Protein AF-A0AAV2Z917-F1 (afdb_monomer_lite)

Radius of gyration: 40.32 Å; chains: 1; bounding box: 93×76×135 Å

Sequence (615 aa):
MSGHVAPTRGSGDGDRPPSTSSDPNEEQGKETTDVPISKGIPGPTVEDTKRRQTQATLGSKTTEAGSAVVIDHTSTYVEIPKNSKFSTDIGFWQSWSGSISSAIFVALATCLAVSTYSLDKLANKSVNLGTIETAFDHDVWDVPVMTWLNHTTSVAAGANQTITSASYGSQSLGDLQYDLCGRRDWDCAEKVRPNTEYVYSLVASTFPTIANFELPELVDAIGRLQMQYVSQLAGFNFPVVQYFVPGMDWAVVCTVRRGTYRLGTVAVSDIDSVAMCVKRQYDPAWGCENDSDMDATVYVIKVLNGRATYLGQTKRHEVYYNPGNLAPLTGSVHGTGLLGTVASNDEYQGAVLVSNAPWDIYGTYLCKGTFSSETYLGMHWKGLGKAVILWKSSALMLTNAAVLWVMTAYFAATQLIYLPRSCVCAVPVWGSKTLAGLVVLVLACIGNYNVQVLTTFLSNNSVTAFDAGPYRLAGPLTMACIVGIMTSTVIQIYFNPHLATPSSIVTVAGIISFVLGFVLEAFVIVAQCVAIVAIVVLEVIRRRDKSNVPATNSVLRLFGTKSFLTLSSSTRGGIVKTLSNGDVVVDGGVLLSKNFVRVCDNYAVRSCNVKYAII

Secondary structure (DSSP, 8-state):
------------------------------------------------------------------------SS---EEPPTT---SS-S-HHHHTHHHHHHHHHHHHHHHHHHHHHHHHTTTTSEEEEEEEEE-SSSS-EEPP-SS-EEEEEEHHHHHT----TTTS--SSHHHHHH-B--TT-HHHHHHHHHHHHHHHHHHHTTGGGSTT-S-HHHHHTGGG-EEEEEE--BSS---EEEEE-TT-SEEEEEEEE--EEEETTSPPB----EEEEEEEE--TT-SS-----TTSEEEEEEEETTEEEEEEEEEHHHHBS-TT-EEEEBS-TT--EEEEPPPEEEEETTTTEEEESSS-B--EEE-TTT-BTTTTB--EEEEEEEEEEEE---THHHHHHHHHHHHHHHHHHHHHHH-TT-SS-HHHHHHTT-HHHHHHHHHHHHHHHHHHHHHHHHHHS--TTTT-HHHHHHHHHHHHHHHHHHHHHHHHHHTTTTBPPPHHHHHHHHHHHHHHHHHHHHH----SSHHHHHHHHHHHHHHT------TT-HHHHHHT-S-GGGT-S-SSSSSEEE-TTS-EEE-TEEEETTEEEEEETTEEEEEEPP-----

Foldseek 3Di:
DDDDDDDDDDDDDDDDDDDDDDDDDDDDDDDDDDDDDDDDDDDDDDDDDDDDDDDDDDDDDDDDDDDDDDDDDPFDWDFDDQPDPFPDPPPPCLQQLQLVLLVVLLVLLVLLLVLLVVVVVQAQDWAWLDKDWDDLVPVWDKDFFQAKQKDKDALVVLQPQPPPVPQDDLLWLLSLQFAADGRHRVVSSVSSVSSVSNSVSQVLVCQCVFPPRVCVVCVVCSRQKMKIWIWRRHRGIFIKIWIDHPPDQKIKIKTKDQKWKDQPPDDTDHTGMKIWIWMDGDDPLDDHFDDDDQQTKIWIWTTGNSHIATPAIFGNVQFAAEFPRFTWGARGPSGIMTIHFDWPQPDDDRNQKIKGDPGTGDKGWDCRVQADPVVRTRGTITGIYIIIIHRHADPVSSVLSVVLSVLSVVQSVCCVPPPSRDQFHRQLLVCLVDCSLVVSVVVCVVRLVSLLRVLVVLVVDNRDSDPCPSSNQSSLSSQLSSQLSNLLNVVQNVFDDKFGERSVLSNVLSVVSSVVSSCCSNPNDDDDCSSVVSVVVLVVVLVPADDDQDQPQPVCVVVVHSDCVNHYSHCPHQQWDQDPVRDIDGDQFTDISQFTFRDDSTITGTHGDPPPPPD

Organism: NCBI:txid4803

Structure (mmCIF, N/CA/C/O backbone):
data_AF-A0AAV2Z917-F1
#
_entry.id   AF-A0AAV2Z917-F1
#
loop_
_atom_site.group_PDB
_atom_site.id
_atom_site.type_symbol
_atom_site.label_atom_id
_atom_site.label_alt_id
_atom_site.label_comp_id
_atom_site.label_asym_id
_atom_site.label_entity_id
_atom_site.label_seq_id
_atom_site.pdbx_PDB_ins_code
_atom_site.Cartn_x
_atom_site.Cartn_y
_atom_site.Cartn_z
_atom_site.occupancy
_atom_site.B_iso_or_equiv
_atom_site.auth_seq_id
_atom_site.auth_comp_id
_atom_site.auth_asym_id
_atom_site.auth_atom_id
_atom_site.pdbx_PDB_model_num
ATOM 1 N N . MET A 1 1 ? -48.572 33.932 -2.055 1.00 33.94 1 MET A N 1
ATOM 2 C CA . MET A 1 1 ? -48.194 34.393 -3.407 1.00 33.94 1 MET A CA 1
ATOM 3 C C . MET A 1 1 ? -47.948 33.168 -4.261 1.00 33.94 1 MET A C 1
ATOM 5 O O . MET A 1 1 ? -47.330 32.226 -3.792 1.00 33.94 1 MET A O 1
ATOM 9 N N . SER A 1 2 ? -48.601 33.164 -5.417 1.00 26.47 2 SER A N 1
ATOM 10 C CA . SER A 1 2 ? -48.897 32.023 -6.284 1.00 26.47 2 SER A CA 1
ATOM 11 C C . SER A 1 2 ? -47.686 31.534 -7.087 1.00 26.47 2 SER A C 1
ATOM 13 O O . SER A 1 2 ? -46.812 32.338 -7.403 1.00 26.47 2 SER A O 1
ATOM 15 N N . GLY A 1 3 ? -47.683 30.252 -7.467 1.00 26.91 3 GLY A N 1
ATOM 16 C CA . GLY A 1 3 ? -46.716 29.691 -8.416 1.00 26.91 3 GLY A CA 1
ATOM 17 C C . GLY A 1 3 ? -46.772 28.168 -8.568 1.00 26.91 3 GLY A C 1
ATOM 18 O O . GLY A 1 3 ? -45.848 27.478 -8.160 1.00 26.91 3 GLY A O 1
ATOM 19 N N . HIS A 1 4 ? -47.866 27.656 -9.141 1.00 27.47 4 HIS A N 1
ATOM 20 C CA . HIS A 1 4 ? -48.004 26.301 -9.699 1.00 27.47 4 HIS A CA 1
ATOM 21 C C . HIS A 1 4 ? -46.909 25.951 -10.720 1.00 27.47 4 HIS A C 1
ATOM 23 O O . HIS A 1 4 ? -46.622 26.810 -11.541 1.00 27.47 4 HIS A O 1
ATOM 29 N N . VAL A 1 5 ? -46.458 24.683 -10.767 1.00 27.78 5 VAL A N 1
ATOM 30 C CA . VAL A 1 5 ? -46.487 23.788 -11.957 1.00 27.78 5 VAL A CA 1
ATOM 31 C C . VAL A 1 5 ? -46.318 22.320 -11.507 1.00 27.78 5 VAL A C 1
ATOM 33 O O . VAL A 1 5 ? -45.377 21.979 -10.800 1.00 27.78 5 VAL A O 1
ATOM 36 N N . ALA A 1 6 ? -47.216 21.454 -11.975 1.00 26.70 6 ALA A N 1
ATOM 37 C CA . ALA A 1 6 ? -47.090 19.998 -12.145 1.00 26.70 6 ALA A CA 1
ATOM 38 C C . ALA A 1 6 ? -48.082 19.599 -13.270 1.00 26.70 6 ALA A C 1
ATOM 40 O O . ALA A 1 6 ? -48.961 20.412 -13.572 1.00 26.70 6 ALA A O 1
ATOM 41 N N . PRO A 1 7 ? -48.130 18.357 -13.793 1.00 49.00 7 PRO A N 1
ATOM 42 C CA . PRO A 1 7 ? -47.086 17.367 -14.105 1.00 49.00 7 PRO A CA 1
ATOM 43 C C . PRO A 1 7 ? -47.262 16.781 -15.538 1.00 49.00 7 PRO A C 1
ATOM 45 O O . PRO A 1 7 ? -48.241 17.072 -16.220 1.00 49.00 7 PRO A O 1
ATOM 48 N N . THR A 1 8 ? -46.393 15.861 -15.977 1.00 28.97 8 THR A N 1
ATOM 49 C CA . THR A 1 8 ? -46.785 14.841 -16.977 1.00 28.97 8 THR A CA 1
ATOM 50 C C . THR A 1 8 ? -46.292 13.440 -16.613 1.00 28.97 8 THR A C 1
ATOM 52 O O . THR A 1 8 ? -45.209 13.240 -16.074 1.00 28.97 8 THR A O 1
ATOM 55 N N . ARG A 1 9 ? -47.199 12.498 -16.879 1.00 29.12 9 ARG A N 1
ATOM 56 C CA . ARG A 1 9 ? -47.207 11.049 -16.654 1.00 29.12 9 ARG A CA 1
ATOM 57 C C . ARG A 1 9 ? -46.460 10.316 -17.772 1.00 29.12 9 ARG A C 1
ATOM 59 O O . ARG A 1 9 ? -46.568 10.715 -18.926 1.00 29.12 9 ARG A O 1
ATOM 66 N N . GLY A 1 10 ? -45.887 9.160 -17.449 1.00 27.89 10 GLY A N 1
ATOM 67 C CA . GLY A 1 10 ? -45.538 8.116 -18.413 1.00 27.89 10 GLY A CA 1
ATOM 68 C C . GLY A 1 10 ? -45.385 6.772 -17.707 1.00 27.89 10 GLY A C 1
ATOM 69 O O . GLY A 1 10 ? -44.356 6.514 -17.098 1.00 27.89 10 GLY A O 1
ATOM 70 N N . SER A 1 11 ? -46.449 5.969 -17.735 1.00 28.98 11 SER A N 1
ATOM 71 C CA . SER A 1 11 ? -46.528 4.592 -17.240 1.00 28.98 11 SER A CA 1
ATOM 72 C C . SER A 1 11 ? -45.813 3.609 -18.168 1.00 28.98 11 SER A C 1
ATOM 74 O O . SER A 1 11 ? -45.872 3.772 -19.386 1.00 28.98 11 SER A O 1
ATOM 76 N N . GLY A 1 12 ? -45.274 2.530 -17.605 1.00 29.00 12 GLY A N 1
ATOM 77 C CA . GLY A 1 12 ? -44.845 1.349 -18.349 1.00 29.00 12 GLY A CA 1
ATOM 78 C C . GLY A 1 12 ? -44.586 0.183 -17.404 1.00 29.00 12 GLY A C 1
ATOM 79 O O . GLY A 1 12 ? -43.461 0.010 -16.950 1.00 29.00 12 GLY A O 1
ATOM 80 N N . ASP A 1 13 ? -45.651 -0.559 -17.096 1.00 31.55 13 ASP A N 1
ATOM 81 C CA . ASP A 1 13 ? -45.628 -1.869 -16.439 1.00 31.55 13 ASP A CA 1
ATOM 82 C C . ASP A 1 13 ? -44.859 -2.904 -17.272 1.00 31.55 13 ASP A C 1
ATOM 84 O O . ASP A 1 13 ? -44.884 -2.878 -18.505 1.00 31.55 13 ASP A O 1
ATOM 88 N N . GLY A 1 14 ? -44.237 -3.862 -16.587 1.00 31.89 14 GLY A N 1
ATOM 89 C CA . GLY A 1 14 ? -43.553 -4.994 -17.203 1.00 31.89 14 GLY A CA 1
ATOM 90 C C . GLY A 1 14 ? -43.147 -6.053 -16.183 1.00 31.89 14 GLY A C 1
ATOM 91 O O . GLY A 1 14 ? -41.966 -6.228 -15.904 1.00 31.89 14 GLY A O 1
ATOM 92 N N . ASP A 1 15 ? -44.142 -6.748 -15.633 1.00 31.81 15 ASP A N 1
ATOM 93 C CA . ASP A 1 15 ? -44.006 -7.992 -14.872 1.00 31.81 15 ASP A CA 1
ATOM 94 C C . ASP A 1 15 ? -43.267 -9.093 -15.662 1.00 31.81 15 ASP A C 1
ATOM 96 O O . ASP A 1 15 ? -43.717 -9.480 -16.743 1.00 31.81 15 ASP A O 1
ATOM 100 N N . ARG A 1 16 ? -42.217 -9.699 -15.083 1.00 30.06 16 ARG A N 1
ATOM 101 C CA . ARG A 1 16 ? -42.174 -11.144 -14.737 1.00 30.06 16 ARG A CA 1
ATOM 102 C C . ARG A 1 16 ? -40.824 -11.596 -14.138 1.00 30.06 16 ARG A C 1
ATOM 104 O O . ARG A 1 16 ? -39.786 -11.087 -14.551 1.00 30.06 16 ARG A O 1
ATOM 111 N N . PRO A 1 17 ? -40.827 -12.586 -13.216 1.00 39.00 17 PRO A N 1
ATOM 112 C CA . PRO A 1 17 ? -39.642 -13.088 -12.510 1.00 39.00 17 PRO A CA 1
ATOM 113 C C . PRO A 1 17 ? -39.259 -14.529 -12.991 1.00 39.00 17 PRO A C 1
ATOM 115 O O . PRO A 1 17 ? -39.556 -14.850 -14.141 1.00 39.00 17 PRO A O 1
ATOM 118 N N . PRO A 1 18 ? -38.563 -15.397 -12.215 1.00 58.59 18 PRO A N 1
ATOM 119 C CA . PRO A 1 18 ? -37.207 -15.878 -12.517 1.00 58.59 18 PRO A CA 1
ATOM 120 C C . PRO A 1 18 ? -37.116 -17.405 -12.773 1.00 58.59 18 PRO A C 1
ATOM 122 O O . PRO A 1 18 ? -38.024 -18.158 -12.435 1.00 58.59 18 PRO A O 1
ATOM 125 N N . SER A 1 19 ? -35.988 -17.896 -13.297 1.00 30.83 19 SER A N 1
ATOM 126 C CA . SER A 1 19 ? -35.648 -19.338 -13.314 1.00 30.83 19 SER A CA 1
ATOM 127 C C . SER A 1 19 ? -34.154 -19.513 -13.636 1.00 30.83 19 SER A C 1
ATOM 129 O O . SER A 1 19 ? -33.709 -19.064 -14.687 1.00 30.83 19 SER A O 1
ATOM 131 N N . THR A 1 20 ? -33.297 -19.857 -12.669 1.00 29.66 20 THR A N 1
ATOM 132 C CA . THR A 1 20 ? -32.878 -21.217 -12.244 1.00 29.66 20 THR A CA 1
ATOM 133 C C . THR A 1 20 ? -32.013 -21.991 -13.246 1.00 29.66 20 THR A C 1
ATOM 135 O O . THR A 1 20 ? -32.482 -22.370 -14.310 1.00 29.66 20 THR A O 1
ATOM 138 N N . SER A 1 21 ? -30.788 -22.288 -12.785 1.00 30.05 21 SER A N 1
ATOM 139 C CA . SER A 1 21 ? -30.061 -23.571 -12.854 1.00 30.05 21 SER A CA 1
ATOM 140 C C . SER A 1 21 ? -29.947 -24.314 -14.189 1.00 30.05 21 SER A C 1
ATOM 142 O O . SER A 1 21 ? -30.947 -24.807 -14.702 1.00 30.05 21 SER A O 1
ATOM 144 N N . SER A 1 22 ? -28.715 -24.588 -14.629 1.00 31.19 22 SER A N 1
ATOM 145 C CA . SER A 1 22 ? -28.109 -25.942 -14.641 1.00 31.19 22 SER A CA 1
ATOM 146 C C . SER A 1 22 ? -26.857 -25.993 -15.538 1.00 31.19 22 SER A C 1
ATOM 148 O O . SER A 1 22 ? -26.935 -25.810 -16.745 1.00 31.19 22 SER A O 1
ATOM 150 N N . ASP A 1 23 ? -25.705 -26.250 -14.917 1.00 31.78 23 ASP A N 1
ATOM 151 C CA . ASP A 1 23 ? -24.630 -27.107 -15.458 1.00 31.78 23 ASP A CA 1
ATOM 152 C C . ASP A 1 23 ? -25.079 -28.593 -15.356 1.00 31.78 23 ASP A C 1
ATOM 154 O O . ASP A 1 23 ? -26.075 -28.834 -14.656 1.00 31.78 23 ASP A O 1
ATOM 158 N N . PRO A 1 24 ? -24.347 -29.628 -15.846 1.00 53.44 24 PRO A N 1
ATOM 159 C CA . PRO A 1 24 ? -23.193 -29.708 -16.770 1.00 53.44 24 PRO A CA 1
ATOM 160 C C . PRO A 1 24 ? -23.335 -30.863 -17.820 1.00 53.44 24 PRO A C 1
ATOM 162 O O . PRO A 1 24 ? -24.394 -31.477 -17.923 1.00 53.44 24 PRO A O 1
ATOM 165 N N . ASN A 1 25 ? -22.229 -31.179 -18.525 1.00 29.88 25 ASN A N 1
ATOM 166 C CA . ASN A 1 25 ? -21.819 -32.438 -19.215 1.00 29.88 25 ASN A CA 1
ATOM 167 C C . ASN A 1 25 ? -21.569 -32.262 -20.729 1.00 29.88 25 ASN A C 1
ATOM 169 O O . ASN A 1 25 ? -22.417 -31.740 -21.441 1.00 29.88 25 ASN A O 1
ATOM 173 N N . GLU A 1 26 ? -20.351 -32.458 -21.256 1.00 30.42 26 GLU A N 1
ATOM 174 C CA . GLU A 1 26 ? -19.511 -33.679 -21.367 1.00 30.42 26 GLU A CA 1
ATOM 175 C C . GLU A 1 26 ? -19.863 -34.517 -22.617 1.00 30.42 26 GLU A C 1
ATOM 177 O O . GLU A 1 26 ? -20.982 -34.996 -22.717 1.00 30.42 26 GLU A O 1
ATOM 182 N N . GLU A 1 27 ? -18.896 -34.633 -23.550 1.00 31.45 27 GLU A N 1
ATOM 183 C CA . GLU A 1 27 ? -18.602 -35.706 -24.550 1.00 31.45 27 GLU A CA 1
ATOM 184 C C . GLU A 1 27 ? -17.888 -35.079 -25.776 1.00 31.45 27 GLU A C 1
ATOM 186 O O . GLU A 1 27 ? -18.355 -34.095 -26.339 1.00 31.45 27 GLU A O 1
ATOM 191 N N . GLN A 1 28 ? -16.615 -35.373 -26.087 1.00 29.31 28 GLN A N 1
ATOM 192 C CA . GLN A 1 28 ? -15.993 -36.575 -26.692 1.00 29.31 28 GLN A CA 1
ATOM 193 C C . GLN A 1 28 ? -16.295 -36.849 -28.188 1.00 29.31 28 GLN A C 1
ATOM 195 O O . GLN A 1 28 ? -17.437 -36.842 -28.621 1.00 29.31 28 GLN A O 1
ATOM 200 N N . GLY A 1 29 ? -15.221 -37.184 -28.934 1.00 31.06 29 GLY A N 1
ATOM 201 C CA . GLY A 1 29 ? -15.182 -37.756 -30.305 1.00 31.06 29 GLY A CA 1
ATOM 202 C C . GLY A 1 29 ? -14.661 -36.762 -31.361 1.00 31.06 29 GLY A C 1
ATOM 203 O O . GLY A 1 29 ? -15.262 -35.716 -31.543 1.00 31.06 29 GLY A O 1
ATOM 204 N N . LYS A 1 30 ? -13.523 -36.873 -32.068 1.00 31.98 30 LYS A N 1
ATOM 205 C CA . LYS A 1 30 ? -12.612 -37.942 -32.546 1.00 31.98 30 LYS A CA 1
ATOM 206 C C . LYS A 1 30 ? -13.175 -38.856 -33.652 1.00 31.98 30 LYS A C 1
ATOM 208 O O . LYS A 1 30 ? -13.740 -39.880 -33.319 1.00 31.98 30 LYS A O 1
ATOM 213 N N . GLU A 1 31 ? -12.912 -38.516 -34.925 1.00 29.69 31 GLU A N 1
ATOM 214 C CA . GLU A 1 31 ? -12.564 -39.411 -36.069 1.00 29.69 31 GLU A CA 1
ATOM 215 C C . GLU A 1 31 ? -12.395 -38.551 -37.350 1.00 29.69 31 GLU A C 1
ATOM 217 O O . GLU A 1 31 ? -13.258 -37.738 -37.652 1.00 29.69 31 GLU A O 1
ATOM 222 N N . THR A 1 32 ? -11.221 -38.426 -37.989 1.00 33.84 32 THR A N 1
ATOM 223 C CA . THR A 1 32 ? -10.630 -39.266 -39.065 1.00 33.84 32 THR A CA 1
ATOM 224 C C . THR A 1 32 ? -11.602 -39.871 -40.078 1.00 33.84 32 THR A C 1
ATOM 226 O O . THR A 1 32 ? -12.301 -40.817 -39.742 1.00 33.84 32 THR A O 1
ATOM 229 N N . THR A 1 33 ? -11.504 -39.471 -41.356 1.00 30.47 33 THR A N 1
ATOM 230 C CA . THR A 1 33 ? -11.332 -40.428 -42.472 1.00 30.47 33 THR A CA 1
ATOM 231 C C . THR A 1 33 ? -10.870 -39.778 -43.780 1.00 30.47 33 THR A C 1
ATOM 233 O O . THR A 1 33 ? -11.171 -38.630 -44.092 1.00 30.47 33 THR A O 1
ATOM 236 N N . ASP A 1 34 ? -10.101 -40.589 -44.495 1.00 32.34 34 ASP A N 1
ATOM 237 C CA . ASP A 1 34 ? -9.318 -40.403 -45.710 1.00 32.34 34 ASP A CA 1
ATOM 238 C C . ASP A 1 34 ? -10.072 -40.843 -46.997 1.00 32.34 34 ASP A C 1
ATOM 240 O O . ASP A 1 34 ? -10.977 -41.673 -46.914 1.00 32.34 34 ASP A O 1
ATOM 244 N N . VAL A 1 35 ? -9.536 -40.422 -48.169 1.00 35.03 35 VAL A N 1
ATOM 245 C CA . VAL A 1 35 ? -9.492 -41.146 -49.488 1.00 35.03 35 VAL A CA 1
ATOM 246 C C . VAL A 1 35 ? -10.791 -41.149 -50.361 1.00 35.03 35 VAL A C 1
ATOM 248 O O . VAL A 1 35 ? -11.865 -41.000 -49.788 1.00 35.03 35 VAL A O 1
ATOM 251 N N . PRO A 1 36 ? -10.792 -41.327 -51.727 1.00 48.41 36 PRO A N 1
ATOM 252 C CA . PRO A 1 36 ? -9.722 -41.639 -52.709 1.00 48.41 36 PRO A CA 1
ATOM 253 C C . PRO A 1 36 ? -9.625 -40.820 -54.035 1.00 48.41 36 PRO A C 1
ATOM 255 O O . PRO A 1 36 ? -10.508 -40.095 -54.481 1.00 48.41 36 PRO A O 1
ATOM 258 N N . ILE A 1 37 ? -8.507 -41.139 -54.700 1.00 37.00 37 ILE A N 1
ATOM 259 C CA . ILE A 1 37 ? -8.017 -41.049 -56.095 1.00 37.00 37 ILE A CA 1
ATOM 260 C C . ILE A 1 37 ? -8.944 -41.652 -57.188 1.00 37.00 37 ILE A C 1
ATOM 262 O O . ILE A 1 37 ? -9.515 -42.712 -56.952 1.00 37.00 37 ILE A O 1
ATOM 266 N N . SER A 1 38 ? -8.936 -41.109 -58.433 1.00 31.83 38 SER A N 1
ATOM 267 C CA . SER A 1 38 ? -8.612 -41.857 -59.692 1.00 31.83 38 SER A CA 1
ATOM 268 C C . SER A 1 38 ? -8.909 -41.143 -61.041 1.00 31.83 38 SER A C 1
ATOM 270 O O . SER A 1 38 ? -10.061 -40.975 -61.417 1.00 31.83 38 SER A O 1
ATOM 272 N N . LYS A 1 39 ? -7.817 -40.903 -61.798 1.00 34.78 39 LYS A N 1
ATOM 273 C CA . LYS A 1 39 ? -7.515 -41.123 -63.248 1.00 34.78 39 LYS A CA 1
ATOM 274 C C . LYS A 1 39 ? -8.431 -40.636 -64.396 1.00 34.78 39 LYS A C 1
ATOM 276 O O . LYS A 1 39 ? -9.596 -40.994 -64.482 1.00 34.78 39 LYS A O 1
ATOM 281 N N . GLY A 1 40 ? -7.769 -40.086 -65.430 1.00 26.91 40 GLY A N 1
ATOM 282 C CA . GLY A 1 40 ? -8.190 -40.168 -66.842 1.00 26.91 40 GLY A CA 1
ATOM 283 C C . GLY A 1 40 ? -7.354 -39.311 -67.817 1.00 26.91 40 GLY A C 1
ATOM 284 O O . GLY A 1 40 ? -7.454 -38.095 -67.792 1.00 26.91 40 GLY A O 1
ATOM 285 N N . ILE A 1 41 ? -6.547 -39.958 -68.668 1.00 36.78 41 ILE A N 1
ATOM 286 C CA . ILE A 1 41 ? -5.735 -39.448 -69.810 1.00 36.78 41 ILE A CA 1
ATOM 287 C C . ILE A 1 41 ? -6.545 -39.700 -71.112 1.00 36.78 41 ILE A C 1
ATOM 289 O O . ILE A 1 41 ? -7.257 -40.709 -71.120 1.00 36.78 41 ILE A O 1
ATOM 293 N N . PRO A 1 42 ? -6.513 -38.857 -72.181 1.00 42.94 42 PRO A N 1
ATOM 294 C CA . PRO A 1 42 ? -5.538 -38.984 -73.294 1.00 42.94 42 PRO A CA 1
ATOM 295 C C . PRO A 1 42 ? -5.064 -37.679 -73.975 1.00 42.94 42 PRO A C 1
ATOM 297 O O . PRO A 1 42 ? -5.764 -36.673 -73.999 1.00 42.94 42 PRO A O 1
ATOM 300 N N . GLY A 1 43 ? -3.850 -37.730 -74.555 1.00 27.97 43 GLY A N 1
ATOM 301 C CA . GLY A 1 43 ? -3.328 -36.752 -75.535 1.00 27.97 43 GLY A CA 1
ATOM 302 C C . GLY A 1 43 ? -4.043 -36.842 -76.900 1.00 27.97 43 GLY A C 1
ATOM 303 O O . GLY A 1 43 ? -5.007 -37.605 -76.993 1.00 27.97 43 GLY A O 1
ATOM 304 N N . PRO A 1 44 ? -3.587 -36.154 -77.979 1.00 41.88 44 PRO A N 1
ATOM 305 C CA . PRO A 1 44 ? -2.223 -36.351 -78.497 1.00 41.88 44 PRO A CA 1
ATOM 306 C C . PRO A 1 44 ? -1.565 -35.168 -79.278 1.00 41.88 44 PRO A C 1
ATOM 308 O O . PRO A 1 44 ? -2.143 -34.104 -79.480 1.00 41.88 44 PRO A O 1
ATOM 311 N N . THR A 1 45 ? -0.366 -35.475 -79.804 1.00 28.92 45 THR A N 1
ATOM 312 C CA . THR A 1 45 ? 0.281 -35.050 -81.076 1.00 28.92 45 THR A CA 1
ATOM 313 C C . THR A 1 45 ? 1.183 -33.808 -81.199 1.00 28.92 45 THR A C 1
ATOM 315 O O . THR A 1 45 ? 0.893 -32.709 -80.743 1.00 28.92 45 THR A O 1
ATOM 318 N N . VAL A 1 46 ? 2.295 -34.084 -81.895 1.00 36.47 46 VAL A N 1
ATOM 319 C CA . VAL A 1 46 ? 3.469 -33.304 -82.317 1.00 36.47 46 VAL A CA 1
ATOM 320 C C . VAL A 1 46 ? 3.425 -33.178 -83.846 1.00 36.47 46 VAL A C 1
ATOM 322 O O . VAL A 1 46 ? 3.031 -34.157 -84.469 1.00 36.47 46 VAL A O 1
ATOM 325 N N . GLU A 1 47 ? 3.863 -32.034 -84.394 1.00 32.34 47 GLU A N 1
ATOM 326 C CA . GLU A 1 47 ? 4.403 -31.738 -85.757 1.00 32.34 47 GLU A CA 1
ATOM 327 C C . GLU A 1 47 ? 4.026 -30.281 -86.131 1.00 32.34 47 GLU A C 1
ATOM 329 O O . GLU A 1 47 ? 2.943 -29.829 -85.786 1.00 32.34 47 GLU A O 1
ATOM 334 N N . ASP A 1 48 ? 4.778 -29.437 -86.844 1.00 31.73 48 ASP A N 1
ATOM 335 C CA . ASP A 1 48 ? 6.163 -29.380 -87.325 1.00 31.73 48 ASP A CA 1
ATOM 336 C C . ASP A 1 48 ? 6.354 -27.977 -87.986 1.00 31.73 48 ASP A C 1
ATOM 338 O O . ASP A 1 48 ? 5.375 -27.290 -88.279 1.00 31.73 48 ASP A O 1
ATOM 342 N N . THR A 1 49 ? 7.590 -27.618 -88.368 1.00 27.97 49 THR A N 1
ATOM 343 C CA . THR A 1 49 ? 7.942 -26.693 -89.493 1.00 27.97 49 THR A CA 1
ATOM 344 C C . THR A 1 49 ? 8.338 -25.207 -89.239 1.00 27.97 49 THR A C 1
ATOM 346 O O . THR A 1 49 ? 7.556 -24.278 -89.394 1.00 27.97 49 THR A O 1
ATOM 349 N N . LYS A 1 50 ? 9.657 -25.011 -89.035 1.00 30.69 50 LYS A N 1
ATOM 350 C CA . LYS A 1 50 ? 10.670 -24.289 -89.877 1.00 30.69 50 LYS A CA 1
ATOM 351 C C . LYS A 1 50 ? 10.585 -22.790 -90.297 1.00 30.69 50 LYS A C 1
ATOM 353 O O . LYS A 1 50 ? 9.620 -22.333 -90.891 1.00 30.69 50 LYS A O 1
ATOM 358 N N . ARG A 1 51 ? 11.823 -22.226 -90.329 1.00 29.23 51 ARG A N 1
ATOM 359 C CA . ARG A 1 51 ? 12.448 -21.166 -91.191 1.00 29.23 51 ARG A CA 1
ATOM 360 C C . ARG A 1 51 ? 12.281 -19.703 -90.720 1.00 29.23 51 ARG A C 1
ATOM 362 O O . ARG A 1 51 ? 11.177 -19.275 -90.457 1.00 29.23 51 ARG A O 1
ATOM 369 N N . ARG A 1 52 ? 13.324 -18.855 -90.628 1.00 28.94 52 ARG A N 1
ATOM 370 C CA . ARG A 1 52 ? 14.483 -18.620 -91.526 1.00 28.94 52 ARG A CA 1
ATOM 371 C C . ARG A 1 52 ? 15.653 -17.927 -90.785 1.00 28.94 52 ARG A C 1
ATOM 373 O O . ARG A 1 52 ? 15.440 -16.930 -90.107 1.00 28.94 52 ARG A O 1
ATOM 380 N N . GLN A 1 53 ? 16.882 -18.390 -91.023 1.00 28.59 53 GLN A N 1
ATOM 381 C CA . GLN A 1 53 ? 18.109 -17.577 -90.981 1.00 28.59 53 GLN A CA 1
ATOM 382 C C . GLN A 1 53 ? 18.198 -16.744 -92.271 1.00 28.59 53 GLN A C 1
ATOM 384 O O . GLN A 1 53 ? 17.829 -17.249 -93.331 1.00 28.59 53 GLN A O 1
ATOM 389 N N . THR A 1 54 ? 18.728 -15.516 -92.216 1.00 29.97 54 THR A N 1
ATOM 390 C CA . THR A 1 54 ? 19.384 -14.867 -93.370 1.00 29.97 54 THR A CA 1
ATOM 391 C C . THR A 1 54 ? 20.613 -14.087 -92.898 1.00 29.97 54 THR A C 1
ATOM 393 O O . THR A 1 54 ? 20.612 -13.491 -91.825 1.00 29.97 54 THR A O 1
ATOM 396 N N . GLN A 1 55 ? 21.664 -14.199 -93.707 1.00 29.17 55 GLN A N 1
ATOM 397 C CA . GLN A 1 55 ? 23.049 -13.783 -93.524 1.00 29.17 55 GLN A CA 1
ATOM 398 C C . GLN A 1 55 ? 23.302 -12.269 -93.571 1.00 29.17 55 GLN A C 1
ATOM 400 O O . GLN A 1 55 ? 22.500 -11.478 -94.058 1.00 29.17 55 GLN A O 1
ATOM 405 N N . ALA A 1 56 ? 24.512 -11.949 -93.111 1.00 30.69 56 ALA A N 1
ATOM 406 C CA . ALA A 1 56 ? 25.247 -10.696 -93.175 1.00 30.69 56 ALA A CA 1
ATOM 407 C C . ALA A 1 56 ? 25.395 -10.074 -94.575 1.00 30.69 56 ALA A C 1
ATOM 409 O O . ALA A 1 56 ? 25.507 -10.776 -95.580 1.00 30.69 56 ALA A O 1
ATOM 410 N N . THR A 1 57 ? 25.586 -8.750 -94.617 1.00 28.72 57 THR A N 1
ATOM 411 C CA . THR A 1 57 ? 26.444 -8.103 -95.623 1.00 28.72 57 THR A CA 1
ATOM 412 C C . THR A 1 57 ? 27.145 -6.872 -95.038 1.00 28.72 57 THR A C 1
ATOM 414 O O . THR A 1 57 ? 26.558 -6.080 -94.306 1.00 28.72 57 THR A O 1
ATOM 417 N N . LEU A 1 58 ? 28.433 -6.789 -95.369 1.00 28.66 58 LEU A N 1
ATOM 418 C CA . LEU A 1 58 ? 29.436 -5.763 -95.098 1.00 28.66 58 LEU A CA 1
ATOM 419 C C . LEU A 1 58 ? 28.980 -4.320 -95.385 1.00 28.66 58 LEU A C 1
ATOM 421 O O . LEU A 1 58 ? 28.399 -4.044 -96.430 1.00 28.66 58 LEU A O 1
ATOM 425 N N . GLY A 1 59 ? 29.415 -3.390 -94.531 1.00 26.98 59 GLY A N 1
ATOM 426 C CA . GLY A 1 59 ? 29.414 -1.951 -94.789 1.00 26.98 59 GLY A CA 1
ATOM 427 C C . GLY A 1 59 ? 30.564 -1.275 -94.046 1.00 26.98 59 GLY A C 1
ATOM 428 O O . GLY A 1 59 ? 30.426 -0.890 -92.892 1.00 26.98 59 GLY A O 1
ATOM 429 N N . SER A 1 60 ? 31.714 -1.174 -94.710 1.00 27.20 60 SER A N 1
ATOM 430 C CA . SER A 1 60 ? 32.869 -0.372 -94.295 1.00 27.20 60 SER A CA 1
ATOM 431 C C . SER A 1 60 ? 32.522 1.120 -94.322 1.00 27.20 60 SER A C 1
ATOM 433 O O . SER A 1 60 ? 32.049 1.608 -95.349 1.00 27.20 60 SER A O 1
ATOM 435 N N . LYS A 1 61 ? 32.802 1.842 -93.228 1.00 27.62 61 LYS A N 1
ATOM 436 C CA . LYS A 1 61 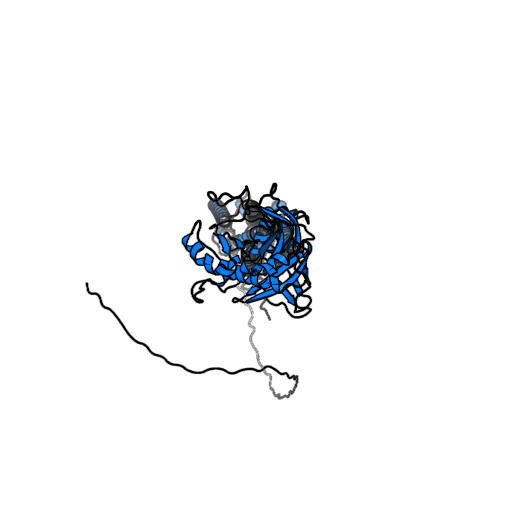? 33.208 3.257 -93.255 1.00 27.62 61 LYS A CA 1
ATOM 437 C C . LYS A 1 61 ? 33.874 3.656 -91.935 1.00 27.62 61 LYS A C 1
ATOM 439 O O . LYS A 1 61 ? 33.253 3.686 -90.880 1.00 27.62 61 LYS A O 1
ATOM 444 N N . THR A 1 62 ? 35.160 3.961 -92.028 1.00 31.61 62 THR A N 1
ATOM 445 C CA . THR A 1 62 ? 35.967 4.704 -91.061 1.00 31.61 62 THR A CA 1
ATOM 446 C C . THR A 1 62 ? 35.489 6.153 -90.982 1.00 31.61 62 THR A C 1
ATOM 448 O O . THR A 1 62 ? 35.445 6.815 -92.016 1.00 31.61 62 THR A O 1
ATOM 451 N N . THR A 1 63 ? 35.184 6.663 -89.782 1.00 30.20 63 THR A N 1
ATOM 452 C CA . THR A 1 63 ? 35.606 7.998 -89.295 1.00 30.20 63 THR A CA 1
ATOM 453 C C . THR A 1 63 ? 35.183 8.248 -87.838 1.00 30.20 63 THR A C 1
ATOM 455 O O . THR A 1 63 ? 34.023 8.096 -87.480 1.00 30.20 63 THR A O 1
ATOM 458 N N . GLU A 1 64 ? 36.181 8.669 -87.058 1.00 30.11 64 GLU A N 1
ATOM 459 C CA . GLU A 1 64 ? 36.150 9.621 -85.935 1.00 30.11 64 GLU A CA 1
ATOM 460 C C . GLU A 1 64 ? 35.509 9.282 -84.576 1.00 30.11 64 GLU A C 1
ATOM 462 O O . GLU A 1 64 ? 34.505 8.598 -84.420 1.00 30.11 64 GLU A O 1
ATOM 467 N N . ALA A 1 65 ? 36.209 9.776 -83.552 1.00 40.97 65 ALA A N 1
ATOM 468 C CA . ALA A 1 65 ? 36.059 9.485 -82.142 1.00 40.97 65 ALA A CA 1
ATOM 469 C C . ALA A 1 65 ? 34.743 10.009 -81.550 1.00 40.97 65 ALA A C 1
ATOM 471 O O . ALA A 1 65 ? 34.430 11.195 -81.622 1.00 40.97 65 ALA A O 1
ATOM 472 N N . GLY A 1 66 ? 34.036 9.124 -80.853 1.00 28.48 66 GLY A N 1
ATOM 473 C CA . GLY A 1 66 ? 32.916 9.462 -79.986 1.00 28.48 66 GLY A CA 1
ATOM 474 C C . GLY A 1 66 ? 32.483 8.223 -79.216 1.00 28.48 66 GLY A C 1
ATOM 475 O O . GLY A 1 66 ? 31.819 7.352 -79.770 1.00 28.48 66 GLY A O 1
ATOM 476 N N . SER A 1 67 ? 32.885 8.114 -77.949 1.00 29.69 67 SER A N 1
ATOM 477 C CA . SER A 1 67 ? 32.447 7.035 -77.058 1.00 29.69 67 SER A CA 1
ATOM 478 C C . SER A 1 67 ? 30.936 7.131 -76.826 1.00 29.69 67 SER A C 1
ATOM 480 O O . SER A 1 67 ? 30.477 7.870 -75.956 1.00 29.69 67 SER A O 1
ATOM 482 N N . ALA A 1 68 ? 30.157 6.394 -77.616 1.00 26.59 68 ALA A N 1
ATOM 483 C CA . ALA A 1 68 ? 28.740 6.167 -77.381 1.00 26.59 68 ALA A CA 1
ATOM 484 C C . ALA A 1 68 ? 28.572 4.977 -76.425 1.00 26.59 68 ALA A C 1
ATOM 486 O O . ALA A 1 68 ? 29.001 3.861 -76.715 1.00 26.59 68 ALA A O 1
ATOM 487 N N . VAL A 1 69 ? 27.954 5.227 -75.271 1.00 32.75 69 VAL A N 1
ATOM 488 C CA . VAL A 1 69 ? 27.555 4.191 -74.312 1.00 32.75 69 VAL A CA 1
ATOM 489 C C . VAL A 1 69 ? 26.299 3.506 -74.848 1.00 32.75 69 VAL A C 1
ATOM 491 O O . VAL A 1 69 ? 25.241 4.128 -74.930 1.00 32.75 69 VAL A O 1
ATOM 494 N N . VAL A 1 70 ? 26.417 2.230 -75.211 1.00 25.89 70 VAL A N 1
ATOM 495 C CA . VAL A 1 70 ? 25.277 1.353 -75.503 1.00 25.89 70 VAL A CA 1
ATOM 496 C C . VAL A 1 70 ? 24.732 0.845 -74.167 1.00 25.89 70 VAL A C 1
ATOM 498 O O . VAL A 1 70 ? 25.455 0.202 -73.409 1.00 25.89 70 VAL A O 1
ATOM 501 N N . ILE A 1 71 ? 23.478 1.172 -73.850 1.00 29.88 71 ILE A N 1
ATOM 502 C CA . ILE A 1 71 ? 22.777 0.670 -72.660 1.00 29.88 71 ILE A CA 1
ATOM 503 C C . ILE A 1 71 ? 22.024 -0.596 -73.072 1.00 29.88 71 ILE A C 1
ATOM 505 O O . ILE A 1 71 ? 21.041 -0.509 -73.806 1.00 29.88 71 ILE A O 1
ATOM 509 N N . ASP A 1 72 ? 22.485 -1.754 -72.602 1.00 26.36 72 ASP A N 1
ATOM 510 C CA . ASP A 1 72 ? 21.748 -3.016 -72.693 1.00 26.36 72 ASP A CA 1
ATOM 511 C C . ASP A 1 72 ? 20.868 -3.194 -71.440 1.00 26.36 72 ASP A C 1
ATOM 513 O O . ASP A 1 72 ? 21.276 -2.887 -70.316 1.00 26.36 72 ASP A O 1
ATOM 517 N N . HIS A 1 73 ? 19.619 -3.625 -71.623 1.00 32.09 73 HIS A N 1
ATOM 518 C CA . HIS A 1 73 ? 18.543 -3.491 -70.629 1.00 32.09 73 HIS A CA 1
ATOM 519 C C . HIS A 1 73 ? 18.470 -4.617 -69.584 1.00 32.09 73 HIS A C 1
ATOM 521 O O . HIS A 1 73 ? 17.505 -4.705 -68.822 1.00 32.09 73 HIS A O 1
ATOM 527 N N . THR A 1 74 ? 19.508 -5.436 -69.460 1.00 36.97 74 THR A N 1
ATOM 528 C CA . THR A 1 74 ? 19.596 -6.477 -68.432 1.00 36.97 74 THR A CA 1
ATOM 529 C C . THR A 1 74 ? 20.928 -6.363 -67.702 1.00 36.97 74 THR A C 1
ATOM 531 O O . THR A 1 74 ? 21.964 -6.729 -68.239 1.00 36.97 74 THR A O 1
ATOM 534 N N . SER A 1 75 ? 20.874 -5.859 -66.461 1.00 38.16 75 SER A N 1
ATOM 535 C CA . SER A 1 75 ? 21.980 -5.514 -65.543 1.00 38.16 75 SER A CA 1
ATOM 536 C C . SER A 1 75 ? 22.815 -4.274 -65.918 1.00 38.16 75 SER A C 1
ATOM 538 O O . SER A 1 75 ? 23.686 -4.293 -66.776 1.00 38.16 75 SER A O 1
ATOM 540 N N . THR A 1 76 ? 22.566 -3.165 -65.211 1.00 39.72 76 THR A N 1
ATOM 541 C CA . THR A 1 76 ? 23.376 -1.939 -65.291 1.00 39.72 76 THR A CA 1
ATOM 542 C C . THR A 1 76 ? 24.717 -2.148 -64.592 1.00 39.72 76 THR A C 1
ATOM 544 O O . THR A 1 76 ? 24.798 -2.030 -63.367 1.00 39.72 76 THR A O 1
ATOM 547 N N . TYR A 1 77 ? 25.759 -2.434 -65.367 1.00 40.00 77 TYR A N 1
ATOM 548 C CA . TYR A 1 77 ? 27.149 -2.279 -64.947 1.00 40.00 77 TYR A CA 1
ATOM 549 C C . TYR A 1 77 ? 27.642 -0.897 -65.382 1.00 40.00 77 TYR A C 1
ATOM 551 O O . TYR A 1 77 ? 27.452 -0.499 -66.528 1.00 40.00 77 TYR A O 1
ATOM 559 N N . VAL A 1 78 ? 28.265 -0.156 -64.467 1.00 43.56 78 VAL A N 1
ATOM 560 C CA . VAL A 1 78 ? 28.992 1.076 -64.797 1.00 43.56 78 VAL A CA 1
ATOM 561 C C . VAL A 1 78 ? 30.466 0.813 -64.525 1.00 43.56 78 VAL A C 1
ATOM 563 O O . VAL A 1 78 ? 30.844 0.612 -63.370 1.00 43.56 78 VAL A O 1
ATOM 566 N N . GLU A 1 79 ? 31.277 0.777 -65.584 1.00 37.53 79 GLU A N 1
ATOM 567 C CA . GLU A 1 79 ? 32.736 0.729 -65.464 1.00 37.53 79 GLU A CA 1
ATOM 568 C C . GLU A 1 79 ? 33.254 2.061 -64.914 1.00 37.53 79 GLU A C 1
ATOM 570 O O . GLU A 1 79 ? 32.923 3.139 -65.415 1.00 37.53 79 GLU A O 1
ATOM 575 N N . ILE A 1 80 ? 34.074 1.979 -63.868 1.00 42.69 80 ILE A N 1
ATOM 576 C CA . ILE A 1 80 ? 34.759 3.130 -63.276 1.00 42.69 80 ILE A CA 1
ATOM 577 C C . ILE A 1 80 ? 36.182 3.177 -63.865 1.00 42.69 80 ILE A C 1
ATOM 579 O O . ILE A 1 80 ? 36.859 2.147 -63.893 1.00 42.69 80 ILE A O 1
ATOM 583 N N . PRO A 1 81 ? 36.661 4.331 -64.373 1.00 39.66 81 PRO A N 1
ATOM 584 C CA . PRO A 1 81 ? 37.979 4.427 -64.996 1.00 39.66 81 PRO A CA 1
ATOM 585 C C . PRO A 1 81 ? 39.114 4.068 -64.018 1.00 39.66 81 PRO A C 1
ATOM 587 O O . PRO A 1 81 ? 39.208 4.613 -62.921 1.00 39.66 81 PRO A O 1
ATOM 590 N N . LYS A 1 82 ? 40.013 3.182 -64.469 1.00 37.31 82 LYS A N 1
ATOM 591 C CA . LYS A 1 82 ? 41.058 2.453 -63.712 1.00 37.31 82 LYS A CA 1
ATOM 592 C C . LYS A 1 82 ? 42.148 3.270 -62.982 1.00 37.31 82 LYS A C 1
ATOM 594 O O . LYS A 1 82 ? 43.101 2.672 -62.493 1.00 37.31 82 LYS A O 1
ATOM 599 N N . ASN A 1 83 ? 42.051 4.597 -62.876 1.00 35.94 83 ASN A N 1
ATOM 600 C CA . ASN A 1 83 ? 43.177 5.441 -62.433 1.00 35.94 83 ASN A CA 1
ATOM 601 C C . ASN A 1 83 ? 43.052 6.107 -61.052 1.00 35.94 83 ASN A C 1
ATOM 603 O O . ASN A 1 83 ? 43.905 6.923 -60.706 1.00 35.94 83 ASN A O 1
ATOM 607 N N . SER A 1 84 ? 42.081 5.752 -60.211 1.00 38.12 84 SER A N 1
ATOM 608 C CA . SER A 1 84 ? 42.059 6.245 -58.826 1.00 38.12 84 SER A CA 1
ATOM 609 C C . SER A 1 84 ? 42.636 5.210 -57.859 1.00 38.12 84 SER A C 1
ATOM 611 O O . SER A 1 84 ? 42.063 4.136 -57.690 1.00 38.12 84 SER A O 1
ATOM 613 N N . LYS A 1 85 ? 43.737 5.547 -57.170 1.00 41.12 85 LYS A N 1
ATOM 614 C CA . LYS A 1 85 ? 44.141 4.903 -55.904 1.00 41.12 85 LYS A CA 1
ATOM 615 C C . LYS A 1 85 ? 43.009 5.110 -54.886 1.00 41.12 85 LYS A C 1
ATOM 617 O O . LYS A 1 85 ? 42.994 6.095 -54.158 1.00 41.12 85 LYS A O 1
ATOM 622 N N . PHE A 1 86 ? 42.027 4.216 -54.898 1.00 42.22 86 PHE A N 1
ATOM 623 C CA . PHE A 1 86 ? 40.729 4.397 -54.244 1.00 42.22 86 PHE A CA 1
ATOM 624 C C . PHE A 1 86 ? 40.701 3.893 -52.785 1.00 42.22 86 PHE A C 1
ATOM 626 O O . PHE A 1 86 ? 39.769 4.190 -52.048 1.00 42.22 86 PHE A O 1
ATOM 633 N N . SER A 1 87 ? 41.732 3.173 -52.318 1.00 40.56 87 SER A N 1
ATOM 634 C CA . SER A 1 87 ? 41.588 2.297 -51.139 1.00 40.56 87 SER A CA 1
ATOM 635 C C . SER A 1 87 ? 42.301 2.710 -49.832 1.00 40.56 87 SER A C 1
ATOM 637 O O . SER A 1 87 ? 42.122 1.999 -48.844 1.00 40.56 87 SER A O 1
ATOM 639 N N . THR A 1 88 ? 43.092 3.790 -49.743 1.00 42.84 88 THR A N 1
ATOM 640 C CA . THR A 1 88 ? 43.969 3.996 -48.552 1.00 42.84 88 THR A CA 1
ATOM 641 C C . THR A 1 88 ? 43.718 5.221 -47.662 1.00 42.84 88 THR A C 1
ATOM 643 O O . THR A 1 88 ? 44.238 5.228 -46.554 1.00 42.84 88 THR A O 1
ATOM 646 N N . ASP A 1 89 ? 42.882 6.195 -48.048 1.00 44.06 89 ASP A N 1
ATOM 647 C CA . ASP A 1 89 ? 42.722 7.461 -47.284 1.00 44.06 89 ASP A CA 1
ATOM 648 C C . ASP A 1 89 ? 41.340 7.669 -46.630 1.00 44.06 89 ASP A C 1
ATOM 650 O O . ASP A 1 89 ? 40.975 8.779 -46.211 1.00 44.06 89 ASP A O 1
ATOM 654 N N . ILE A 1 90 ? 40.542 6.606 -46.518 1.00 48.94 90 ILE A N 1
ATOM 655 C CA . ILE A 1 90 ? 39.419 6.588 -45.576 1.00 48.94 90 ILE A CA 1
ATOM 656 C C . ILE A 1 90 ? 40.029 6.208 -44.230 1.00 48.94 90 ILE A C 1
ATOM 658 O O . ILE A 1 90 ? 40.458 5.072 -44.039 1.00 48.94 90 ILE A O 1
ATOM 662 N N . GLY A 1 91 ? 40.141 7.181 -43.321 1.00 55.06 91 GLY A N 1
ATOM 663 C CA . GLY A 1 91 ? 40.765 6.970 -42.017 1.00 55.06 91 GLY A CA 1
ATOM 664 C C . GLY A 1 91 ? 40.181 5.735 -41.332 1.00 55.06 91 GLY A C 1
ATOM 665 O O . GLY A 1 91 ? 38.970 5.525 -41.373 1.00 55.06 91 GLY A O 1
ATOM 666 N N . PHE A 1 92 ? 41.040 4.924 -40.711 1.00 54.19 92 PHE A N 1
ATOM 667 C CA . PHE A 1 92 ? 40.693 3.665 -40.036 1.00 54.19 92 PHE A CA 1
ATOM 668 C C . PHE A 1 92 ? 39.396 3.756 -39.206 1.00 54.19 92 PHE A C 1
ATOM 670 O O . PHE A 1 92 ? 38.534 2.888 -39.287 1.00 54.19 92 PHE A O 1
ATOM 677 N N . TRP A 1 93 ? 39.193 4.869 -38.499 1.00 52.53 93 TRP A N 1
ATOM 678 C CA . TRP A 1 93 ? 37.996 5.147 -37.697 1.00 52.53 93 TRP A CA 1
ATOM 679 C C . TRP A 1 93 ? 36.678 5.227 -38.479 1.00 52.53 93 TRP A C 1
ATOM 681 O O . TRP A 1 93 ? 35.618 4.924 -37.938 1.00 52.53 93 TRP A O 1
ATOM 691 N N . GLN A 1 94 ? 36.721 5.631 -39.744 1.00 59.91 94 GLN A N 1
ATOM 692 C CA . GLN A 1 94 ? 35.532 5.808 -40.571 1.00 59.91 94 GLN A CA 1
ATOM 693 C C . GLN A 1 94 ? 35.025 4.452 -41.082 1.00 59.91 94 GLN A C 1
ATOM 695 O O . GLN A 1 94 ? 33.842 4.157 -40.921 1.00 59.91 94 GLN A O 1
ATOM 700 N N . SER A 1 95 ? 35.929 3.583 -41.552 1.00 62.09 95 SER A N 1
ATOM 701 C CA . SER A 1 95 ? 35.591 2.252 -42.088 1.00 62.09 95 SER A CA 1
ATOM 702 C C . SER A 1 95 ? 34.993 1.294 -41.045 1.00 62.09 95 SER A C 1
ATOM 704 O O . SER A 1 95 ? 34.210 0.420 -41.401 1.00 62.09 95 SER A O 1
ATOM 706 N N . TRP A 1 96 ? 35.299 1.467 -39.756 1.00 74.62 96 TRP A N 1
ATOM 707 C CA . TRP A 1 96 ? 34.778 0.607 -38.681 1.00 74.62 96 TRP A CA 1
ATOM 708 C C . TRP A 1 96 ? 33.552 1.180 -37.964 1.00 74.62 96 TRP A C 1
ATOM 710 O O . TRP A 1 96 ? 33.023 0.555 -37.044 1.00 74.62 96 TRP A O 1
ATOM 720 N N . SER A 1 97 ? 33.076 2.358 -38.378 1.00 80.62 97 SER A N 1
ATOM 721 C CA . SER A 1 97 ? 32.007 3.064 -37.670 1.00 80.62 97 SER A CA 1
ATOM 722 C C . SER A 1 97 ? 30.709 2.253 -37.582 1.00 80.62 97 SER A C 1
ATOM 724 O O . SER A 1 97 ? 30.125 2.198 -36.507 1.00 80.62 97 SER A O 1
ATOM 726 N N . GLY A 1 98 ? 30.293 1.540 -38.637 1.00 80.81 98 GLY A N 1
ATOM 727 C CA . GLY A 1 98 ? 29.089 0.695 -38.601 1.00 80.81 98 GLY A CA 1
ATOM 728 C C . GLY A 1 98 ? 29.196 -0.492 -37.634 1.00 80.81 98 GLY A C 1
ATOM 729 O O . GLY A 1 98 ? 28.234 -0.815 -36.931 1.00 80.81 98 GLY A O 1
ATOM 730 N N . SER A 1 99 ? 30.378 -1.105 -37.545 1.00 85.62 99 SER A N 1
ATOM 731 C CA . SER A 1 99 ? 30.666 -2.219 -36.630 1.00 85.62 99 SER A CA 1
ATOM 732 C C . SER A 1 99 ? 30.699 -1.759 -35.170 1.00 85.62 99 SER A C 1
ATOM 734 O O . SER A 1 99 ? 30.079 -2.388 -34.314 1.00 85.62 99 SER A O 1
ATOM 736 N N . ILE A 1 100 ? 31.343 -0.619 -34.890 1.00 87.25 100 ILE A N 1
ATOM 737 C CA . ILE A 1 100 ? 31.374 -0.004 -33.552 1.00 87.25 100 ILE A CA 1
ATOM 738 C C . ILE A 1 100 ? 29.955 0.364 -33.104 1.00 87.25 100 ILE A C 1
ATOM 740 O O . ILE A 1 100 ? 29.540 0.020 -31.999 1.00 87.25 100 ILE A O 1
ATOM 744 N N . SER A 1 101 ? 29.177 1.001 -33.980 1.00 88.25 101 SER A N 1
ATOM 745 C CA . SER A 1 101 ? 27.774 1.323 -33.720 1.00 88.25 101 SER A CA 1
ATOM 746 C C . SER A 1 101 ? 26.938 0.082 -33.420 1.00 88.25 101 SER A C 1
ATOM 748 O O . SER A 1 101 ? 26.144 0.089 -32.483 1.00 88.25 101 SER A O 1
ATOM 750 N N . SER A 1 102 ? 27.131 -0.999 -34.180 1.00 89.31 102 SER A N 1
ATOM 751 C CA . SER A 1 102 ? 26.417 -2.262 -33.955 1.00 89.31 102 SER A CA 1
ATOM 752 C C . SER A 1 102 ? 26.750 -2.859 -32.588 1.00 89.31 102 SER A C 1
ATOM 754 O O . SER A 1 102 ? 25.843 -3.282 -31.875 1.00 89.31 102 SER A O 1
ATOM 756 N N . ALA A 1 103 ? 28.023 -2.829 -32.181 1.00 91.38 103 ALA A N 1
ATOM 757 C CA . ALA A 1 103 ? 28.441 -3.270 -30.853 1.00 91.38 103 ALA A CA 1
ATOM 758 C C . ALA A 1 103 ? 27.795 -2.434 -29.732 1.00 91.38 103 ALA A C 1
ATOM 760 O O . ALA A 1 103 ? 27.330 -2.997 -28.744 1.00 91.38 103 ALA A O 1
ATOM 761 N N . ILE A 1 104 ? 27.691 -1.111 -29.906 1.00 92.25 104 ILE A N 1
ATOM 762 C CA . ILE A 1 104 ? 27.017 -0.222 -28.945 1.00 92.25 104 ILE A CA 1
ATOM 763 C C . ILE A 1 104 ? 25.526 -0.564 -28.833 1.00 92.25 104 ILE A C 1
ATOM 765 O O . ILE A 1 104 ? 25.010 -0.674 -27.723 1.00 92.25 104 ILE A O 1
ATOM 769 N N . PHE A 1 105 ? 24.826 -0.790 -29.949 1.00 91.00 105 PHE A N 1
ATOM 770 C CA . PHE A 1 105 ? 23.411 -1.180 -29.900 1.00 91.00 105 PHE A CA 1
ATOM 771 C C . PHE A 1 105 ? 23.198 -2.545 -29.244 1.00 91.00 105 PHE A C 1
ATOM 773 O O . PHE A 1 105 ? 22.252 -2.699 -28.474 1.00 91.00 105 PHE A O 1
ATOM 780 N N . VAL A 1 106 ? 24.087 -3.513 -29.486 1.00 93.69 106 VAL A N 1
ATOM 781 C CA . VAL A 1 106 ? 24.057 -4.803 -28.778 1.00 93.69 106 VAL A CA 1
ATOM 782 C C . VAL A 1 106 ? 24.293 -4.608 -27.285 1.00 93.69 106 VAL A C 1
ATOM 784 O O . VAL A 1 106 ? 23.582 -5.215 -26.488 1.00 93.69 106 VAL A O 1
ATOM 787 N N . ALA A 1 107 ? 25.229 -3.743 -26.885 1.00 93.81 107 ALA A N 1
ATOM 788 C CA . ALA A 1 107 ? 25.460 -3.432 -25.477 1.00 93.81 107 ALA A CA 1
ATOM 789 C C . ALA A 1 107 ? 24.204 -2.831 -24.824 1.00 93.81 107 ALA A C 1
ATOM 791 O O . ALA A 1 107 ? 23.762 -3.333 -23.795 1.00 93.81 107 ALA A O 1
ATOM 792 N N . LEU A 1 108 ? 23.562 -1.843 -25.461 1.00 92.19 108 LEU A N 1
ATOM 793 C CA . LEU A 1 108 ? 22.309 -1.253 -24.973 1.00 92.19 108 LEU A CA 1
ATOM 794 C C . LEU A 1 108 ? 21.176 -2.283 -24.880 1.00 92.19 108 LEU A C 1
ATOM 796 O O . LEU A 1 108 ? 20.475 -2.336 -23.872 1.00 92.19 108 LEU A O 1
ATOM 800 N N . ALA A 1 109 ? 21.009 -3.129 -25.900 1.00 91.00 109 ALA A N 1
ATOM 801 C CA . ALA A 1 109 ? 19.996 -4.181 -25.886 1.00 91.00 109 ALA A CA 1
ATOM 802 C C . ALA A 1 109 ? 20.285 -5.236 -24.805 1.00 91.00 109 ALA A C 1
ATOM 804 O O . ALA A 1 109 ? 19.362 -5.769 -24.196 1.00 91.00 109 ALA A O 1
ATOM 805 N N . THR A 1 110 ? 21.562 -5.531 -24.544 1.00 93.56 110 THR A N 1
ATOM 806 C CA . THR A 1 110 ? 21.979 -6.468 -23.491 1.00 93.56 110 THR A CA 1
ATOM 807 C C . THR A 1 110 ? 21.702 -5.882 -22.114 1.00 93.56 110 THR A C 1
ATOM 809 O O . THR A 1 110 ? 21.127 -6.570 -21.279 1.00 93.56 110 THR A O 1
ATOM 812 N N . CYS A 1 111 ? 22.030 -4.606 -21.887 1.00 92.50 111 CYS A N 1
ATOM 813 C CA . CYS A 1 111 ? 21.669 -3.898 -20.660 1.00 92.50 111 CYS A CA 1
ATOM 814 C C . CYS A 1 111 ? 20.156 -3.945 -20.422 1.00 92.50 111 CYS A C 1
ATOM 816 O O . CYS A 1 111 ? 19.728 -4.354 -19.348 1.00 92.50 111 CYS A O 1
ATOM 818 N N . LEU A 1 112 ? 19.346 -3.639 -21.441 1.00 90.19 112 LEU A N 1
ATOM 819 C CA . LEU A 1 112 ? 17.888 -3.743 -21.367 1.00 90.19 112 LEU A CA 1
ATOM 820 C C . LEU A 1 112 ? 17.418 -5.157 -20.980 1.00 90.19 112 LEU A C 1
ATOM 822 O O . LEU A 1 112 ? 16.613 -5.307 -20.060 1.00 90.19 112 LEU A O 1
ATOM 826 N N . ALA A 1 113 ? 17.919 -6.198 -21.651 1.00 90.50 113 ALA A N 1
ATOM 827 C CA . ALA A 1 113 ? 17.543 -7.586 -21.376 1.00 90.50 113 ALA A CA 1
ATOM 828 C C . ALA A 1 113 ? 17.950 -8.031 -19.960 1.00 90.50 113 ALA A C 1
ATOM 830 O O . ALA A 1 113 ? 17.158 -8.641 -19.246 1.00 90.50 113 ALA A O 1
ATOM 831 N N . VAL A 1 114 ? 19.157 -7.680 -19.511 1.00 91.12 114 VAL A N 1
ATOM 832 C CA . VAL A 1 114 ? 19.647 -8.019 -18.167 1.00 91.12 114 VAL A CA 1
ATOM 833 C C . VAL A 1 114 ? 18.876 -7.265 -17.082 1.00 91.12 114 VAL A C 1
ATOM 835 O O . VAL A 1 114 ? 18.520 -7.864 -16.066 1.00 91.12 114 VAL A O 1
ATOM 838 N N . SER A 1 115 ? 18.582 -5.977 -17.280 1.00 89.12 115 SER A N 1
ATOM 839 C CA . SER A 1 115 ? 17.795 -5.185 -16.330 1.00 89.12 115 SER A CA 1
ATOM 840 C C . SER A 1 115 ? 16.363 -5.699 -16.219 1.00 89.12 115 SER A C 1
ATOM 842 O O . SER A 1 115 ? 15.878 -5.900 -15.109 1.00 89.12 115 SER A O 1
ATOM 844 N N . THR A 1 116 ? 15.706 -5.987 -17.347 1.00 87.25 116 THR A N 1
ATOM 845 C CA . THR A 1 116 ? 14.344 -6.551 -17.351 1.00 87.25 116 THR A CA 1
ATOM 846 C C . THR A 1 116 ? 14.298 -7.951 -16.744 1.00 87.25 116 THR A C 1
ATOM 848 O O . THR A 1 116 ? 13.409 -8.221 -15.945 1.00 87.25 116 THR A O 1
ATOM 851 N N . TYR A 1 117 ? 15.285 -8.808 -17.021 1.00 88.94 117 TYR A N 1
ATOM 852 C CA . TYR A 1 117 ? 15.423 -10.117 -16.373 1.00 88.94 117 TYR A CA 1
ATOM 853 C C . TYR A 1 117 ? 15.662 -10.009 -14.864 1.00 88.94 117 TYR A C 1
ATOM 855 O O . TYR A 1 117 ? 15.110 -10.781 -14.083 1.00 88.94 117 TYR A O 1
ATOM 863 N N . SER A 1 118 ? 16.476 -9.045 -14.432 1.00 87.50 118 SER A N 1
ATOM 864 C CA . SER A 1 118 ? 16.719 -8.823 -13.004 1.00 87.50 118 SER A CA 1
ATOM 865 C C . SER A 1 118 ? 15.443 -8.363 -12.304 1.00 87.50 118 SER A C 1
ATOM 867 O O . SER A 1 118 ? 15.103 -8.904 -11.257 1.00 87.50 118 SER A O 1
ATOM 869 N N . LEU A 1 119 ? 14.699 -7.432 -12.908 1.00 85.00 119 LEU A N 1
ATOM 870 C CA . LEU A 1 119 ? 13.395 -7.000 -12.404 1.00 85.00 119 LEU A CA 1
ATOM 871 C C . LEU A 1 119 ? 12.398 -8.168 -12.351 1.00 85.00 119 LEU A C 1
ATOM 873 O O . LEU A 1 119 ? 11.737 -8.349 -11.334 1.00 85.00 119 LEU A O 1
ATOM 877 N N . ASP A 1 120 ? 12.342 -9.017 -13.379 1.00 85.88 120 ASP A N 1
ATOM 878 C CA . ASP A 1 120 ? 11.454 -10.189 -13.421 1.00 85.88 120 ASP A CA 1
ATOM 879 C C . ASP A 1 120 ? 11.694 -11.173 -12.259 1.00 85.88 120 ASP A C 1
ATOM 881 O O . ASP A 1 120 ? 10.766 -11.808 -11.764 1.00 85.88 120 ASP A O 1
ATOM 885 N N . LYS A 1 121 ? 12.913 -11.232 -11.702 1.00 83.44 121 LYS A N 1
ATOM 886 C CA . LYS A 1 121 ? 13.165 -12.031 -10.491 1.00 83.44 121 LYS A CA 1
ATOM 887 C C . LYS A 1 121 ? 12.391 -11.545 -9.264 1.00 83.44 121 LYS A C 1
ATOM 889 O O . LYS A 1 121 ? 12.111 -12.389 -8.406 1.00 83.44 121 LYS A O 1
ATOM 894 N N . LEU A 1 122 ? 12.072 -10.249 -9.188 1.00 78.12 122 LEU A N 1
ATOM 895 C CA . LEU A 1 122 ? 11.251 -9.623 -8.142 1.00 78.12 122 LEU A CA 1
ATOM 896 C C . LEU A 1 122 ? 9.756 -9.618 -8.492 1.00 78.12 122 LEU A C 1
ATOM 898 O O . LEU A 1 122 ? 8.918 -9.498 -7.601 1.00 78.12 122 LEU A O 1
ATOM 902 N N . ALA A 1 123 ? 9.416 -9.733 -9.776 1.00 80.62 123 ALA A N 1
ATOM 903 C CA . ALA A 1 123 ? 8.042 -9.701 -10.248 1.00 80.62 123 ALA A CA 1
ATOM 904 C C . ALA A 1 123 ? 7.194 -10.814 -9.630 1.00 80.62 123 ALA A C 1
ATOM 906 O O . ALA A 1 123 ? 7.606 -11.974 -9.567 1.00 80.62 123 ALA A O 1
ATOM 907 N N . ASN A 1 124 ? 5.973 -10.458 -9.225 1.00 76.31 124 ASN A N 1
ATOM 908 C CA . ASN A 1 124 ? 4.950 -11.383 -8.732 1.00 76.31 124 ASN A CA 1
ATOM 909 C C . ASN A 1 124 ? 5.405 -12.242 -7.538 1.00 76.31 124 ASN A C 1
ATOM 911 O O . ASN A 1 124 ? 4.807 -13.278 -7.249 1.00 76.31 124 ASN A O 1
ATOM 915 N N . LYS A 1 125 ? 6.448 -11.802 -6.826 1.00 77.62 125 LYS A N 1
ATOM 916 C CA . LYS A 1 125 ? 6.914 -12.394 -5.575 1.00 77.62 125 LYS A CA 1
ATOM 917 C C . LYS A 1 125 ? 6.804 -11.367 -4.466 1.00 77.62 125 LYS A C 1
ATOM 919 O O . LYS A 1 125 ? 7.073 -10.186 -4.660 1.00 77.62 125 LYS A O 1
ATOM 924 N N . SER A 1 126 ? 6.420 -11.843 -3.293 1.00 71.19 126 SER A N 1
ATOM 925 C CA . SER A 1 126 ? 6.478 -11.064 -2.067 1.00 71.19 126 SER A CA 1
ATOM 926 C C . SER A 1 126 ? 7.939 -10.848 -1.679 1.00 71.19 126 SER A C 1
ATOM 928 O O . SER A 1 126 ? 8.640 -11.794 -1.322 1.00 71.19 126 SER A O 1
ATOM 930 N N . VAL A 1 127 ? 8.399 -9.605 -1.779 1.00 70.31 127 VAL A N 1
ATOM 931 C CA . VAL A 1 127 ? 9.750 -9.188 -1.417 1.00 70.31 127 VAL A CA 1
ATOM 932 C C . VAL A 1 127 ? 9.672 -8.460 -0.087 1.00 70.31 127 VAL A C 1
ATOM 934 O O . VAL A 1 127 ? 9.028 -7.420 0.035 1.00 70.31 127 VAL A O 1
ATOM 937 N N . ASN A 1 128 ? 10.323 -9.020 0.926 1.00 69.19 128 ASN A N 1
ATOM 938 C CA . ASN A 1 128 ? 10.477 -8.344 2.205 1.00 69.19 128 ASN A CA 1
ATOM 939 C C . ASN A 1 128 ? 11.395 -7.131 2.008 1.00 69.19 128 ASN A C 1
ATOM 941 O O . ASN A 1 128 ? 12.478 -7.276 1.443 1.00 69.19 128 ASN A O 1
ATOM 945 N N . LEU A 1 129 ? 10.953 -5.950 2.434 1.00 62.38 129 LEU A N 1
ATOM 946 C CA . LEU A 1 129 ? 11.725 -4.712 2.331 1.00 62.38 129 LEU A CA 1
ATOM 947 C C . LEU A 1 129 ? 12.600 -4.440 3.552 1.00 62.38 129 LEU A C 1
ATOM 949 O O . LEU A 1 129 ? 13.497 -3.598 3.504 1.00 62.38 129 LEU A O 1
ATOM 953 N N . GLY A 1 130 ? 12.364 -5.186 4.623 1.00 60.78 130 GLY A N 1
ATOM 954 C CA . GLY A 1 130 ? 12.970 -4.982 5.921 1.00 60.78 130 GLY A CA 1
ATOM 955 C C . GLY A 1 130 ? 11.902 -4.756 6.979 1.00 60.78 130 GLY A C 1
ATOM 956 O O . GLY A 1 130 ? 10.696 -4.853 6.732 1.00 60.78 130 GLY A O 1
ATOM 957 N N . THR A 1 131 ? 12.376 -4.481 8.184 1.00 64.62 131 THR A N 1
ATOM 958 C CA . THR A 1 131 ? 11.524 -4.066 9.292 1.00 64.62 131 THR A CA 1
ATOM 959 C C . THR A 1 131 ? 11.320 -2.559 9.192 1.00 64.62 131 THR A C 1
ATOM 961 O O . THR A 1 131 ? 12.303 -1.823 9.141 1.00 64.62 131 THR A O 1
ATOM 964 N N . ILE A 1 132 ? 10.066 -2.115 9.141 1.00 65.31 132 ILE A N 1
ATOM 965 C CA . ILE A 1 132 ? 9.711 -0.716 9.367 1.00 65.31 132 ILE A CA 1
ATOM 966 C C . ILE A 1 132 ? 9.450 -0.572 10.862 1.00 65.31 132 ILE A C 1
ATOM 968 O O . ILE A 1 132 ? 8.660 -1.324 11.441 1.00 65.31 132 ILE A O 1
ATOM 972 N N . GLU A 1 133 ? 10.147 0.378 11.473 1.00 69.81 133 GLU A N 1
ATOM 973 C CA . GLU A 1 133 ? 9.897 0.826 12.832 1.00 69.81 133 GLU A CA 1
ATOM 974 C C . GLU A 1 133 ? 9.415 2.272 12.763 1.00 69.81 133 GLU A C 1
ATOM 976 O O . GLU A 1 133 ? 10.055 3.132 12.169 1.00 69.81 133 GLU A O 1
ATOM 981 N N . THR A 1 134 ? 8.239 2.503 13.325 1.00 72.12 134 THR A N 1
ATOM 982 C CA . THR A 1 134 ? 7.700 3.823 13.632 1.00 72.12 134 THR A CA 1
ATOM 983 C C . THR A 1 134 ? 7.397 3.806 15.115 1.00 72.12 134 THR A C 1
ATOM 985 O O . THR A 1 134 ? 6.720 2.901 15.618 1.00 72.12 134 THR A O 1
ATOM 988 N N . ALA A 1 135 ? 7.938 4.769 15.840 1.00 78.75 135 ALA A N 1
ATOM 989 C CA . ALA A 1 135 ? 7.728 4.891 17.266 1.00 78.75 135 ALA A CA 1
ATOM 990 C C . ALA A 1 135 ? 7.060 6.225 17.586 1.00 78.75 135 ALA A C 1
ATOM 992 O O . ALA A 1 135 ? 6.826 7.073 16.728 1.00 78.75 135 ALA A O 1
ATOM 993 N N . PHE A 1 136 ? 6.725 6.411 18.859 1.00 83.69 136 PHE A N 1
ATOM 994 C CA . PHE A 1 136 ? 6.127 7.664 19.311 1.00 83.69 136 PHE A CA 1
ATOM 995 C C . PHE A 1 136 ? 7.149 8.800 19.444 1.00 83.69 136 PHE A C 1
ATOM 997 O O . PHE A 1 136 ? 6.748 9.960 19.502 1.00 83.69 136 PHE A O 1
ATOM 1004 N N . ASP A 1 137 ? 8.441 8.473 19.514 1.00 81.81 137 ASP A N 1
ATOM 1005 C CA . ASP A 1 137 ? 9.549 9.392 19.794 1.00 81.81 137 ASP A CA 1
ATOM 1006 C C . ASP A 1 137 ? 10.593 9.488 18.666 1.00 81.81 137 ASP A C 1
ATOM 1008 O O . ASP A 1 137 ? 11.386 10.429 18.651 1.00 81.81 137 ASP A O 1
ATOM 1012 N N . HIS A 1 138 ? 10.581 8.565 17.704 1.00 77.56 138 HIS A N 1
ATOM 1013 C CA . HIS A 1 138 ? 11.415 8.588 16.503 1.00 77.56 138 HIS A CA 1
ATOM 1014 C C . HIS A 1 138 ? 10.650 8.002 15.312 1.00 77.56 138 HIS A C 1
ATOM 1016 O O . HIS A 1 138 ? 9.751 7.183 15.495 1.00 77.56 138 HIS A O 1
ATOM 1022 N N . ASP A 1 139 ? 10.984 8.462 14.102 1.00 72.38 139 ASP A N 1
ATOM 1023 C CA . ASP A 1 139 ? 10.289 8.087 12.861 1.00 72.38 139 ASP A CA 1
ATOM 1024 C C . ASP A 1 139 ? 8.758 8.210 12.986 1.00 72.38 139 ASP A C 1
ATOM 1026 O O . ASP A 1 139 ? 7.986 7.334 12.594 1.00 72.38 139 ASP A O 1
ATOM 1030 N N . VAL A 1 140 ? 8.332 9.324 13.598 1.00 80.12 140 VAL A N 1
ATOM 1031 C CA . VAL A 1 140 ? 6.938 9.593 13.960 1.00 80.12 140 VAL A CA 1
ATOM 1032 C C . VAL A 1 140 ? 6.085 9.714 12.703 1.00 80.12 140 VAL A C 1
ATOM 1034 O O . VAL A 1 140 ? 6.366 10.525 11.818 1.00 80.12 140 VAL A O 1
ATOM 1037 N N . TRP A 1 141 ? 5.008 8.931 12.657 1.00 81.81 141 TRP A N 1
ATOM 1038 C CA . TRP A 1 141 ? 3.997 9.018 11.613 1.00 81.81 141 TRP A CA 1
ATOM 1039 C C . TRP A 1 141 ? 2.698 9.606 12.173 1.00 81.81 141 TRP A C 1
ATOM 1041 O O . TRP A 1 141 ? 2.061 9.021 13.055 1.00 81.81 141 TRP A O 1
ATOM 1051 N N . ASP A 1 142 ? 2.317 10.772 11.650 1.00 84.06 142 ASP A N 1
ATOM 1052 C CA . ASP A 1 142 ? 1.042 11.423 11.938 1.00 84.06 142 ASP A CA 1
ATOM 1053 C C . ASP A 1 142 ? -0.080 10.789 11.113 1.00 84.06 142 ASP A C 1
ATOM 1055 O O . ASP A 1 142 ? -0.082 10.848 9.879 1.00 84.06 142 ASP A O 1
ATOM 1059 N N . VAL A 1 143 ? -1.076 10.232 11.802 1.00 87.25 143 VAL A N 1
ATOM 1060 C CA . VAL A 1 143 ? -2.305 9.763 11.161 1.00 87.25 143 VAL A CA 1
ATOM 1061 C C . VAL A 1 143 ? -3.055 10.980 10.604 1.00 87.25 143 VAL A C 1
ATOM 1063 O O . VAL A 1 143 ? -3.370 11.896 11.368 1.00 87.25 143 VAL A O 1
ATOM 1066 N N . PRO A 1 144 ? -3.392 11.014 9.300 1.00 86.12 144 PRO A N 1
ATOM 1067 C CA . PRO A 1 144 ? -4.141 12.126 8.728 1.00 86.12 144 PRO A CA 1
ATOM 1068 C C . PRO A 1 144 ? -5.519 12.263 9.379 1.00 86.12 144 PRO A C 1
ATOM 1070 O O . PRO A 1 144 ? -6.302 11.311 9.382 1.00 86.12 144 PRO A O 1
ATOM 1073 N N . VAL A 1 145 ? -5.840 13.458 9.881 1.00 92.19 145 VAL A N 1
ATOM 1074 C CA . VAL A 1 145 ? -7.159 13.768 10.446 1.00 92.19 145 VAL A CA 1
ATOM 1075 C C . VAL A 1 145 ? -7.860 14.831 9.610 1.00 92.19 145 VAL A C 1
ATOM 1077 O O . VAL A 1 145 ? -7.411 15.973 9.525 1.00 92.19 145 VAL A O 1
ATOM 1080 N N . MET A 1 146 ? -8.989 14.459 9.001 1.00 93.25 146 MET A N 1
ATOM 1081 C CA . MET A 1 146 ? -9.816 15.384 8.219 1.00 93.25 146 MET A CA 1
ATOM 1082 C C . MET A 1 146 ? -10.825 16.096 9.114 1.00 93.25 146 MET A C 1
ATOM 1084 O O . MET A 1 146 ? -10.868 17.328 9.132 1.00 93.25 146 MET A O 1
ATOM 1088 N N . THR A 1 147 ? -11.592 15.328 9.890 1.00 95.12 147 THR A N 1
ATOM 1089 C CA . THR A 1 147 ? -12.515 15.841 10.907 1.00 95.12 147 THR A CA 1
ATOM 1090 C C . THR A 1 147 ? -12.479 14.938 12.132 1.00 95.12 147 THR A C 1
ATOM 1092 O O . THR A 1 147 ? -12.583 13.723 12.019 1.00 95.12 147 THR A O 1
ATOM 1095 N N . TRP A 1 148 ? -12.324 15.533 13.313 1.00 95.06 148 TRP A N 1
ATOM 1096 C CA . TRP A 1 148 ? -12.160 14.799 14.562 1.00 95.06 148 TRP A CA 1
ATOM 1097 C C . TRP A 1 148 ? -13.518 14.525 15.203 1.00 95.06 148 TRP A C 1
ATOM 1099 O O . TRP A 1 148 ? -14.076 15.391 15.869 1.00 95.06 148 TRP A O 1
ATOM 1109 N N . LEU A 1 149 ? -14.055 13.326 15.005 1.00 95.38 149 LEU A N 1
ATOM 1110 C CA . LEU A 1 149 ? -15.271 12.882 15.673 1.00 95.38 149 LEU A CA 1
ATOM 1111 C C . LEU A 1 149 ? -14.899 12.227 17.002 1.00 95.38 149 LEU A C 1
ATOM 1113 O O . LEU A 1 149 ? -14.428 11.092 17.011 1.00 95.38 149 LEU A O 1
ATOM 1117 N N . ASN A 1 150 ? -15.141 12.919 18.114 1.00 94.81 150 ASN A N 1
ATOM 1118 C CA . ASN A 1 150 ? -15.025 12.360 19.456 1.00 94.81 150 ASN A CA 1
ATOM 1119 C C . ASN A 1 150 ? -16.316 12.550 20.254 1.00 94.81 150 ASN A C 1
ATOM 1121 O O . ASN A 1 150 ? -16.959 13.595 20.193 1.00 94.81 150 ASN A O 1
ATOM 1125 N N . HIS A 1 151 ? -16.708 11.532 21.013 1.00 95.88 151 HIS A N 1
ATOM 1126 C CA . HIS A 1 151 ? -17.892 11.616 21.861 1.00 95.88 151 HIS A CA 1
ATOM 1127 C C . HIS A 1 151 ? -17.846 10.561 22.971 1.00 95.88 151 HIS A C 1
ATOM 1129 O O . HIS A 1 151 ? -17.185 9.527 22.833 1.00 95.88 151 HIS A O 1
ATOM 1135 N N . THR A 1 152 ? -18.583 10.818 24.053 1.00 96.69 152 THR A N 1
ATOM 1136 C CA . THR A 1 152 ? -18.790 9.873 25.155 1.00 96.69 152 THR A CA 1
ATOM 1137 C C . THR A 1 152 ? -20.283 9.681 25.361 1.00 96.69 152 THR A C 1
ATOM 1139 O O . THR A 1 152 ? -21.024 10.646 25.530 1.00 96.69 152 THR A O 1
ATOM 1142 N N . THR A 1 153 ? -20.739 8.433 25.364 1.00 96.44 153 THR A N 1
ATOM 1143 C CA . THR A 1 153 ? -22.155 8.095 25.547 1.00 96.44 153 THR A CA 1
ATOM 1144 C C . THR A 1 153 ? -22.306 6.745 26.249 1.00 96.44 153 THR A C 1
ATOM 1146 O O . THR A 1 153 ? -21.330 6.020 26.443 1.00 96.44 153 THR A O 1
ATOM 1149 N N . SER A 1 154 ? -23.520 6.385 26.666 1.00 96.50 154 SER A N 1
ATOM 1150 C CA . SER A 1 154 ? -23.786 5.035 27.168 1.00 96.50 154 SER A CA 1
ATOM 1151 C C . SER A 1 154 ? -24.021 4.066 26.011 1.00 96.50 154 SER A C 1
ATOM 1153 O O . SER A 1 154 ? -24.590 4.427 24.980 1.00 96.50 154 SER A O 1
ATOM 1155 N N . VAL A 1 155 ? -23.635 2.804 26.193 1.00 94.31 155 VAL A N 1
ATOM 1156 C CA . VAL A 1 155 ? -23.899 1.744 25.206 1.00 94.31 155 VAL A CA 1
ATOM 1157 C C . VAL A 1 155 ? -25.404 1.588 24.963 1.00 94.31 155 VAL A C 1
ATOM 1159 O O . VAL A 1 155 ? -25.828 1.417 23.823 1.00 94.31 155 VAL A O 1
ATOM 1162 N N . ALA A 1 156 ? -26.222 1.741 26.009 1.00 93.75 156 ALA A N 1
ATOM 1163 C CA . ALA A 1 156 ? -27.680 1.722 25.899 1.00 93.75 156 ALA A CA 1
ATOM 1164 C C . ALA A 1 156 ? -28.238 2.885 25.056 1.00 93.75 156 ALA A C 1
ATOM 1166 O O . ALA A 1 156 ? -29.175 2.685 24.287 1.00 93.75 156 ALA A O 1
ATOM 1167 N N . ALA A 1 157 ? -27.669 4.091 25.167 1.00 91.00 157 ALA A N 1
ATOM 1168 C CA . ALA A 1 157 ? -28.065 5.221 24.328 1.00 91.00 157 ALA A CA 1
ATOM 1169 C C . ALA A 1 157 ? -27.674 4.992 22.860 1.00 91.00 157 ALA A C 1
ATOM 1171 O O . ALA A 1 157 ? -28.500 5.215 21.979 1.00 91.00 157 ALA A O 1
ATOM 1172 N N . GLY A 1 158 ? -26.467 4.469 22.608 1.00 86.62 158 GLY A N 1
ATOM 1173 C CA . GLY A 1 158 ? -26.018 4.095 21.262 1.00 86.62 158 GLY A CA 1
ATOM 1174 C C . GLY A 1 158 ? -26.904 3.031 20.604 1.00 86.62 158 GLY A C 1
ATOM 1175 O O . GLY A 1 158 ? -27.253 3.153 19.434 1.00 86.62 158 GLY A O 1
ATOM 1176 N N . ALA A 1 159 ? -27.346 2.030 21.371 1.00 88.50 159 ALA A N 1
ATOM 1177 C CA . ALA A 1 159 ? -28.244 0.980 20.883 1.00 88.50 159 ALA A CA 1
ATOM 1178 C C . ALA A 1 159 ? -29.648 1.498 20.518 1.00 88.50 159 ALA A C 1
ATOM 1180 O O . ALA A 1 159 ? -30.312 0.928 19.655 1.00 88.50 159 ALA A O 1
ATOM 1181 N N . ASN A 1 160 ? -30.090 2.587 21.155 1.00 86.69 160 ASN A N 1
ATOM 1182 C CA . ASN A 1 160 ? -31.393 3.215 20.922 1.00 86.69 160 ASN A CA 1
ATOM 1183 C C . ASN A 1 160 ? -31.369 4.280 19.814 1.00 86.69 160 ASN A C 1
ATOM 1185 O O . ASN A 1 160 ? -32.377 4.960 19.597 1.00 86.69 160 ASN A O 1
ATOM 1189 N N . GLN A 1 161 ? -30.243 4.451 19.116 1.00 81.38 161 GLN A N 1
ATOM 1190 C CA . GLN A 1 161 ? -30.157 5.392 18.006 1.00 81.38 161 GLN A CA 1
ATOM 1191 C C . GLN A 1 161 ? -31.154 5.010 16.909 1.00 81.38 161 GLN A C 1
ATOM 1193 O O . GLN A 1 161 ? -31.178 3.885 16.408 1.00 81.38 161 GLN A O 1
ATOM 1198 N N . THR A 1 162 ? -32.010 5.961 16.528 1.00 65.94 162 THR A N 1
ATOM 1199 C CA . THR A 1 162 ? -33.012 5.748 15.480 1.00 65.94 162 THR A CA 1
ATOM 1200 C C . THR A 1 162 ? -32.333 5.840 14.120 1.00 65.94 162 THR A C 1
ATOM 1202 O O . THR A 1 162 ? -32.322 6.890 13.478 1.00 65.94 162 THR A O 1
ATOM 1205 N N . ILE A 1 163 ? -31.735 4.739 13.671 1.00 65.31 163 ILE A N 1
ATOM 1206 C CA . ILE A 1 163 ? -31.162 4.682 12.330 1.00 65.31 163 ILE A CA 1
ATOM 1207 C C . ILE A 1 163 ? -32.315 4.544 11.349 1.00 65.31 163 ILE A C 1
ATOM 1209 O O . ILE A 1 163 ? -32.838 3.453 11.118 1.00 65.31 163 ILE A O 1
ATOM 1213 N N . THR A 1 164 ? -32.728 5.663 10.760 1.00 57.34 164 THR A N 1
ATOM 1214 C CA . THR A 1 164 ? -33.531 5.605 9.541 1.00 57.34 164 THR A CA 1
ATOM 1215 C C . THR A 1 164 ? -32.662 4.919 8.491 1.00 57.34 164 THR A C 1
ATOM 1217 O O . THR A 1 164 ? -31.687 5.492 8.008 1.00 57.34 164 THR A O 1
ATOM 1220 N N . SER A 1 165 ? -32.971 3.654 8.194 1.00 48.06 165 SER A N 1
ATOM 1221 C CA . SER A 1 165 ? -32.153 2.694 7.430 1.00 48.06 165 SER A CA 1
ATOM 1222 C C . SER A 1 165 ? -31.839 3.110 5.980 1.00 48.06 165 SER A C 1
ATOM 1224 O O . SER A 1 165 ? -31.333 2.308 5.207 1.00 48.06 165 SER A O 1
ATOM 1226 N N . ALA A 1 166 ? -32.162 4.349 5.605 1.00 46.44 166 ALA A N 1
ATOM 1227 C CA . ALA A 1 166 ? -32.015 4.923 4.278 1.00 46.44 166 ALA A CA 1
ATOM 1228 C C . ALA A 1 166 ? -31.020 6.100 4.200 1.00 46.44 166 ALA A C 1
ATOM 1230 O O . ALA A 1 166 ? -30.724 6.521 3.086 1.00 46.44 166 ALA A O 1
ATOM 1231 N N . SER A 1 167 ? -30.515 6.648 5.319 1.00 53.12 167 SER A N 1
ATOM 1232 C CA . SER A 1 167 ? -29.743 7.907 5.259 1.00 53.12 167 SER A CA 1
ATOM 1233 C C . SER A 1 167 ? -28.220 7.761 5.371 1.00 53.12 167 SER A C 1
ATOM 1235 O O . SER A 1 167 ? -27.536 8.481 4.652 1.00 53.12 167 SER A O 1
ATOM 1237 N N . TYR A 1 168 ? -27.665 6.863 6.201 1.00 60.81 168 TYR A N 1
ATOM 1238 C CA . TYR A 1 168 ? -26.202 6.724 6.357 1.00 60.81 168 TYR A CA 1
ATOM 1239 C C . TYR A 1 168 ? -25.774 5.319 6.820 1.00 60.81 168 TYR A C 1
ATOM 1241 O O . TYR A 1 168 ? -26.252 4.840 7.847 1.00 60.81 168 TYR A O 1
ATOM 1249 N N . GLY A 1 169 ? -24.830 4.712 6.090 1.00 66.44 169 GLY A N 1
ATOM 1250 C CA . GLY A 1 169 ? -24.099 3.499 6.482 1.00 66.44 169 GLY A CA 1
ATOM 1251 C C . GLY A 1 169 ? -24.782 2.157 6.182 1.00 66.44 169 GLY A C 1
ATOM 1252 O O . GLY A 1 169 ? -25.997 2.054 6.029 1.00 66.44 169 GLY A O 1
ATOM 1253 N N . SER A 1 170 ? -23.965 1.108 6.113 1.00 80.94 170 SER A N 1
ATOM 1254 C CA . SER A 1 170 ? -24.351 -0.309 6.046 1.00 80.94 170 SER A CA 1
ATOM 1255 C C . SER A 1 170 ? -24.516 -0.960 7.431 1.00 80.94 170 SER A C 1
ATOM 1257 O O . SER A 1 170 ? -24.728 -2.170 7.529 1.00 80.94 170 SER A O 1
ATOM 1259 N N . GLN A 1 171 ? -24.412 -0.172 8.509 1.00 88.38 171 GLN A N 1
ATOM 1260 C CA . GLN A 1 171 ? -24.370 -0.637 9.899 1.00 88.38 171 GLN A CA 1
ATOM 1261 C C . GLN A 1 171 ? -23.275 -1.692 10.095 1.00 88.38 171 GLN A C 1
ATOM 1263 O O . GLN A 1 171 ? -23.502 -2.775 10.652 1.00 88.38 171 GLN A O 1
ATOM 1268 N N . SER A 1 172 ? -22.087 -1.402 9.573 1.00 91.56 172 SER A N 1
ATOM 1269 C CA . SER A 1 172 ? -20.944 -2.307 9.608 1.00 91.56 172 SER A CA 1
ATOM 1270 C C . SER A 1 172 ? -19.701 -1.617 10.153 1.00 91.56 172 SER A C 1
ATOM 1272 O O . SER A 1 172 ? -19.600 -0.393 10.204 1.00 91.56 172 SER A O 1
ATOM 1274 N N . LEU A 1 173 ? -18.712 -2.421 10.539 1.00 93.19 173 LEU A N 1
ATOM 1275 C CA . LEU A 1 173 ? -17.383 -1.905 10.871 1.00 93.19 173 LEU A CA 1
ATOM 1276 C C . LEU A 1 173 ? -16.685 -1.244 9.672 1.00 93.19 173 LEU A C 1
ATOM 1278 O O . LEU A 1 173 ? -15.807 -0.409 9.879 1.00 93.19 173 LEU A O 1
ATOM 1282 N N . GLY A 1 174 ? -17.085 -1.604 8.447 1.00 90.38 174 GLY A N 1
ATOM 1283 C CA . GLY A 1 174 ? -16.594 -0.981 7.222 1.00 90.38 174 GLY A CA 1
ATOM 1284 C C . GLY A 1 174 ? -16.974 0.495 7.151 1.00 90.38 174 GLY A C 1
ATOM 1285 O O . GLY A 1 174 ? -16.125 1.309 6.805 1.00 90.38 174 GLY A O 1
ATOM 1286 N N . ASP A 1 175 ? -18.186 0.865 7.585 1.00 90.12 175 ASP A N 1
ATOM 1287 C CA . ASP A 1 175 ? -18.601 2.275 7.647 1.00 90.12 175 ASP A CA 1
ATOM 1288 C C . ASP A 1 175 ? -17.609 3.086 8.495 1.00 90.12 175 ASP A C 1
ATOM 1290 O O . ASP A 1 175 ? -17.016 4.050 8.023 1.00 90.12 175 ASP A O 1
ATOM 1294 N N . LEU A 1 176 ? -17.298 2.613 9.709 1.00 92.75 176 LEU A N 1
ATOM 1295 C CA . LEU A 1 176 ? -16.364 3.307 10.606 1.00 92.75 176 LEU A CA 1
ATOM 1296 C C . LEU A 1 176 ? -14.979 3.477 9.984 1.00 92.75 176 LEU A C 1
ATOM 1298 O O . LEU A 1 176 ? -14.296 4.466 10.251 1.00 92.75 176 LEU A O 1
ATOM 1302 N N . GLN A 1 177 ? -14.555 2.500 9.182 1.00 90.06 177 GLN A N 1
ATOM 1303 C CA . GLN A 1 177 ? -13.258 2.498 8.528 1.00 90.06 177 GLN A CA 1
ATOM 1304 C C . GLN A 1 177 ? -13.210 3.392 7.280 1.00 90.06 177 GLN A C 1
ATOM 1306 O O . GLN A 1 177 ? -12.144 3.927 6.984 1.00 90.06 177 GLN A O 1
ATOM 1311 N N . TYR A 1 178 ? -14.322 3.579 6.573 1.00 89.81 178 TYR A N 1
ATOM 1312 C CA . TYR A 1 178 ? -14.347 4.243 5.265 1.00 89.81 178 TYR A CA 1
ATOM 1313 C C . TYR A 1 178 ? -15.144 5.550 5.222 1.00 89.81 178 TYR A C 1
ATOM 1315 O O . TYR A 1 178 ? -15.085 6.260 4.217 1.00 89.81 178 TYR A O 1
ATOM 1323 N N . ASP A 1 179 ? -15.838 5.915 6.300 1.00 91.31 179 ASP A N 1
ATOM 1324 C CA . ASP A 1 179 ? -16.536 7.194 6.392 1.00 91.31 179 ASP A CA 1
ATOM 1325 C C . ASP A 1 179 ? -15.555 8.362 6.193 1.00 91.31 179 ASP A C 1
ATOM 1327 O O . ASP A 1 179 ? -14.472 8.433 6.788 1.00 91.31 179 ASP A O 1
ATOM 1331 N N . LEU A 1 180 ? -15.945 9.293 5.327 1.00 93.31 180 LEU A N 1
ATOM 1332 C CA . LEU A 1 180 ? -15.136 10.428 4.903 1.00 93.31 180 LEU A CA 1
ATOM 1333 C C . LEU A 1 180 ? -15.940 11.712 5.068 1.00 93.31 180 LEU A C 1
ATOM 1335 O O . LEU A 1 180 ? -17.060 11.820 4.571 1.00 93.31 180 LEU A O 1
ATOM 1339 N N . CYS A 1 181 ? -15.320 12.708 5.687 1.00 94.56 181 CYS A N 1
ATOM 1340 C CA . CYS A 1 181 ? -15.843 14.063 5.743 1.00 94.56 181 CYS A CA 1
ATOM 1341 C C . CYS A 1 181 ? -14.851 15.058 5.139 1.00 94.56 181 CYS A C 1
ATOM 1343 O O . CYS A 1 181 ? -13.660 14.776 4.973 1.00 94.56 181 CYS A O 1
ATOM 1345 N N . GLY A 1 182 ? -15.348 16.254 4.809 1.00 93.88 182 GLY A N 1
ATOM 1346 C CA . GLY A 1 182 ? -14.487 17.375 4.446 1.00 93.88 182 GLY A CA 1
ATOM 1347 C C . GLY A 1 182 ? -13.529 17.749 5.582 1.00 93.88 182 GLY A C 1
ATOM 1348 O O . GLY A 1 182 ? -13.638 17.270 6.710 1.00 93.88 182 GLY A O 1
ATOM 1349 N N . ARG A 1 183 ? -12.568 18.632 5.301 1.00 93.50 183 ARG A N 1
ATOM 1350 C CA . ARG A 1 183 ? -11.651 19.138 6.330 1.00 93.50 183 ARG A CA 1
ATOM 1351 C C . ARG A 1 183 ? -12.421 20.029 7.313 1.00 93.50 183 ARG A C 1
ATOM 1353 O O . ARG A 1 183 ? -12.903 21.082 6.903 1.00 93.50 183 ARG A O 1
ATOM 1360 N N . ARG A 1 184 ? -12.468 19.652 8.596 1.00 93.44 184 ARG A N 1
ATOM 1361 C CA . ARG A 1 184 ? -13.217 20.343 9.670 1.00 93.44 184 ARG A CA 1
ATOM 1362 C C . ARG A 1 184 ? -14.726 20.461 9.403 1.00 93.44 184 ARG A C 1
ATOM 1364 O O . ARG A 1 184 ? -15.342 21.470 9.742 1.00 93.44 184 ARG A O 1
ATOM 1371 N N . ASP A 1 185 ? -15.308 19.447 8.777 1.00 95.50 185 ASP A N 1
ATOM 1372 C CA . ASP A 1 185 ? -16.728 19.386 8.433 1.00 95.50 185 ASP A CA 1
ATOM 1373 C C . ASP A 1 185 ? -17.538 18.741 9.570 1.00 95.50 185 ASP A C 1
ATOM 1375 O O . ASP A 1 185 ? -17.830 17.541 9.576 1.00 95.50 185 ASP A O 1
ATOM 1379 N N . TRP A 1 186 ? -17.868 19.560 10.570 1.00 94.12 186 TRP A N 1
ATOM 1380 C CA . TRP A 1 186 ? -18.617 19.136 11.756 1.00 94.12 186 TRP A CA 1
ATOM 1381 C C . TRP A 1 186 ? -20.046 18.688 11.439 1.00 94.12 186 TRP A C 1
ATOM 1383 O O . TRP A 1 186 ? -20.556 17.781 12.092 1.00 94.12 186 TRP A O 1
ATOM 1393 N N . ASP A 1 187 ? -20.670 19.269 10.413 1.00 94.88 187 ASP A N 1
ATOM 1394 C CA . ASP A 1 187 ? -22.024 18.902 9.990 1.00 94.88 187 ASP A CA 1
ATOM 1395 C C . ASP A 1 187 ? -22.051 17.494 9.383 1.00 94.88 187 ASP A C 1
ATOM 1397 O O . ASP A 1 187 ? -23.001 16.737 9.591 1.00 94.88 187 ASP A O 1
ATOM 1401 N N . CYS A 1 188 ? -21.007 17.123 8.636 1.00 94.56 188 CYS A N 1
ATOM 1402 C CA . CYS A 1 188 ? -20.812 15.754 8.169 1.00 94.56 188 CYS A CA 1
ATOM 1403 C C . CYS A 1 188 ? -20.556 14.794 9.340 1.00 94.56 188 CYS A C 1
ATOM 1405 O O . CYS A 1 188 ? -21.223 13.762 9.438 1.00 94.56 188 CYS A O 1
ATOM 1407 N N . ALA A 1 189 ? -19.655 15.149 10.262 1.00 94.25 189 ALA A N 1
ATOM 1408 C CA . ALA A 1 189 ? -19.338 14.308 11.418 1.00 94.25 189 ALA A CA 1
ATOM 1409 C C . ALA A 1 189 ? -20.570 14.030 12.298 1.00 94.25 189 ALA A C 1
ATOM 1411 O O . ALA A 1 189 ? -20.786 12.892 12.717 1.00 94.25 189 ALA A O 1
ATOM 1412 N N . GLU A 1 190 ? -21.424 15.033 12.511 1.00 92.69 190 GLU A N 1
ATOM 1413 C CA . GLU A 1 190 ? -22.655 14.892 13.294 1.00 92.69 190 GLU A CA 1
ATOM 1414 C C . GLU A 1 190 ? -23.682 13.964 12.625 1.00 92.69 190 GLU A C 1
ATOM 1416 O O . GLU A 1 190 ? -24.412 13.253 13.311 1.00 92.69 190 GLU A O 1
ATOM 1421 N N . LYS A 1 191 ? -23.706 13.893 11.288 1.00 91.44 191 LYS A N 1
ATOM 1422 C CA . LYS A 1 191 ? -24.555 12.939 10.549 1.00 91.44 191 LYS A CA 1
ATOM 1423 C C . LYS A 1 191 ? -24.050 11.498 10.637 1.00 91.44 191 LYS A C 1
ATOM 1425 O O . LYS A 1 191 ? -24.860 10.576 10.644 1.00 91.44 191 LYS A O 1
ATOM 1430 N N . VAL A 1 192 ? -22.733 11.304 10.713 1.00 92.19 192 VAL A N 1
ATOM 1431 C CA . VAL A 1 192 ? -22.088 9.982 10.843 1.00 92.19 192 VAL A CA 1
ATOM 1432 C C . VAL A 1 192 ? -22.159 9.447 12.283 1.00 92.19 192 VAL A C 1
ATOM 1434 O O . VAL A 1 192 ? -22.180 8.231 12.512 1.00 92.19 192 VAL A O 1
ATOM 1437 N N . ARG A 1 193 ? -22.253 10.347 13.271 1.00 93.62 193 ARG A N 1
ATOM 1438 C CA . ARG A 1 193 ? -22.236 10.026 14.705 1.00 93.62 193 ARG A CA 1
ATOM 1439 C C . ARG A 1 193 ? -23.251 8.948 15.127 1.00 93.62 193 ARG A C 1
ATOM 1441 O O . ARG A 1 193 ? -22.817 7.997 15.777 1.00 93.62 193 ARG A O 1
ATOM 1448 N N . PRO A 1 194 ? -24.548 8.996 14.756 1.00 92.69 194 PRO A N 1
ATOM 1449 C CA . PRO A 1 194 ? -25.518 7.998 15.214 1.00 92.69 194 PRO A CA 1
ATOM 1450 C C . PRO A 1 194 ? -25.203 6.576 14.733 1.00 92.69 194 PRO A C 1
ATOM 1452 O O . PRO A 1 194 ? -25.348 5.628 15.503 1.00 92.69 194 PRO A O 1
ATOM 1455 N N . ASN A 1 195 ? -24.728 6.416 13.488 1.00 92.44 195 ASN A N 1
ATOM 1456 C CA . ASN A 1 195 ? -24.302 5.109 12.973 1.00 92.44 195 ASN A CA 1
ATOM 1457 C C . ASN A 1 195 ? -23.047 4.617 13.708 1.00 92.44 195 ASN A C 1
ATOM 1459 O O . ASN A 1 195 ? -22.976 3.452 14.092 1.00 92.44 195 ASN A O 1
ATOM 1463 N N . THR A 1 196 ? -22.097 5.520 13.984 1.00 94.31 196 THR A N 1
ATOM 1464 C CA . THR A 1 196 ? -20.895 5.205 14.775 1.00 94.31 196 THR A CA 1
ATOM 1465 C C . THR A 1 196 ? -21.242 4.667 16.162 1.00 94.31 196 THR A C 1
ATOM 1467 O O . THR A 1 196 ? -20.773 3.596 16.552 1.00 94.31 196 THR A O 1
ATOM 1470 N N . GLU A 1 197 ? -22.101 5.378 16.896 1.00 95.31 197 GLU A N 1
ATOM 1471 C CA . GLU A 1 197 ? -22.547 4.966 18.230 1.00 95.31 197 GLU A CA 1
ATOM 1472 C C . GLU A 1 197 ? -23.285 3.622 18.186 1.00 95.31 197 GLU A C 1
ATOM 1474 O O . GLU A 1 197 ? -23.046 2.749 19.022 1.00 95.31 197 GLU A O 1
ATOM 1479 N N . TYR A 1 198 ? -24.138 3.411 17.185 1.00 94.75 198 TYR A N 1
ATOM 1480 C CA . TYR A 1 198 ? -24.849 2.149 17.030 1.00 94.75 198 TYR A CA 1
ATOM 1481 C C . TYR A 1 198 ? -23.907 0.973 16.756 1.00 94.75 198 TYR A C 1
ATOM 1483 O O . TYR A 1 198 ? -23.981 -0.040 17.454 1.00 94.75 198 TYR A O 1
ATOM 1491 N N . VAL A 1 199 ? -22.974 1.100 15.808 1.00 95.31 199 VAL A N 1
ATOM 1492 C CA . VAL A 1 199 ? -22.010 0.032 15.493 1.00 95.31 199 VAL A CA 1
ATOM 1493 C C . VAL A 1 199 ? -21.139 -0.296 16.710 1.00 95.31 199 VAL A C 1
ATOM 1495 O O . VAL A 1 199 ? -20.937 -1.472 17.018 1.00 95.31 199 VAL A O 1
ATOM 1498 N N . TYR A 1 200 ? -20.689 0.705 17.473 1.00 97.00 200 TYR A N 1
ATOM 1499 C CA . TYR A 1 200 ? -19.967 0.449 18.722 1.00 97.00 200 TYR A CA 1
ATOM 1500 C C . TYR A 1 200 ? -20.839 -0.183 19.811 1.00 97.00 200 TYR A C 1
ATOM 1502 O O . TYR A 1 200 ? -20.339 -1.010 20.579 1.00 97.00 200 TYR A O 1
ATOM 1510 N N . SER A 1 201 ? -22.134 0.125 19.873 1.00 96.31 201 SER A N 1
ATOM 1511 C CA . SER A 1 201 ? -23.043 -0.570 20.792 1.00 96.31 201 SER A CA 1
ATOM 1512 C C . SER A 1 201 ? -23.195 -2.055 20.435 1.00 96.31 201 SER A C 1
ATOM 1514 O O . SER A 1 201 ? -23.209 -2.913 21.320 1.00 96.31 201 SER A O 1
ATOM 1516 N N . LEU A 1 202 ? -23.199 -2.380 19.136 1.00 96.06 202 LEU A N 1
ATOM 1517 C CA . LEU A 1 202 ? -23.229 -3.754 18.644 1.00 96.06 202 LEU A CA 1
ATOM 1518 C C . LEU A 1 202 ? -21.948 -4.512 19.006 1.00 96.06 202 LEU A C 1
ATOM 1520 O O . LEU A 1 202 ? -22.035 -5.664 19.429 1.00 96.06 202 LEU A O 1
ATOM 1524 N N . VAL A 1 203 ? -20.774 -3.878 18.924 1.00 97.12 203 VAL A N 1
ATOM 1525 C CA . VAL A 1 203 ? -19.517 -4.478 19.409 1.00 97.12 203 VAL A CA 1
ATOM 1526 C C . VAL A 1 203 ? -19.632 -4.836 20.895 1.00 97.12 203 VAL A C 1
ATOM 1528 O O . VAL A 1 203 ? -19.413 -5.993 21.257 1.00 97.12 203 VAL A O 1
ATOM 1531 N N . ALA A 1 204 ? -20.064 -3.896 21.742 1.00 96.94 204 ALA A N 1
ATOM 1532 C CA . ALA A 1 204 ? -20.227 -4.134 23.180 1.00 96.94 204 ALA A CA 1
ATOM 1533 C C . ALA A 1 204 ? -21.243 -5.241 23.504 1.00 96.94 204 ALA A C 1
ATOM 1535 O O . ALA A 1 204 ? -21.046 -6.008 24.446 1.00 96.94 204 ALA A O 1
ATOM 1536 N N . SER A 1 205 ? -22.299 -5.379 22.694 1.00 95.50 205 SER A N 1
ATOM 1537 C CA . SER A 1 205 ? -23.318 -6.425 22.870 1.00 95.50 205 SER A CA 1
ATOM 1538 C C . SER A 1 205 ? -22.766 -7.853 22.771 1.00 95.50 205 SER A C 1
ATOM 1540 O O . SER A 1 205 ? -23.418 -8.796 23.216 1.00 95.50 205 SER A O 1
ATOM 1542 N N . THR A 1 206 ? -21.558 -8.029 22.223 1.00 96.06 206 THR A N 1
ATOM 1543 C CA . THR A 1 206 ? -20.909 -9.342 22.125 1.00 96.06 206 THR A CA 1
ATOM 1544 C C . THR A 1 206 ? -20.142 -9.746 23.377 1.00 96.06 206 THR A C 1
ATOM 1546 O O . THR A 1 206 ? -19.908 -10.940 23.550 1.00 96.06 206 THR A O 1
ATOM 1549 N N . PHE A 1 207 ? -19.788 -8.823 24.279 1.00 96.12 207 PHE A N 1
ATOM 1550 C CA . PHE A 1 207 ? -19.002 -9.155 25.477 1.00 96.12 207 PHE A CA 1
ATOM 1551 C C . PHE A 1 207 ? -19.625 -10.269 26.338 1.00 96.12 207 PHE A C 1
ATOM 1553 O O . PHE A 1 207 ? -18.892 -11.183 26.714 1.00 96.12 207 PHE A O 1
ATOM 1560 N N . PRO A 1 208 ? -20.955 -10.305 26.571 1.00 94.88 208 PRO A N 1
ATOM 1561 C CA . PRO A 1 208 ? -21.589 -11.403 27.305 1.00 94.88 208 PRO A CA 1
ATOM 1562 C C . PRO A 1 208 ? -21.495 -12.773 26.616 1.00 94.88 208 PRO A C 1
ATOM 1564 O O . PRO A 1 208 ? -21.710 -13.798 27.254 1.00 94.88 208 PRO A O 1
ATOM 1567 N N . THR A 1 209 ? -21.207 -12.811 25.310 1.00 93.88 209 THR A N 1
ATOM 1568 C CA . THR A 1 209 ? -21.095 -14.060 24.533 1.00 93.88 209 THR A CA 1
ATOM 1569 C C . THR A 1 209 ? -19.698 -14.682 24.590 1.00 93.88 209 THR A C 1
ATOM 1571 O O . THR A 1 209 ? -19.513 -15.814 24.145 1.00 93.88 209 THR A O 1
ATOM 1574 N N . ILE A 1 210 ? -18.714 -13.960 25.133 1.00 94.62 210 ILE A N 1
ATOM 1575 C CA . ILE A 1 210 ? -17.325 -14.407 25.217 1.00 94.62 210 ILE A CA 1
ATOM 1576 C C . ILE A 1 210 ? -17.160 -15.281 26.462 1.00 94.62 210 ILE A C 1
ATOM 1578 O O . ILE A 1 210 ? -17.271 -14.814 27.596 1.00 94.62 210 ILE A O 1
ATOM 1582 N N . ALA A 1 211 ? -16.863 -16.562 26.257 1.00 90.88 211 ALA A N 1
ATOM 1583 C CA . ALA A 1 211 ? -16.566 -17.469 27.357 1.00 90.88 211 ALA A CA 1
ATOM 1584 C C . ALA A 1 211 ? -15.274 -17.044 28.076 1.00 90.88 211 ALA A C 1
ATOM 1586 O O . ALA A 1 211 ? -14.256 -16.806 27.430 1.00 90.88 211 ALA A O 1
ATOM 1587 N N . ASN A 1 212 ? -15.301 -17.006 29.413 1.00 90.00 212 ASN A N 1
ATOM 1588 C CA . ASN A 1 212 ? -14.162 -16.608 30.255 1.00 90.00 212 ASN A CA 1
ATOM 1589 C C . ASN A 1 212 ? -13.607 -15.209 29.936 1.00 90.00 212 ASN A C 1
ATOM 1591 O O . ASN A 1 212 ? -12.393 -15.004 29.946 1.00 90.00 212 ASN A O 1
ATOM 1595 N N . PHE A 1 213 ? -14.487 -14.249 29.646 1.00 93.44 213 PHE A N 1
ATOM 1596 C CA . PHE A 1 213 ? -14.085 -12.864 29.426 1.00 93.44 213 PHE A CA 1
ATOM 1597 C C . PHE A 1 213 ? -13.287 -12.314 30.622 1.00 93.44 213 PHE A C 1
ATOM 1599 O O . PHE A 1 213 ? -13.715 -12.438 31.767 1.00 93.44 213 PHE A O 1
ATOM 1606 N N . GLU A 1 214 ? -12.136 -11.684 30.363 1.00 92.94 214 GLU A N 1
ATOM 1607 C CA . GLU A 1 214 ? -11.194 -11.208 31.400 1.00 92.94 214 GLU A CA 1
ATOM 1608 C C . GLU A 1 214 ? -11.763 -10.136 32.354 1.00 92.94 214 GLU A C 1
ATOM 1610 O O . GLU A 1 214 ? -11.134 -9.813 33.366 1.00 92.94 214 GLU A O 1
ATOM 1615 N N . LEU A 1 215 ? -12.921 -9.557 32.022 1.00 92.88 215 LEU A N 1
ATOM 1616 C CA . LEU A 1 215 ? -13.619 -8.534 32.802 1.00 92.88 215 LEU A CA 1
ATOM 1617 C C . LEU A 1 215 ? -15.100 -8.914 32.985 1.00 92.88 215 LEU A C 1
ATOM 1619 O O . LEU A 1 215 ? -15.971 -8.271 32.393 1.00 92.88 215 LEU A O 1
ATOM 1623 N N . PRO A 1 216 ? -15.418 -9.944 33.791 1.00 91.75 216 PRO A N 1
ATOM 1624 C CA . PRO A 1 216 ? -16.804 -10.375 34.000 1.00 91.75 216 PRO A CA 1
ATOM 1625 C C . PRO A 1 216 ? -17.671 -9.257 34.600 1.00 91.75 216 PRO A C 1
ATOM 1627 O O . PRO A 1 216 ? -18.818 -9.087 34.207 1.00 91.75 216 PRO A O 1
ATOM 1630 N N . GLU A 1 217 ? -17.090 -8.403 35.446 1.00 91.06 217 GLU A N 1
ATOM 1631 C CA . GLU A 1 217 ? -17.769 -7.242 36.038 1.00 91.06 217 GLU A CA 1
ATOM 1632 C C . GLU A 1 217 ? -18.309 -6.258 34.986 1.00 91.06 217 GLU A C 1
ATOM 1634 O O . GLU A 1 217 ? -19.339 -5.615 35.196 1.00 91.06 217 GLU A O 1
ATOM 1639 N N . LEU A 1 218 ? -17.633 -6.148 33.836 1.00 90.62 218 LEU A N 1
ATOM 1640 C CA . LEU A 1 218 ? -18.060 -5.294 32.728 1.00 90.62 218 LEU A CA 1
ATOM 1641 C C . LEU A 1 218 ? -19.285 -5.884 32.015 1.00 90.62 218 LEU A C 1
ATOM 1643 O O . LEU A 1 218 ? -20.176 -5.142 31.604 1.00 90.62 218 LEU A O 1
ATOM 1647 N N . VAL A 1 219 ? -19.348 -7.215 31.916 1.00 90.62 219 VAL A N 1
ATOM 1648 C CA . VAL A 1 219 ? -20.497 -7.957 31.379 1.00 90.62 219 VAL A CA 1
ATOM 1649 C C . VAL A 1 219 ? -21.696 -7.839 32.319 1.00 90.62 219 VAL A C 1
ATOM 1651 O O . VAL A 1 219 ? -22.792 -7.503 31.870 1.00 90.62 219 VAL A O 1
ATOM 1654 N N . ASP A 1 220 ? -21.484 -8.012 33.623 1.00 91.44 220 ASP A N 1
ATOM 1655 C CA . ASP A 1 220 ? -22.536 -7.871 34.638 1.00 91.44 220 ASP A CA 1
ATOM 1656 C C . ASP A 1 220 ? -23.108 -6.444 34.678 1.00 91.44 220 ASP A C 1
ATOM 1658 O O . ASP A 1 220 ? -24.285 -6.220 34.969 1.00 91.44 220 ASP A O 1
ATOM 1662 N N . ALA A 1 221 ? -22.277 -5.456 34.341 1.00 91.88 221 ALA A N 1
ATOM 1663 C CA . ALA A 1 221 ? -22.632 -4.046 34.296 1.00 91.88 221 ALA A CA 1
ATOM 1664 C C . ALA A 1 221 ? -22.944 -3.523 32.882 1.00 91.88 221 ALA A C 1
ATOM 1666 O O . ALA A 1 221 ? -22.911 -2.307 32.685 1.00 91.88 221 ALA A O 1
ATOM 1667 N N . ILE A 1 222 ? -23.300 -4.382 31.915 1.00 90.06 222 ILE A N 1
ATOM 1668 C CA . ILE A 1 222 ? -23.518 -3.977 30.511 1.00 90.06 222 ILE A CA 1
ATOM 1669 C C . ILE A 1 222 ? -24.510 -2.807 30.361 1.00 90.06 222 ILE A C 1
ATOM 1671 O O . ILE A 1 222 ? -24.303 -1.910 29.547 1.00 90.06 222 ILE A O 1
ATOM 1675 N N . GLY A 1 223 ? -25.549 -2.745 31.205 1.00 89.19 223 GLY A N 1
ATOM 1676 C CA . GLY A 1 223 ? -26.535 -1.654 31.201 1.00 89.19 223 GLY A CA 1
ATOM 1677 C C . GLY A 1 223 ? -26.003 -0.299 31.692 1.00 89.19 223 GLY A C 1
ATOM 1678 O O . GLY A 1 223 ? -26.621 0.730 31.436 1.00 89.19 223 GLY A O 1
ATOM 1679 N N . ARG A 1 224 ? -24.858 -0.282 32.386 1.00 93.62 224 ARG A N 1
ATOM 1680 C CA . ARG A 1 224 ? -24.150 0.923 32.860 1.00 93.62 224 ARG A CA 1
ATOM 1681 C C . ARG A 1 224 ? -22.875 1.204 32.063 1.00 93.62 224 ARG A C 1
ATOM 1683 O O . ARG A 1 224 ? -22.128 2.114 32.423 1.00 93.62 224 ARG A O 1
ATOM 1690 N N . LEU A 1 225 ? -22.617 0.422 31.017 1.00 96.25 225 LEU A N 1
ATOM 1691 C CA . LEU A 1 225 ? -21.422 0.547 30.202 1.00 96.25 225 LEU A CA 1
ATOM 1692 C C . LEU A 1 225 ? -21.444 1.872 29.436 1.00 96.25 225 LEU A C 1
ATOM 1694 O O . LEU A 1 225 ? -22.419 2.208 28.754 1.00 96.25 225 LEU A O 1
ATOM 1698 N N . GLN A 1 226 ? -20.357 2.622 29.552 1.00 97.38 226 GLN A N 1
ATOM 1699 C CA . GLN A 1 226 ? -20.091 3.813 28.762 1.00 97.38 226 GLN A CA 1
ATOM 1700 C C . GLN A 1 226 ? -19.073 3.493 27.678 1.00 97.38 226 GLN A C 1
ATOM 1702 O O . GLN A 1 226 ? -18.262 2.577 27.812 1.00 97.38 226 GLN A O 1
ATOM 1707 N N . MET A 1 227 ? -19.145 4.248 26.591 1.00 96.75 227 MET A N 1
ATOM 1708 C CA . MET A 1 227 ? -18.186 4.209 25.505 1.00 96.75 227 MET A CA 1
ATOM 1709 C C . MET A 1 227 ? -17.714 5.624 25.196 1.00 96.75 227 MET A C 1
ATOM 1711 O O . MET A 1 227 ? -18.524 6.533 25.011 1.00 96.75 227 MET A O 1
ATOM 1715 N N . GLN A 1 228 ? -16.400 5.788 25.141 1.00 97.44 228 GLN A N 1
ATOM 1716 C CA . GLN A 1 228 ? -15.723 6.975 24.642 1.00 97.44 228 GLN A CA 1
ATOM 1717 C C . GLN A 1 228 ? -14.991 6.571 23.370 1.00 97.44 228 GLN A C 1
ATOM 1719 O O . GLN A 1 228 ? -14.268 5.582 23.375 1.00 97.44 228 GLN A O 1
ATOM 1724 N N . TYR A 1 229 ? -15.192 7.280 22.267 1.00 97.06 229 TYR A N 1
ATOM 1725 C CA . TYR A 1 229 ? -14.612 6.884 20.985 1.00 97.06 229 TYR A CA 1
ATOM 1726 C C . TYR A 1 229 ? -14.101 8.070 20.189 1.00 97.06 229 TYR A C 1
ATOM 1728 O O . TYR A 1 229 ? -14.472 9.220 20.433 1.00 97.06 229 TYR A O 1
ATOM 1736 N N . VAL A 1 230 ? -13.256 7.745 19.216 1.00 95.81 230 VAL A N 1
ATOM 1737 C CA . VAL A 1 230 ? -12.631 8.679 18.292 1.00 95.81 230 VAL A CA 1
ATOM 1738 C C . VAL A 1 230 ? -12.620 8.097 16.877 1.00 95.81 230 VAL A C 1
ATOM 1740 O O . VAL A 1 230 ? -12.361 6.906 16.684 1.00 95.81 230 VAL A O 1
ATOM 1743 N N . SER A 1 231 ? -12.877 8.952 15.885 1.00 94.81 231 SER A N 1
ATOM 1744 C CA . SER A 1 231 ? -12.671 8.691 14.457 1.00 94.81 231 SER A CA 1
ATOM 1745 C C . SER A 1 231 ? -12.198 9.962 13.744 1.00 94.81 231 SER A C 1
ATOM 1747 O O . SER A 1 231 ? -12.616 11.066 14.085 1.00 94.81 231 SER A O 1
ATOM 1749 N N . GLN A 1 232 ? -11.326 9.820 12.749 1.00 94.25 232 GLN A N 1
ATOM 1750 C CA . GLN A 1 232 ? -10.709 10.942 12.027 1.00 94.25 232 GLN A CA 1
ATOM 1751 C C . GLN A 1 232 ? -11.381 11.320 10.696 1.00 94.25 232 GLN A C 1
ATOM 1753 O O . GLN A 1 232 ? -10.977 12.302 10.061 1.00 94.25 232 GLN A O 1
ATOM 1758 N N . LEU A 1 233 ? -12.335 10.499 10.245 1.00 94.31 233 LEU A N 1
ATOM 1759 C CA . LEU A 1 233 ? -13.167 10.709 9.056 1.00 94.31 233 LEU A CA 1
ATOM 1760 C C . LEU A 1 233 ? -12.387 11.094 7.782 1.00 94.31 233 LEU A C 1
ATOM 1762 O O . LEU A 1 233 ? -12.776 12.004 7.052 1.00 94.31 233 LEU A O 1
ATOM 1766 N N . ALA A 1 234 ? -11.271 10.410 7.530 1.00 88.81 234 ALA A N 1
ATOM 1767 C CA . ALA A 1 234 ? -10.347 10.622 6.419 1.00 88.81 234 ALA A CA 1
ATOM 1768 C C . ALA A 1 234 ? -10.546 9.644 5.241 1.00 88.81 234 ALA A C 1
ATOM 1770 O O . ALA A 1 234 ? -9.737 9.637 4.317 1.00 88.81 234 ALA A O 1
ATOM 1771 N N . GLY A 1 235 ? -11.587 8.802 5.255 1.00 83.75 235 GLY A N 1
ATOM 1772 C CA . GLY A 1 235 ? -11.848 7.798 4.210 1.00 83.75 235 GLY A CA 1
ATOM 1773 C C . GLY A 1 235 ? -10.996 6.528 4.319 1.00 83.75 235 GLY A C 1
ATOM 1774 O O . GLY A 1 235 ? -11.343 5.505 3.743 1.00 83.75 235 GLY A O 1
ATOM 1775 N N . PHE A 1 236 ? -9.925 6.557 5.114 1.00 85.31 236 PHE A N 1
ATOM 1776 C CA . PHE A 1 236 ? -9.259 5.370 5.646 1.00 85.31 236 PHE A CA 1
ATOM 1777 C C . PHE A 1 236 ? -8.961 5.602 7.127 1.00 85.31 236 PHE A C 1
ATOM 1779 O O . PHE A 1 236 ? -7.918 6.129 7.516 1.00 85.31 236 PHE A O 1
ATOM 1786 N N . ASN A 1 237 ? -9.947 5.277 7.954 1.00 89.38 237 ASN A N 1
ATOM 1787 C CA . ASN A 1 237 ? -9.981 5.625 9.359 1.00 89.38 237 ASN A CA 1
ATOM 1788 C C . ASN A 1 237 ? -9.252 4.607 10.242 1.00 89.38 237 ASN A C 1
ATOM 1790 O O . ASN A 1 237 ? -8.985 3.447 9.912 1.00 89.38 237 ASN A O 1
ATOM 1794 N N . PHE A 1 238 ? -8.943 5.081 11.436 1.00 90.94 238 PHE A N 1
ATOM 1795 C CA . PHE A 1 238 ? -8.269 4.406 12.523 1.00 90.94 238 PHE A CA 1
ATOM 1796 C C . PHE A 1 238 ? -9.190 4.490 13.746 1.00 90.94 238 PHE A C 1
ATOM 1798 O O . PHE A 1 238 ? -8.795 5.036 14.776 1.00 90.94 238 PHE A O 1
ATOM 1805 N N . PRO A 1 239 ? -10.449 4.028 13.618 1.00 93.69 239 PRO A N 1
ATOM 1806 C CA . PRO A 1 239 ? -11.455 4.284 14.624 1.00 93.69 239 PRO A CA 1
ATOM 1807 C C . PRO A 1 239 ? -11.142 3.435 15.861 1.00 93.69 239 PRO A C 1
ATOM 1809 O O . PRO A 1 239 ? -10.757 2.257 15.776 1.00 93.69 239 PRO A O 1
ATOM 1812 N N . VAL A 1 240 ? -11.264 4.074 17.017 1.00 95.94 240 VAL A N 1
ATOM 1813 C CA . VAL A 1 240 ? -10.962 3.485 18.318 1.00 95.94 240 VAL A CA 1
ATOM 1814 C C . VAL A 1 240 ? -12.049 3.838 19.318 1.00 95.94 240 VAL A C 1
ATOM 1816 O O . VAL A 1 240 ? -12.629 4.922 19.275 1.00 95.94 240 VAL A O 1
ATOM 1819 N N . VAL A 1 241 ? -12.314 2.918 20.237 1.00 97.62 241 VAL A N 1
ATOM 1820 C CA . VAL A 1 241 ? -13.302 3.078 21.306 1.00 97.62 241 VAL A CA 1
ATOM 1821 C C . VAL A 1 241 ? -12.771 2.481 22.599 1.00 97.62 241 VAL A C 1
ATOM 1823 O O . VAL A 1 241 ? -12.162 1.417 22.591 1.00 97.62 241 VAL A O 1
ATOM 1826 N N . GLN A 1 242 ? -13.027 3.150 23.713 1.00 97.38 242 GLN A N 1
ATOM 1827 C CA . GLN A 1 242 ? -12.822 2.672 25.068 1.00 97.38 242 GLN A CA 1
ATOM 1828 C C . GLN A 1 242 ? -14.186 2.438 25.723 1.00 97.38 242 GLN A C 1
ATOM 1830 O O . GLN A 1 242 ? -14.973 3.368 25.894 1.00 97.38 242 GLN A O 1
ATOM 1835 N N . TYR A 1 243 ? -14.452 1.199 26.122 1.00 97.94 243 TYR A N 1
ATOM 1836 C CA . TYR A 1 243 ? -15.603 0.815 26.930 1.00 97.94 243 TYR A CA 1
ATOM 1837 C C . TYR A 1 243 ? -15.210 0.751 28.397 1.00 97.94 243 TYR A C 1
ATOM 1839 O O . TYR A 1 243 ? -14.235 0.086 28.748 1.00 97.94 243 TYR A O 1
ATOM 1847 N N . PHE A 1 244 ? -15.974 1.402 29.264 1.00 97.25 244 PHE A N 1
ATOM 1848 C CA . PHE A 1 244 ? -15.689 1.443 30.693 1.00 97.25 244 PHE A CA 1
ATOM 1849 C C . PHE A 1 244 ? -16.971 1.582 31.508 1.00 97.25 244 PHE A C 1
ATOM 1851 O O . PHE A 1 244 ? -18.002 2.049 31.022 1.00 97.25 244 PHE A O 1
ATOM 1858 N N . VAL A 1 245 ? -16.905 1.189 32.776 1.00 96.62 245 VAL A N 1
ATOM 1859 C CA . VAL A 1 245 ? -17.977 1.435 33.741 1.00 96.62 245 VAL A CA 1
ATOM 1860 C C . VAL A 1 245 ? -17.467 2.477 34.733 1.00 96.62 245 VAL A C 1
ATOM 1862 O O . VAL A 1 245 ? -16.396 2.277 35.310 1.00 96.62 245 VAL A O 1
ATOM 1865 N N . PRO A 1 246 ? -18.194 3.586 34.959 1.00 94.62 246 PRO A N 1
ATOM 1866 C CA . PRO A 1 246 ? -17.768 4.602 35.914 1.00 94.62 246 PRO A CA 1
ATOM 1867 C C . PRO A 1 246 ? -17.458 4.002 37.292 1.00 94.62 246 PRO A C 1
ATOM 1869 O O . PRO A 1 246 ? -18.286 3.289 37.864 1.00 94.62 246 PRO A O 1
ATOM 1872 N N . GLY A 1 247 ? -16.266 4.304 37.813 1.00 92.69 247 GLY A N 1
ATOM 1873 C CA . GLY A 1 247 ? -15.777 3.808 39.103 1.00 92.69 247 GLY A CA 1
ATOM 1874 C C . GLY A 1 247 ? -14.989 2.493 39.054 1.00 92.69 247 GLY A C 1
ATOM 1875 O O . GLY A 1 247 ? -14.546 2.049 40.106 1.00 92.69 247 GLY A O 1
ATOM 1876 N N . MET A 1 248 ? -14.802 1.880 37.880 1.00 94.25 248 MET A N 1
ATOM 1877 C CA . MET A 1 248 ? -13.902 0.733 37.704 1.00 94.25 248 MET A CA 1
ATOM 1878 C C . MET A 1 248 ? -12.520 1.169 37.198 1.00 94.25 248 MET A C 1
ATOM 1880 O O . MET A 1 248 ? -12.402 2.119 36.426 1.00 94.25 248 MET A O 1
ATOM 1884 N N . ASP A 1 249 ? -11.485 0.417 37.576 1.00 94.94 249 ASP A N 1
ATOM 1885 C CA . ASP A 1 249 ? -10.090 0.677 37.178 1.00 94.94 249 ASP A CA 1
ATOM 1886 C C . ASP A 1 249 ? -9.732 0.133 35.787 1.00 94.94 249 ASP A C 1
ATOM 1888 O O . ASP A 1 249 ? -8.629 0.360 35.284 1.00 94.94 249 ASP A O 1
ATOM 1892 N N . TRP A 1 250 ? -10.645 -0.606 35.156 1.00 95.00 250 TRP A N 1
ATOM 1893 C CA . TRP A 1 250 ? -10.403 -1.317 33.905 1.00 95.00 250 TRP A CA 1
ATOM 1894 C C . TRP A 1 250 ? -11.374 -0.886 32.812 1.00 95.00 250 TRP A C 1
ATOM 1896 O O . TRP A 1 250 ? -12.539 -0.574 33.057 1.00 95.00 250 TRP A O 1
ATOM 1906 N N . ALA A 1 251 ? -10.875 -0.922 31.586 1.00 96.50 251 ALA A N 1
ATOM 1907 C CA . ALA A 1 251 ? -11.607 -0.643 30.369 1.00 96.50 251 ALA A CA 1
ATOM 1908 C C . ALA A 1 251 ? -11.279 -1.694 29.300 1.00 96.50 251 ALA A C 1
ATOM 1910 O O . ALA A 1 251 ? -10.280 -2.415 29.381 1.00 96.50 251 ALA A O 1
ATOM 1911 N N . VAL A 1 252 ? -12.111 -1.760 28.269 1.00 97.31 252 VAL A N 1
ATOM 1912 C CA . VAL A 1 252 ? -11.849 -2.529 27.050 1.00 97.31 252 VAL A CA 1
ATOM 1913 C C . VAL A 1 252 ? -11.652 -1.532 25.927 1.00 97.31 252 VAL A C 1
ATOM 1915 O O . VAL A 1 252 ? -12.560 -0.766 25.628 1.00 97.31 252 VAL A O 1
ATOM 1918 N N . VAL A 1 253 ? -10.478 -1.526 25.306 1.00 97.19 253 VAL A N 1
ATOM 1919 C CA . VAL A 1 253 ? -10.210 -0.669 24.149 1.00 97.19 253 VAL A CA 1
ATOM 1920 C C . VAL A 1 253 ? -10.293 -1.510 22.892 1.00 97.19 253 VAL A C 1
ATOM 1922 O O . VAL A 1 253 ? -9.645 -2.551 22.813 1.00 97.19 253 VAL A O 1
ATOM 1925 N N . CYS A 1 254 ? -11.074 -1.063 21.915 1.00 96.94 254 CYS A N 1
ATOM 1926 C CA . CYS A 1 254 ? -11.197 -1.712 20.621 1.00 96.94 254 CYS A CA 1
ATOM 1927 C C . CYS A 1 254 ? -10.705 -0.801 19.500 1.00 96.94 254 CYS A C 1
ATOM 1929 O O . CYS A 1 254 ? -10.993 0.394 19.491 1.00 96.94 254 CYS A O 1
ATOM 1931 N N . THR A 1 255 ? -10.008 -1.381 18.526 1.00 94.81 255 THR A N 1
ATOM 1932 C CA . THR A 1 255 ? -9.662 -0.729 17.256 1.00 94.81 255 THR A CA 1
ATOM 1933 C C . THR A 1 255 ? -10.268 -1.504 16.093 1.00 94.81 255 THR A C 1
ATOM 1935 O O . THR A 1 255 ? -10.379 -2.729 16.162 1.00 94.81 255 THR A O 1
ATOM 1938 N N . VAL A 1 256 ? -10.683 -0.808 15.033 1.00 93.19 256 VAL A N 1
ATOM 1939 C CA . VAL A 1 256 ? -11.256 -1.448 13.840 1.00 93.19 256 VAL A CA 1
ATOM 1940 C C . VAL A 1 256 ? -10.243 -1.473 12.707 1.00 93.19 256 VAL A C 1
ATOM 1942 O O . VAL A 1 256 ? -9.644 -0.452 12.353 1.00 93.19 256 VAL A O 1
ATOM 1945 N N . ARG A 1 257 ? -10.062 -2.650 12.112 1.00 89.19 257 ARG A N 1
ATOM 1946 C CA . ARG A 1 257 ? -9.139 -2.878 10.996 1.00 89.19 257 ARG A CA 1
ATOM 1947 C C . ARG A 1 257 ? -9.703 -3.885 10.019 1.00 89.19 257 ARG A C 1
ATOM 1949 O O . ARG A 1 257 ? -10.575 -4.673 10.361 1.00 89.19 257 ARG A O 1
ATOM 1956 N N . ARG A 1 258 ? -9.137 -3.904 8.817 1.00 86.12 258 ARG A N 1
ATOM 1957 C CA . ARG A 1 258 ? -9.439 -4.938 7.830 1.00 86.12 258 ARG A CA 1
ATOM 1958 C C . ARG A 1 258 ? -8.820 -6.254 8.264 1.00 86.12 258 ARG A C 1
ATOM 1960 O O . ARG A 1 258 ? -7.752 -6.275 8.870 1.00 86.12 258 ARG A O 1
ATOM 1967 N N . GLY A 1 259 ? -9.492 -7.346 7.941 1.00 84.12 259 GLY A N 1
ATOM 1968 C CA . GLY A 1 259 ? -8.989 -8.681 8.222 1.00 84.12 259 GLY A CA 1
ATOM 1969 C C . GLY A 1 259 ? -9.760 -9.710 7.420 1.00 84.12 259 GLY A C 1
ATOM 1970 O O . GLY A 1 259 ? -10.981 -9.647 7.359 1.00 84.12 259 GLY A O 1
ATOM 1971 N N . THR A 1 260 ? -9.057 -10.668 6.825 1.00 85.75 260 THR A N 1
ATOM 1972 C CA . THR A 1 260 ? -9.683 -11.843 6.212 1.00 85.75 260 THR A CA 1
ATOM 1973 C C . THR A 1 260 ? -9.910 -12.905 7.273 1.00 85.75 260 THR A C 1
ATOM 1975 O O . THR A 1 260 ? -9.052 -13.128 8.122 1.00 85.75 260 THR A O 1
ATOM 1978 N N . TYR A 1 261 ? -11.043 -13.597 7.222 1.00 87.31 261 TYR A N 1
ATOM 1979 C CA . TYR A 1 261 ? -11.346 -14.664 8.172 1.00 87.31 261 TYR A CA 1
ATOM 1980 C C . TYR A 1 261 ? -11.679 -15.956 7.448 1.00 87.31 261 TYR A C 1
ATOM 1982 O O . TYR A 1 261 ? -12.407 -15.968 6.449 1.00 87.31 261 TYR A O 1
ATOM 1990 N N . ARG A 1 262 ? -11.155 -17.059 7.976 1.00 86.38 262 ARG A N 1
ATOM 1991 C CA . ARG A 1 262 ? -11.394 -18.406 7.462 1.00 86.38 262 ARG A CA 1
ATOM 1992 C C . ARG A 1 262 ? -11.784 -19.320 8.607 1.00 86.38 262 ARG A C 1
ATOM 1994 O O . ARG A 1 262 ? -11.153 -19.288 9.660 1.00 86.38 262 ARG A O 1
ATOM 2001 N N . LEU A 1 263 ? -12.798 -20.147 8.385 1.00 84.75 263 LEU A N 1
ATOM 2002 C CA . LEU A 1 263 ? -13.201 -21.184 9.325 1.00 84.75 263 LEU A CA 1
ATOM 2003 C C . LEU A 1 263 ? -12.679 -22.535 8.817 1.00 84.75 263 LEU A C 1
ATOM 2005 O O . LEU A 1 263 ? -13.138 -23.036 7.789 1.00 84.75 263 LEU A O 1
ATOM 2009 N N . GLY A 1 264 ? -11.698 -23.117 9.509 1.00 72.94 264 GLY A N 1
ATOM 2010 C CA . GLY A 1 264 ? -11.068 -24.375 9.090 1.00 72.94 264 GLY A CA 1
ATOM 2011 C C . GLY A 1 264 ? -10.423 -24.320 7.692 1.00 72.94 264 GLY A C 1
ATOM 2012 O O . GLY A 1 264 ? -9.732 -23.362 7.354 1.00 72.94 264 GLY A O 1
ATOM 2013 N N . THR A 1 265 ? -10.627 -25.368 6.884 1.00 62.88 265 THR A N 1
ATOM 2014 C CA . THR A 1 265 ? -10.105 -25.505 5.505 1.00 62.88 265 THR A CA 1
ATOM 2015 C C . THR A 1 265 ? -11.054 -24.978 4.423 1.00 62.88 265 THR A C 1
ATOM 2017 O O . THR A 1 265 ? -10.753 -25.088 3.234 1.00 62.88 265 THR A O 1
ATOM 2020 N N . VAL A 1 266 ? -12.209 -24.431 4.812 1.00 59.97 266 VAL A N 1
ATOM 2021 C CA . VAL A 1 266 ? -13.217 -23.923 3.875 1.00 59.97 266 VAL A CA 1
ATOM 2022 C C . VAL A 1 266 ? -12.739 -22.605 3.255 1.00 59.97 266 VAL A C 1
ATOM 2024 O O . VAL A 1 266 ? -11.962 -21.862 3.860 1.00 59.97 266 VAL A O 1
ATOM 2027 N N . ALA A 1 267 ? -13.181 -22.348 2.019 1.00 58.09 267 ALA A N 1
ATOM 2028 C CA . ALA A 1 267 ? -12.846 -21.165 1.233 1.00 58.09 267 ALA A CA 1
ATOM 2029 C C . ALA A 1 267 ? -12.978 -19.856 2.034 1.00 58.09 267 ALA A C 1
ATOM 2031 O O . ALA A 1 267 ? -13.808 -19.732 2.935 1.00 58.09 267 ALA A O 1
ATOM 2032 N N . VAL A 1 268 ? -12.129 -18.888 1.680 1.00 60.09 268 VAL A N 1
ATOM 2033 C CA . VAL A 1 268 ? -12.033 -17.570 2.320 1.00 60.09 268 VAL A CA 1
ATOM 2034 C C . VAL A 1 268 ? -13.416 -16.930 2.397 1.00 60.09 268 VAL A C 1
ATOM 2036 O O . VAL A 1 268 ? -14.034 -16.705 1.361 1.00 60.09 268 VAL A O 1
ATOM 2039 N N . SER A 1 269 ? -13.905 -16.637 3.606 1.00 59.38 269 SER A N 1
ATOM 2040 C CA . SER A 1 269 ? -15.041 -15.726 3.730 1.00 59.38 269 SER A CA 1
ATOM 2041 C C . SER A 1 269 ? -14.492 -14.312 3.586 1.00 59.38 269 SER A C 1
ATOM 2043 O O . SER A 1 269 ? -13.579 -13.937 4.330 1.00 59.38 269 SER A O 1
ATOM 2045 N N . ASP A 1 270 ? -15.002 -13.547 2.622 1.00 58.19 270 ASP A N 1
ATOM 2046 C CA . ASP A 1 270 ? -14.654 -12.134 2.503 1.00 58.19 270 ASP A CA 1
ATOM 2047 C C . ASP A 1 270 ? -15.065 -11.433 3.804 1.00 58.19 270 ASP A C 1
ATOM 2049 O O . ASP A 1 270 ? -16.244 -11.400 4.178 1.00 58.19 270 ASP A O 1
ATOM 2053 N N . ILE A 1 271 ? -14.080 -10.925 4.545 1.00 60.50 271 ILE A N 1
ATOM 2054 C CA . ILE A 1 271 ? -14.329 -10.036 5.675 1.00 60.50 271 ILE A CA 1
ATOM 2055 C C . ILE A 1 271 ? -13.626 -8.711 5.402 1.00 60.50 271 ILE A C 1
ATOM 2057 O O . ILE A 1 271 ? -12.446 -8.669 5.064 1.00 60.50 271 ILE A O 1
ATOM 2061 N N . ASP A 1 272 ? -14.418 -7.646 5.512 1.00 68.38 272 ASP A N 1
ATOM 2062 C CA . ASP A 1 272 ? -14.052 -6.281 5.145 1.00 68.38 272 ASP A CA 1
ATOM 2063 C C . ASP A 1 272 ? -13.376 -5.547 6.316 1.00 68.38 272 ASP A C 1
ATOM 2065 O O . ASP A 1 272 ? -12.258 -5.058 6.171 1.00 68.38 272 ASP A O 1
ATOM 2069 N N . SER A 1 273 ? -13.976 -5.607 7.516 1.00 88.62 273 SER A N 1
ATOM 2070 C CA . SER A 1 273 ? -13.446 -5.019 8.758 1.00 88.62 273 SER A CA 1
ATOM 2071 C C . SER A 1 273 ? -13.840 -5.828 10.009 1.00 88.62 273 SER A C 1
ATOM 2073 O O . SER A 1 273 ? -14.937 -6.389 10.087 1.00 88.62 273 SER A O 1
ATOM 2075 N N . VAL A 1 274 ? -12.955 -5.868 11.008 1.00 93.31 274 VAL A N 1
ATOM 2076 C CA . VAL A 1 274 ? -13.118 -6.503 12.326 1.00 93.31 274 VAL A CA 1
ATOM 2077 C C . VAL A 1 274 ? -12.677 -5.556 13.444 1.00 93.31 274 VAL A C 1
ATOM 2079 O O . VAL A 1 274 ? -11.752 -4.761 13.283 1.00 93.31 274 VAL A O 1
ATOM 2082 N N . ALA A 1 275 ? -13.354 -5.640 14.586 1.00 95.56 275 ALA A N 1
ATOM 2083 C CA . ALA A 1 275 ? -13.019 -4.921 15.803 1.00 95.56 275 ALA A CA 1
ATOM 2084 C C . ALA A 1 275 ? -12.160 -5.825 16.682 1.00 95.56 275 ALA A C 1
ATOM 2086 O O . ALA A 1 275 ? -12.493 -6.991 16.903 1.00 95.56 275 ALA A O 1
ATOM 2087 N N . MET A 1 276 ? -11.058 -5.282 17.178 1.00 94.88 276 MET A N 1
ATOM 2088 C CA . MET A 1 276 ? -10.112 -5.987 18.028 1.00 94.88 276 MET A CA 1
ATOM 2089 C C . MET A 1 276 ? -9.997 -5.298 19.357 1.00 94.88 276 MET A C 1
ATOM 2091 O O . MET A 1 276 ? -9.505 -4.176 19.439 1.00 94.88 276 MET A O 1
ATOM 2095 N N . CYS A 1 277 ? -10.480 -5.999 20.370 1.00 96.81 277 CYS A N 1
ATOM 2096 C CA . CYS A 1 277 ? -10.682 -5.487 21.706 1.00 96.81 277 CYS A CA 1
ATOM 2097 C C . CYS A 1 277 ? -9.664 -6.087 22.668 1.00 96.81 277 CYS A C 1
ATOM 2099 O O . CYS A 1 277 ? -9.450 -7.299 22.662 1.00 96.81 277 CYS A O 1
ATOM 2101 N N . VAL A 1 278 ? -9.071 -5.252 23.516 1.00 96.19 278 VAL A N 1
ATOM 2102 C CA . VAL A 1 278 ? -8.081 -5.652 24.519 1.00 96.19 278 VAL A CA 1
ATOM 2103 C C . VAL A 1 278 ? -8.397 -4.984 25.853 1.00 96.19 278 VAL A C 1
ATOM 2105 O O . VAL A 1 278 ? -8.830 -3.830 25.904 1.00 96.19 278 VAL A O 1
ATOM 2108 N N . LYS A 1 279 ? -8.170 -5.711 26.950 1.00 95.94 279 LYS A N 1
ATOM 2109 C CA . LYS A 1 279 ? -8.241 -5.172 28.310 1.00 95.94 279 LYS A CA 1
ATOM 2110 C C . LYS A 1 279 ? -7.141 -4.134 28.534 1.00 95.94 279 LYS A C 1
ATOM 2112 O O . LYS A 1 279 ? -5.970 -4.381 28.251 1.00 95.94 279 LYS A O 1
ATOM 2117 N N . ARG A 1 280 ? -7.503 -2.997 29.120 1.00 94.81 280 ARG A N 1
ATOM 2118 C CA . ARG A 1 280 ? -6.570 -1.935 29.500 1.00 94.81 280 ARG A CA 1
ATOM 2119 C C . ARG A 1 280 ? -6.966 -1.325 30.837 1.00 94.81 280 ARG A C 1
ATOM 2121 O O . ARG A 1 280 ? -8.121 -1.407 31.247 1.00 94.81 280 ARG A O 1
ATOM 2128 N N . GLN A 1 281 ? -6.013 -0.698 31.513 1.00 95.25 281 GLN A N 1
ATOM 2129 C CA . GLN A 1 281 ? -6.330 0.198 32.617 1.00 95.25 281 GLN A CA 1
ATOM 2130 C C . GLN A 1 281 ? -7.184 1.365 32.100 1.00 95.25 281 GLN A C 1
ATOM 2132 O O . GLN A 1 281 ? -6.920 1.909 31.023 1.00 95.25 281 GLN A O 1
ATOM 2137 N N . TYR A 1 282 ? -8.229 1.717 32.843 1.00 95.19 282 TYR A N 1
ATOM 2138 C CA . TYR A 1 282 ? -9.062 2.869 32.534 1.00 95.19 282 TYR A CA 1
ATOM 2139 C C . TYR A 1 282 ? -8.229 4.155 32.608 1.00 95.19 282 TYR A C 1
ATOM 2141 O O . TYR A 1 282 ? -7.430 4.350 33.524 1.00 95.19 282 TYR A O 1
ATOM 2149 N N . ASP A 1 283 ? -8.426 5.033 31.628 1.00 93.81 283 ASP A N 1
ATOM 2150 C CA . ASP A 1 283 ? -7.794 6.348 31.561 1.00 93.81 283 ASP A CA 1
ATOM 2151 C C . ASP A 1 283 ? -8.897 7.391 31.350 1.00 93.81 283 ASP A C 1
ATOM 2153 O O . ASP A 1 283 ? -9.500 7.409 30.282 1.00 93.81 283 ASP A O 1
ATOM 2157 N N . PRO A 1 284 ? -9.189 8.261 32.331 1.00 91.94 284 PRO A N 1
ATOM 2158 C CA . PRO A 1 284 ? -10.219 9.289 32.182 1.00 91.94 284 PRO A CA 1
ATOM 2159 C C . PRO A 1 284 ? -9.825 10.395 31.193 1.00 91.94 284 PRO A C 1
ATOM 2161 O O . PRO A 1 284 ? -10.678 11.161 30.756 1.00 91.94 284 PRO A O 1
ATOM 2164 N N . ALA A 1 285 ? -8.537 10.506 30.859 1.00 93.00 285 ALA A N 1
ATOM 2165 C CA . ALA A 1 285 ? -8.013 11.426 29.855 1.00 93.00 285 ALA A CA 1
ATOM 2166 C C . ALA A 1 285 ? -7.621 10.680 28.568 1.00 93.00 285 ALA A C 1
ATOM 2168 O O . ALA A 1 285 ? -6.711 11.111 27.856 1.00 93.00 285 ALA A O 1
ATOM 2169 N N . TRP A 1 286 ? -8.278 9.547 28.300 1.00 94.94 286 TRP A N 1
ATOM 2170 C CA . TRP A 1 286 ? -8.095 8.769 27.083 1.00 94.94 286 TRP A CA 1
ATOM 2171 C C . TRP A 1 286 ? -8.437 9.602 25.845 1.00 94.94 286 TRP A C 1
ATOM 2173 O O . TRP A 1 286 ? -9.460 10.286 25.802 1.00 94.94 286 TRP A O 1
ATOM 2183 N N . GLY A 1 287 ? -7.567 9.545 24.841 1.00 92.62 287 GLY A N 1
ATOM 2184 C CA . GLY A 1 287 ? -7.784 10.150 23.533 1.00 92.62 287 GLY A CA 1
ATOM 2185 C C . GLY A 1 287 ? -8.010 9.078 22.480 1.00 92.62 287 GLY A C 1
ATOM 2186 O O . GLY A 1 287 ? -9.102 8.953 21.941 1.00 92.62 287 GLY A O 1
ATOM 2187 N N . CYS A 1 288 ? -6.969 8.306 22.185 1.00 94.25 288 CYS A N 1
ATOM 2188 C CA . CYS A 1 288 ? -7.021 7.240 21.181 1.00 94.25 288 CYS A CA 1
ATOM 2189 C C . CYS A 1 288 ? -6.151 6.027 21.542 1.00 94.25 288 CYS A C 1
ATOM 2191 O O . CYS A 1 288 ? -5.950 5.127 20.727 1.00 94.25 288 CYS A O 1
ATOM 2193 N N . GLU A 1 289 ? -5.597 6.003 22.755 1.00 94.81 289 GLU A N 1
ATOM 2194 C CA . GLU A 1 289 ? -4.528 5.084 23.117 1.00 94.81 289 GLU A CA 1
ATOM 2195 C C . GLU A 1 289 ? -5.038 3.647 23.239 1.00 94.81 289 GLU A C 1
ATOM 2197 O O . GLU A 1 289 ? -5.982 3.347 23.972 1.00 94.81 289 GLU A O 1
ATOM 2202 N N . ASN A 1 290 ? -4.358 2.715 22.592 1.00 92.12 290 ASN A N 1
ATOM 2203 C CA . ASN A 1 290 ? -4.728 1.298 22.589 1.00 92.12 290 ASN A CA 1
ATOM 2204 C C . ASN A 1 290 ? -3.523 0.366 22.793 1.00 92.12 290 ASN A C 1
ATOM 2206 O O . ASN A 1 290 ? -3.621 -0.832 22.513 1.00 92.12 290 ASN A O 1
ATOM 2210 N N . ASP A 1 291 ? -2.400 0.903 23.283 1.00 90.12 291 ASP A N 1
ATOM 2211 C CA . ASP A 1 291 ? -1.233 0.098 23.639 1.00 90.12 291 ASP A CA 1
ATOM 2212 C C . ASP A 1 291 ? -1.505 -0.778 24.878 1.00 90.12 291 ASP A C 1
ATOM 2214 O O . ASP A 1 291 ? -2.248 -0.413 25.794 1.00 90.12 291 ASP A O 1
ATOM 2218 N N . SER A 1 292 ? -0.917 -1.966 24.862 1.00 91.00 292 SER A N 1
ATOM 2219 C CA . SER A 1 292 ? -1.171 -3.122 25.723 1.00 91.00 292 SER A CA 1
ATOM 2220 C C . SER A 1 292 ? 0.019 -4.094 25.660 1.00 91.00 292 SER A C 1
ATOM 2222 O O . SER A 1 292 ? 0.941 -3.911 24.868 1.00 91.00 292 SER A O 1
ATOM 2224 N N . ASP A 1 293 ? 0.025 -5.136 26.486 1.00 92.00 293 ASP A N 1
ATOM 2225 C CA . ASP A 1 293 ? 1.071 -6.163 26.423 1.00 92.00 293 ASP A CA 1
ATOM 2226 C C . ASP A 1 293 ? 0.959 -7.002 25.129 1.00 92.00 293 ASP A C 1
ATOM 2228 O O . ASP A 1 293 ? -0.143 -7.260 24.639 1.00 92.00 293 ASP A O 1
ATOM 2232 N N . MET A 1 294 ? 2.085 -7.463 24.584 1.00 90.38 294 MET A N 1
ATOM 2233 C CA . MET A 1 294 ? 2.131 -8.365 23.427 1.00 90.38 294 MET A CA 1
ATOM 2234 C C . MET A 1 294 ? 1.489 -9.732 23.719 1.00 90.38 294 MET A C 1
ATOM 2236 O O . MET A 1 294 ? 0.997 -10.384 22.796 1.00 90.38 294 MET A O 1
ATOM 2240 N N . ASP A 1 295 ? 1.417 -10.137 24.988 1.00 94.44 295 ASP A N 1
ATOM 2241 C CA . ASP A 1 295 ? 0.732 -11.363 25.420 1.00 94.44 295 ASP A CA 1
ATOM 2242 C C . ASP A 1 295 ? -0.714 -11.138 25.890 1.00 94.44 295 ASP A C 1
ATOM 2244 O O . ASP A 1 295 ? -1.399 -12.080 26.324 1.00 94.44 295 ASP A O 1
ATOM 2248 N N . ALA A 1 296 ? -1.219 -9.906 25.762 1.00 95.06 296 ALA A N 1
ATOM 2249 C CA . ALA A 1 296 ? -2.611 -9.592 26.046 1.00 95.06 296 ALA A CA 1
ATOM 2250 C C . ALA A 1 296 ? -3.554 -10.363 25.109 1.00 95.06 296 ALA A C 1
ATOM 2252 O O . ALA A 1 296 ? -3.259 -10.594 23.930 1.00 95.06 296 ALA A O 1
ATOM 2253 N N . THR A 1 297 ? -4.703 -10.771 25.644 1.00 96.50 297 THR A N 1
ATOM 2254 C CA . THR A 1 297 ? -5.747 -11.439 24.867 1.00 96.50 297 THR A CA 1
ATOM 2255 C C . THR A 1 297 ? -6.491 -10.407 24.021 1.00 96.50 297 THR A C 1
ATOM 2257 O O . THR A 1 297 ? -7.011 -9.418 24.539 1.00 96.50 297 THR A O 1
ATOM 2260 N N . VAL A 1 298 ? -6.542 -10.647 22.712 1.00 95.94 298 VAL A N 1
ATOM 2261 C CA . VAL A 1 298 ? -7.288 -9.849 21.738 1.00 95.94 298 VAL A CA 1
ATOM 2262 C C . VAL A 1 298 ? -8.566 -10.590 21.379 1.00 95.94 298 VAL A C 1
ATOM 2264 O O . VAL A 1 298 ? -8.513 -11.704 20.856 1.00 95.94 298 VAL A O 1
ATOM 2267 N N . TYR A 1 299 ? -9.710 -9.962 21.625 1.00 96.75 299 TYR A N 1
ATOM 2268 C CA . TYR A 1 299 ? -11.024 -10.466 21.234 1.00 96.75 299 TYR A CA 1
ATOM 2269 C C . TYR A 1 299 ? -11.407 -9.891 19.874 1.00 96.75 299 TYR A C 1
ATOM 2271 O O . TYR A 1 299 ? -11.400 -8.673 19.695 1.00 96.75 299 TYR A O 1
ATOM 2279 N N . VAL A 1 300 ? -11.748 -10.759 18.923 1.00 95.38 300 VAL A N 1
ATOM 2280 C CA . VAL A 1 300 ? -12.048 -10.372 17.541 1.00 95.38 300 VAL A CA 1
ATOM 2281 C C . VAL A 1 300 ? -13.548 -10.453 17.294 1.00 95.38 300 VAL A C 1
ATOM 2283 O O . VAL A 1 300 ? -14.172 -11.502 17.471 1.00 95.38 300 VAL A O 1
ATOM 2286 N N . ILE A 1 301 ? -14.134 -9.336 16.873 1.00 95.75 301 ILE A N 1
ATOM 2287 C CA . ILE A 1 301 ? -15.577 -9.173 16.691 1.00 95.75 301 ILE A CA 1
ATOM 2288 C C . ILE A 1 301 ? -15.854 -8.660 15.277 1.00 95.75 301 ILE A C 1
ATOM 2290 O O . ILE A 1 301 ? -15.235 -7.710 14.806 1.00 95.75 301 ILE A O 1
ATOM 2294 N N . LYS A 1 302 ? -16.818 -9.277 14.596 1.00 93.50 302 LYS A N 1
ATOM 2295 C CA . LYS A 1 302 ? -17.360 -8.814 13.314 1.00 93.50 302 LYS A CA 1
ATOM 2296 C C . LYS A 1 302 ? -18.662 -8.066 13.563 1.00 93.50 302 LYS A C 1
ATOM 2298 O O . LYS A 1 302 ? -19.491 -8.577 14.309 1.00 93.50 302 LYS A O 1
ATOM 2303 N N . VAL A 1 303 ? -18.886 -6.939 12.887 1.00 93.25 303 VAL A N 1
ATOM 2304 C CA . VAL A 1 303 ? -20.225 -6.337 12.753 1.00 93.25 303 VAL A CA 1
ATOM 2305 C C . VAL A 1 303 ? -20.521 -6.110 11.279 1.00 93.25 303 VAL A C 1
ATOM 2307 O O . VAL A 1 303 ? -19.755 -5.438 10.589 1.00 93.25 303 VAL A O 1
ATOM 2310 N N . LEU A 1 304 ? -21.615 -6.696 10.798 1.00 89.81 304 LEU A N 1
ATOM 2311 C CA . LEU A 1 304 ? -22.061 -6.583 9.413 1.00 89.81 304 LEU A CA 1
ATOM 2312 C C . LEU A 1 304 ? -23.587 -6.507 9.376 1.00 89.81 304 LEU A C 1
ATOM 2314 O O . LEU A 1 304 ? -24.245 -7.369 9.959 1.00 89.81 304 LEU A O 1
ATOM 2318 N N . ASN A 1 305 ? -24.135 -5.512 8.672 1.00 88.06 305 ASN A N 1
ATOM 2319 C CA . ASN A 1 305 ? -25.579 -5.311 8.506 1.00 88.06 305 ASN A CA 1
ATOM 2320 C C . ASN A 1 305 ? -26.332 -5.335 9.847 1.00 88.06 305 ASN A C 1
ATOM 2322 O O . ASN A 1 305 ? -27.296 -6.082 10.017 1.00 88.06 305 ASN A O 1
ATOM 2326 N N . GLY A 1 306 ? -25.820 -4.599 10.838 1.00 89.38 306 GLY A N 1
ATOM 2327 C CA . GLY A 1 306 ? -26.432 -4.503 12.164 1.00 89.38 306 GLY A CA 1
ATOM 2328 C C . GLY A 1 306 ? -26.290 -5.758 13.036 1.00 89.38 306 GLY A C 1
ATOM 2329 O O . GLY A 1 306 ? -26.834 -5.810 14.137 1.00 89.38 306 GLY A O 1
ATOM 2330 N N . ARG A 1 307 ? -25.555 -6.785 12.586 1.00 91.19 307 ARG A N 1
ATOM 2331 C CA . ARG A 1 307 ? -25.335 -8.023 13.342 1.00 91.19 307 ARG A CA 1
ATOM 2332 C C . ARG A 1 307 ? -23.890 -8.138 13.801 1.00 91.19 307 ARG A C 1
ATOM 2334 O O . ARG A 1 307 ? -22.982 -8.240 12.976 1.00 91.19 307 ARG A O 1
ATOM 2341 N N . ALA A 1 308 ? -23.692 -8.199 15.116 1.00 93.81 308 ALA A N 1
ATOM 2342 C CA . ALA A 1 308 ? -22.393 -8.488 15.707 1.00 93.81 308 ALA A CA 1
ATOM 2343 C C . ALA A 1 308 ? -22.178 -9.994 15.923 1.00 93.81 308 ALA A C 1
ATOM 2345 O O . ALA A 1 308 ? -23.114 -10.750 16.186 1.00 93.81 308 ALA A O 1
ATOM 2346 N N . THR A 1 309 ? -20.943 -10.464 15.773 1.00 93.44 309 THR A N 1
ATOM 2347 C CA . THR A 1 309 ? -20.561 -11.868 15.970 1.00 93.44 309 THR A CA 1
ATOM 2348 C C . THR A 1 309 ? -19.140 -11.949 16.509 1.00 93.44 309 THR A C 1
ATOM 2350 O O . THR A 1 309 ? -18.216 -11.380 15.930 1.00 93.44 309 THR A O 1
ATOM 2353 N N . TYR A 1 310 ? -18.960 -12.683 17.605 1.00 95.19 310 TYR A N 1
ATOM 2354 C CA . TYR A 1 310 ? -17.647 -12.976 18.170 1.00 95.19 310 TYR A CA 1
ATOM 2355 C C . TYR A 1 310 ? -16.941 -14.075 17.357 1.00 95.19 310 TYR A C 1
ATOM 2357 O O . TYR A 1 310 ? -17.424 -15.207 17.249 1.00 95.19 310 TYR A O 1
ATOM 2365 N N . LEU A 1 311 ? -15.797 -13.733 16.759 1.00 93.38 311 LEU A N 1
ATOM 2366 C CA . LEU A 1 311 ? -15.029 -14.623 15.879 1.00 93.38 311 LEU A CA 1
ATOM 2367 C C . LEU A 1 311 ? -13.996 -15.473 16.625 1.00 93.38 311 LEU A C 1
ATOM 2369 O O . LEU A 1 311 ? -13.508 -16.454 16.066 1.00 93.38 311 LEU A O 1
ATOM 2373 N N . GLY A 1 312 ? -13.671 -15.109 17.866 1.00 94.81 312 GLY A N 1
ATOM 2374 C CA . GLY A 1 312 ? -12.704 -15.799 18.714 1.00 94.81 312 GLY A CA 1
ATOM 2375 C C . GLY A 1 312 ? -11.685 -14.848 19.341 1.00 94.81 312 GLY A C 1
ATOM 2376 O O . GLY A 1 312 ? -11.778 -13.626 19.216 1.00 94.81 312 GLY A O 1
ATOM 2377 N N . GLN A 1 313 ? -10.708 -15.422 20.032 1.00 95.75 313 GLN A N 1
ATOM 2378 C CA . GLN A 1 313 ? -9.614 -14.713 20.685 1.00 95.75 313 GLN A CA 1
ATOM 2379 C C . GLN A 1 313 ? -8.250 -15.255 20.271 1.00 95.75 313 GLN A C 1
ATOM 2381 O O . GLN A 1 313 ? -8.107 -16.434 19.933 1.00 95.75 313 GLN A O 1
ATOM 2386 N N . THR A 1 314 ? -7.248 -14.389 20.353 1.00 95.12 314 THR A N 1
ATOM 2387 C CA . THR A 1 314 ? -5.842 -14.709 20.097 1.00 95.12 314 THR A CA 1
ATOM 2388 C C . THR A 1 314 ? -4.927 -13.834 20.950 1.00 95.12 314 THR A C 1
ATOM 2390 O O . THR A 1 314 ? -5.407 -13.012 21.732 1.00 95.12 314 THR A O 1
ATOM 2393 N N . LYS A 1 315 ? -3.612 -14.021 20.853 1.00 94.81 315 LYS A N 1
ATOM 2394 C CA . LYS A 1 315 ? -2.633 -13.171 21.539 1.00 94.81 315 LYS A CA 1
ATOM 2395 C C . LYS A 1 315 ? -2.261 -11.976 20.680 1.00 94.81 315 LYS A C 1
ATOM 2397 O O . LYS A 1 315 ? -2.208 -12.092 19.459 1.00 94.81 315 LYS A O 1
ATOM 2402 N N . ARG A 1 316 ? -1.985 -10.826 21.299 1.00 91.38 316 ARG A N 1
ATOM 2403 C CA . ARG A 1 316 ? -1.659 -9.607 20.549 1.00 91.38 316 ARG A CA 1
ATOM 2404 C C . ARG A 1 316 ? -0.474 -9.812 19.603 1.00 91.38 316 ARG A C 1
ATOM 2406 O O . ARG A 1 316 ? -0.549 -9.340 18.478 1.00 91.38 316 ARG A O 1
ATOM 2413 N N . HIS A 1 317 ? 0.562 -10.555 19.984 1.00 88.69 317 HIS A N 1
ATOM 2414 C CA . HIS A 1 317 ? 1.701 -10.833 19.103 1.00 88.69 317 HIS A CA 1
ATOM 2415 C C . HIS A 1 317 ? 1.338 -11.590 17.808 1.00 88.69 317 HIS A C 1
ATOM 2417 O O . HIS A 1 317 ? 2.058 -11.476 16.821 1.00 88.69 317 HIS A O 1
ATOM 2423 N N . GLU A 1 318 ? 0.220 -12.323 17.768 1.00 89.75 318 GLU A N 1
ATOM 2424 C CA . GLU A 1 318 ? -0.253 -13.000 16.548 1.00 89.75 318 GLU A CA 1
ATOM 2425 C C . GLU A 1 318 ? -0.816 -12.011 15.519 1.00 89.75 318 GLU A C 1
ATOM 2427 O O . GLU A 1 318 ? -0.764 -12.257 14.313 1.00 89.75 318 GLU A O 1
ATOM 2432 N N . VAL A 1 319 ? -1.339 -10.884 16.009 1.00 87.12 319 VAL A N 1
ATOM 2433 C CA . VAL A 1 319 ? -2.077 -9.869 15.246 1.00 87.12 319 VAL A CA 1
ATOM 2434 C C . VAL A 1 319 ? -1.393 -8.499 15.219 1.00 87.12 319 VAL A C 1
ATOM 2436 O O . VAL A 1 319 ? -1.881 -7.561 14.597 1.00 87.12 319 VAL A O 1
ATOM 2439 N N . TYR A 1 320 ? -0.256 -8.357 15.887 1.00 84.88 320 TYR A N 1
ATOM 2440 C CA . TYR A 1 320 ? 0.552 -7.150 15.869 1.00 84.88 320 TYR A CA 1
ATOM 2441 C C . TYR A 1 320 ? 1.643 -7.319 14.818 1.00 84.88 320 TYR A C 1
ATOM 2443 O O . TYR A 1 320 ? 2.635 -8.008 15.049 1.00 84.88 320 TYR A O 1
ATOM 2451 N N . TYR A 1 321 ? 1.467 -6.668 13.667 1.00 72.75 321 TYR A N 1
ATOM 2452 C CA . TYR A 1 321 ? 2.555 -6.439 12.716 1.00 72.75 321 TYR A CA 1
ATOM 2453 C C . TYR A 1 321 ? 3.261 -7.693 12.168 1.00 72.75 321 TYR A C 1
ATOM 2455 O O . TYR A 1 321 ? 4.474 -7.717 11.932 1.00 72.75 321 TYR A O 1
ATOM 2463 N N . ASN A 1 322 ? 2.478 -8.739 11.910 1.00 72.44 322 ASN A N 1
ATOM 2464 C CA . ASN A 1 322 ? 2.975 -10.039 11.473 1.00 72.44 322 ASN A CA 1
ATOM 2465 C C . ASN A 1 322 ? 2.528 -10.355 10.021 1.00 72.44 322 ASN A C 1
ATOM 2467 O O . ASN A 1 322 ? 1.525 -11.047 9.826 1.00 72.44 322 ASN A O 1
ATOM 2471 N N . PRO A 1 323 ? 3.206 -9.822 8.975 1.00 67.88 323 PRO A N 1
ATOM 2472 C CA . PRO A 1 323 ? 2.789 -9.991 7.576 1.00 67.88 323 PRO A CA 1
ATOM 2473 C C . PRO A 1 323 ? 2.678 -11.449 7.160 1.00 67.88 323 PRO A C 1
ATOM 2475 O O . PRO A 1 323 ? 3.610 -12.234 7.339 1.00 67.88 323 PRO A O 1
ATOM 2478 N N . GLY A 1 324 ? 1.571 -11.787 6.502 1.00 69.56 324 GLY A N 1
ATOM 2479 C CA . GLY A 1 324 ? 1.343 -13.135 5.983 1.00 69.56 324 GLY A CA 1
ATOM 2480 C C . GLY A 1 324 ? 1.097 -14.187 7.067 1.00 69.56 324 GLY A C 1
ATOM 2481 O O . GLY A 1 324 ? 0.853 -15.342 6.720 1.00 69.56 324 GLY A O 1
ATOM 2482 N N . ASN A 1 325 ? 1.121 -13.806 8.351 1.00 81.25 325 ASN A N 1
ATOM 2483 C CA . ASN A 1 325 ? 0.688 -14.673 9.433 1.00 81.25 325 ASN A CA 1
ATOM 2484 C C . ASN A 1 325 ? -0.831 -14.840 9.396 1.00 81.25 325 ASN A C 1
ATOM 2486 O O . ASN A 1 325 ? -1.577 -13.897 9.123 1.00 81.25 325 ASN A O 1
ATOM 2490 N N . LEU A 1 326 ? -1.278 -16.056 9.688 1.00 87.06 326 LEU A N 1
ATOM 2491 C CA . LEU A 1 326 ? -2.682 -16.368 9.900 1.00 87.06 326 LEU A CA 1
ATOM 2492 C C . LEU A 1 326 ? -2.871 -16.616 11.394 1.00 87.06 326 LEU A C 1
ATOM 2494 O O . LEU A 1 326 ? -2.613 -17.716 11.877 1.00 87.06 326 LEU A O 1
ATOM 2498 N N . ALA A 1 327 ? -3.306 -15.583 12.110 1.00 90.50 327 ALA A N 1
ATOM 2499 C CA . ALA A 1 327 ? -3.499 -15.624 13.548 1.00 90.50 327 ALA A CA 1
ATOM 2500 C C . ALA A 1 327 ? -4.613 -16.625 13.908 1.00 90.50 327 ALA A C 1
ATOM 2502 O O . ALA A 1 327 ? -5.754 -16.466 13.450 1.00 90.50 327 ALA A O 1
ATOM 2503 N N . PRO A 1 328 ? -4.328 -17.653 14.725 1.00 92.56 328 PRO A N 1
ATOM 2504 C CA . PRO A 1 328 ? -5.340 -18.606 15.147 1.00 92.56 328 PRO A CA 1
ATOM 2505 C C . PRO A 1 328 ? -6.309 -17.944 16.129 1.00 92.56 328 PRO A C 1
ATOM 2507 O O . PRO A 1 328 ? -5.904 -17.415 17.165 1.00 92.56 328 PRO A O 1
ATOM 2510 N N . LEU A 1 329 ? -7.600 -17.995 15.803 1.00 93.38 329 LEU A N 1
ATOM 2511 C CA . LEU A 1 329 ? -8.696 -17.557 16.658 1.00 93.38 329 LEU A CA 1
ATOM 2512 C C . LEU A 1 329 ? -9.325 -18.766 17.347 1.00 93.38 329 LEU A C 1
ATOM 2514 O O . LEU A 1 329 ? -9.765 -19.713 16.695 1.00 93.38 329 LEU A O 1
ATOM 2518 N N . THR A 1 330 ? -9.394 -18.718 18.674 1.00 94.31 330 THR A N 1
ATOM 2519 C CA . THR A 1 330 ? -9.948 -19.784 19.524 1.00 94.31 330 THR A CA 1
ATOM 2520 C C . THR A 1 330 ? -11.159 -19.289 20.315 1.00 94.31 330 THR A C 1
ATOM 2522 O O . THR A 1 330 ? -11.421 -18.092 20.364 1.00 94.31 330 THR A O 1
ATOM 2525 N N . GLY A 1 331 ? -11.936 -20.190 20.919 1.00 90.12 331 GLY A N 1
ATOM 2526 C CA . GLY A 1 331 ? -13.046 -19.813 21.808 1.00 90.12 331 GLY A CA 1
ATOM 2527 C C . GLY A 1 331 ? -14.337 -19.353 21.117 1.00 90.12 331 GLY A C 1
ATOM 2528 O O . GLY A 1 331 ? -15.307 -19.053 21.806 1.00 90.12 331 GLY A O 1
ATOM 2529 N N . SER A 1 332 ? -14.394 -19.330 19.781 1.00 88.44 332 SER A N 1
ATOM 2530 C CA . SER A 1 332 ? -15.642 -19.071 19.052 1.00 88.44 332 SER A CA 1
ATOM 2531 C C . SER A 1 332 ? -16.582 -20.276 19.082 1.00 88.44 332 SER A C 1
ATOM 2533 O O . SER A 1 332 ? -16.146 -21.428 19.043 1.00 88.44 332 SER A O 1
ATOM 2535 N N . VAL A 1 333 ? -17.888 -20.005 19.038 1.00 85.81 333 VAL A N 1
ATOM 2536 C CA . VAL A 1 333 ? -18.944 -21.020 18.866 1.00 85.81 333 VAL A CA 1
ATOM 2537 C C . VAL A 1 333 ? -18.833 -21.782 17.541 1.00 85.81 333 VAL A C 1
ATOM 2539 O O . VAL A 1 333 ? -19.376 -22.876 17.415 1.00 85.81 333 VAL A O 1
ATOM 2542 N N . HIS A 1 334 ? -18.128 -21.222 16.556 1.00 83.94 334 HIS A N 1
ATOM 2543 C CA . HIS A 1 334 ? -17.929 -21.831 15.241 1.00 83.94 334 HIS A CA 1
ATOM 2544 C C . HIS A 1 334 ? -16.671 -22.714 15.159 1.00 83.94 334 HIS A C 1
ATOM 2546 O O . HIS A 1 334 ? -16.424 -23.324 14.121 1.00 83.94 334 HIS A O 1
ATOM 2552 N N . GLY A 1 335 ? -15.897 -22.824 16.244 1.00 86.25 335 GLY A N 1
ATOM 2553 C CA . GLY A 1 335 ? -14.625 -23.545 16.281 1.00 86.25 335 GLY A CA 1
ATOM 2554 C C . GLY A 1 335 ? -13.422 -22.643 15.998 1.00 86.25 335 GLY A C 1
ATOM 2555 O O . GLY A 1 335 ? -13.493 -21.423 16.142 1.00 86.25 335 GLY A O 1
ATOM 2556 N N . THR A 1 336 ? -12.293 -23.252 15.633 1.00 89.25 336 THR A N 1
ATOM 2557 C CA . THR A 1 336 ? -11.047 -22.521 15.369 1.00 89.25 336 THR A CA 1
ATOM 2558 C C . THR A 1 336 ? -11.118 -21.794 14.027 1.00 89.25 336 THR A C 1
ATOM 2560 O O . THR A 1 336 ? -11.314 -22.414 12.978 1.00 89.25 336 THR A O 1
ATOM 2563 N N . GLY A 1 337 ? -10.930 -20.476 14.067 1.00 90.19 337 GLY A N 1
ATOM 2564 C CA . GLY A 1 337 ? -10.806 -19.628 12.886 1.00 90.19 337 GLY A CA 1
ATOM 2565 C C . GLY A 1 337 ? -9.363 -19.194 12.642 1.00 90.19 337 GLY A C 1
ATOM 2566 O O . GLY A 1 337 ? -8.507 -19.318 13.513 1.00 90.19 337 GLY A O 1
ATOM 2567 N N . LEU A 1 338 ? -9.095 -18.657 11.459 1.00 90.75 338 LEU A N 1
ATOM 2568 C CA . LEU A 1 338 ? -7.829 -18.026 11.100 1.00 90.75 338 LEU A CA 1
ATOM 2569 C C . LEU A 1 338 ? -8.109 -16.593 10.661 1.00 90.75 338 LEU A C 1
ATOM 2571 O O . LEU A 1 338 ? -8.932 -16.378 9.768 1.00 90.75 338 LEU A O 1
ATOM 2575 N N . LEU A 1 339 ? -7.425 -15.634 11.279 1.00 89.31 339 LEU A N 1
ATOM 2576 C CA . LEU A 1 339 ? -7.469 -14.224 10.912 1.00 89.31 339 LEU A CA 1
ATOM 2577 C C . LEU A 1 339 ? -6.200 -13.866 10.141 1.00 89.31 339 LEU A C 1
ATOM 2579 O O . LEU A 1 339 ? -5.093 -14.046 10.636 1.00 89.31 339 LEU A O 1
ATOM 2583 N N . GLY A 1 340 ? -6.365 -13.372 8.923 1.00 84.88 340 GLY A N 1
ATOM 2584 C CA . GLY A 1 340 ? -5.272 -12.953 8.059 1.00 84.88 340 GLY A CA 1
ATOM 2585 C C . GLY A 1 340 ? -5.347 -11.476 7.714 1.00 84.88 340 GLY A C 1
ATOM 2586 O O . GLY A 1 340 ? -6.411 -10.858 7.728 1.00 84.88 340 GLY A O 1
ATOM 2587 N N . THR A 1 341 ? -4.204 -10.934 7.334 1.00 78.00 341 THR A N 1
ATOM 2588 C CA . THR A 1 341 ? -4.045 -9.575 6.819 1.00 78.00 341 THR A CA 1
ATOM 2589 C C . THR A 1 341 ? -4.801 -9.395 5.498 1.00 78.00 341 THR A C 1
ATOM 2591 O O . THR A 1 341 ? -4.832 -10.324 4.683 1.00 78.00 341 THR A O 1
ATOM 2594 N N . VAL A 1 342 ? -5.390 -8.223 5.249 1.00 74.81 342 VAL A N 1
ATOM 2595 C CA . VAL A 1 342 ? -5.951 -7.901 3.925 1.00 74.81 342 VAL A CA 1
ATOM 2596 C C . VAL A 1 342 ? -4.917 -7.071 3.191 1.00 74.81 342 VAL A C 1
ATOM 2598 O O . VAL A 1 342 ? -4.457 -6.069 3.722 1.00 74.81 342 VAL A O 1
ATOM 2601 N N . ALA A 1 343 ? -4.582 -7.448 1.956 1.00 64.25 343 ALA A N 1
ATOM 2602 C CA . ALA A 1 343 ? -3.715 -6.617 1.133 1.00 64.25 343 ALA A CA 1
ATOM 2603 C C . ALA A 1 343 ? -4.277 -5.184 1.086 1.00 64.25 343 ALA A C 1
ATOM 2605 O O . ALA A 1 343 ? -5.438 -4.960 0.718 1.00 64.25 343 ALA A O 1
ATOM 2606 N N . SER A 1 344 ? -3.454 -4.225 1.505 1.00 57.97 344 SER A N 1
ATOM 2607 C CA . SER A 1 344 ? -3.742 -2.801 1.404 1.00 57.97 344 SER A CA 1
ATOM 2608 C C . SER A 1 344 ? -3.768 -2.452 -0.085 1.00 57.97 344 SER A C 1
ATOM 2610 O O . SER A 1 344 ? -2.745 -2.180 -0.715 1.00 57.97 344 SER A O 1
ATOM 2612 N N . ASN A 1 345 ? -4.947 -2.594 -0.693 1.00 48.06 345 ASN A N 1
ATOM 2613 C CA . ASN A 1 345 ? -5.193 -2.376 -2.114 1.00 48.06 345 ASN A CA 1
ATOM 2614 C C . ASN A 1 345 ? -5.175 -0.875 -2.441 1.00 48.06 345 ASN A C 1
ATOM 2616 O O . ASN A 1 345 ? -6.143 -0.411 -3.019 1.00 48.06 345 ASN A O 1
ATOM 2620 N N . ASP A 1 346 ? -4.156 -0.104 -2.045 1.00 50.69 346 ASP A N 1
ATOM 2621 C CA . ASP A 1 346 ? -3.981 1.247 -2.606 1.00 50.69 346 ASP A CA 1
ATOM 2622 C C . ASP A 1 346 ? -2.656 1.965 -2.316 1.00 50.69 346 ASP A C 1
ATOM 2624 O O . ASP A 1 346 ? -2.578 3.181 -2.457 1.00 50.69 346 ASP A O 1
ATOM 2628 N N . GLU A 1 347 ? -1.579 1.280 -1.925 1.00 54.16 347 GLU A N 1
ATOM 2629 C CA . GLU A 1 347 ? -0.442 2.059 -1.410 1.00 54.16 347 GLU A CA 1
ATOM 2630 C C . GLU A 1 347 ? 0.302 2.889 -2.464 1.00 54.16 347 GLU A C 1
ATOM 2632 O O . GLU A 1 347 ? 0.706 4.005 -2.145 1.00 54.16 347 GLU A O 1
ATOM 2637 N N . TYR A 1 348 ? 0.427 2.436 -3.721 1.00 55.03 348 TYR A N 1
ATOM 2638 C CA . TYR A 1 348 ? 1.053 3.252 -4.771 1.00 55.03 348 TYR A CA 1
ATOM 2639 C C . TYR A 1 348 ? 0.469 3.026 -6.177 1.00 55.03 348 TYR A C 1
ATOM 2641 O O . TYR A 1 348 ? 0.539 1.927 -6.736 1.00 55.03 348 TYR A O 1
ATOM 2649 N N . GLN A 1 349 ? -0.013 4.121 -6.786 1.00 58.38 349 GLN A N 1
ATOM 2650 C CA . GLN A 1 349 ? -0.234 4.271 -8.237 1.00 58.38 349 GLN A CA 1
ATOM 2651 C C . GLN A 1 349 ? -1.189 3.224 -8.861 1.00 58.38 349 GLN A C 1
ATOM 2653 O O . GLN A 1 349 ? -0.963 2.754 -9.978 1.00 58.38 349 GLN A O 1
ATOM 2658 N N . GLY A 1 350 ? -2.271 2.873 -8.151 1.00 58.66 350 GLY A N 1
ATOM 2659 C CA . GLY A 1 350 ? -3.313 1.954 -8.633 1.00 58.66 350 GLY A CA 1
ATOM 2660 C C . GLY A 1 350 ? -2.977 0.469 -8.451 1.00 58.66 350 GLY A C 1
ATOM 2661 O O . GLY A 1 350 ? -3.214 -0.332 -9.352 1.00 58.66 350 GLY A O 1
ATOM 2662 N N . ALA A 1 351 ? -2.390 0.102 -7.305 1.00 60.97 351 ALA A N 1
ATOM 2663 C CA . ALA A 1 351 ? -2.019 -1.273 -6.933 1.00 60.97 351 ALA A CA 1
ATOM 2664 C C . ALA A 1 351 ? -0.937 -1.945 -7.809 1.00 60.97 351 ALA A C 1
ATOM 2666 O O . ALA A 1 351 ? -0.798 -3.173 -7.808 1.00 60.97 351 ALA A O 1
ATOM 2667 N N . VAL A 1 352 ? -0.130 -1.153 -8.525 1.00 66.12 352 VAL A N 1
ATOM 2668 C CA . VAL A 1 352 ? 1.086 -1.633 -9.212 1.00 66.12 352 VAL A CA 1
ATOM 2669 C C . VAL A 1 352 ? 2.089 -2.200 -8.207 1.00 66.12 352 VAL A C 1
ATOM 2671 O O . VAL A 1 352 ? 2.712 -3.243 -8.433 1.00 66.12 352 VAL A O 1
ATOM 2674 N N . LEU A 1 353 ? 2.226 -1.509 -7.079 1.00 67.19 353 LEU A N 1
ATOM 2675 C CA . LEU A 1 353 ? 3.014 -1.938 -5.940 1.00 67.19 353 LEU A CA 1
ATOM 2676 C C . LEU A 1 353 ? 2.056 -2.099 -4.765 1.00 67.19 353 LEU A C 1
ATOM 2678 O O . LEU A 1 353 ? 1.435 -1.138 -4.317 1.00 67.19 353 LEU A O 1
ATOM 2682 N N . VAL A 1 354 ? 1.891 -3.342 -4.325 1.00 68.25 354 VAL A N 1
ATOM 2683 C CA . VAL A 1 354 ? 1.022 -3.692 -3.203 1.00 68.25 354 VAL A CA 1
ATOM 2684 C C . VAL A 1 354 ? 1.912 -3.915 -2.000 1.00 68.25 354 VAL A C 1
ATOM 2686 O O . VAL A 1 354 ? 2.791 -4.768 -2.054 1.00 68.25 354 VAL A O 1
ATOM 2689 N N . SER A 1 355 ? 1.702 -3.175 -0.922 1.00 62.69 355 SER A N 1
ATOM 2690 C CA . SER A 1 355 ? 2.341 -3.491 0.349 1.00 62.69 355 SER A CA 1
ATOM 2691 C C . SER A 1 355 ? 1.432 -4.417 1.145 1.00 62.69 355 SER A C 1
ATOM 2693 O O . SER A 1 355 ? 0.256 -4.137 1.376 1.00 62.69 355 SER A O 1
ATOM 2695 N N . ASN A 1 356 ? 1.990 -5.543 1.550 1.00 58.53 356 ASN A N 1
ATOM 2696 C CA . ASN A 1 356 ? 1.460 -6.420 2.569 1.00 58.53 356 ASN A CA 1
ATOM 2697 C C . ASN A 1 356 ? 2.194 -6.057 3.872 1.00 58.53 356 ASN A C 1
ATOM 2699 O O . ASN A 1 356 ? 3.404 -6.262 3.981 1.00 58.53 356 ASN A O 1
ATOM 2703 N N . ALA A 1 357 ? 1.441 -5.529 4.840 1.00 53.25 357 ALA A N 1
ATOM 2704 C CA . ALA A 1 357 ? 1.868 -5.017 6.148 1.00 53.25 357 ALA A CA 1
ATOM 2705 C C . ALA A 1 357 ? 2.623 -3.680 6.188 1.00 53.25 357 ALA A C 1
ATOM 2707 O O . ALA A 1 357 ? 3.821 -3.626 6.455 1.00 53.25 357 ALA A O 1
ATOM 2708 N N . PRO A 1 358 ? 1.867 -2.581 6.185 1.00 48.88 358 PRO A N 1
ATOM 2709 C CA . PRO A 1 358 ? 2.092 -1.621 7.267 1.00 48.88 358 PRO A CA 1
ATOM 2710 C C . PRO A 1 358 ? 0.918 -1.567 8.250 1.00 48.88 358 PRO A C 1
ATOM 2712 O O . PRO A 1 358 ? 1.100 -1.185 9.394 1.00 48.88 358 PRO A O 1
ATOM 2715 N N . TRP A 1 359 ? -0.288 -1.984 7.855 1.00 51.03 359 TRP A N 1
ATOM 2716 C CA . TRP A 1 359 ? -1.524 -1.625 8.580 1.00 51.03 359 TRP A CA 1
ATOM 2717 C C . TRP A 1 359 ? -2.220 -2.779 9.284 1.00 51.03 359 TRP A C 1
ATOM 2719 O O . TRP A 1 359 ? -3.308 -2.609 9.845 1.00 51.03 359 TRP A O 1
ATOM 2729 N N . ASP A 1 360 ? -1.635 -3.967 9.210 1.00 53.47 360 ASP A N 1
ATOM 2730 C CA . ASP A 1 360 ? -2.414 -5.167 9.395 1.00 53.47 360 ASP A CA 1
ATOM 2731 C C . ASP A 1 360 ? -2.515 -5.615 10.857 1.00 53.47 360 ASP A C 1
ATOM 2733 O O . ASP A 1 360 ? -1.564 -6.035 11.519 1.00 53.47 360 ASP A O 1
ATOM 2737 N N . ILE A 1 361 ? -3.783 -5.550 11.257 1.00 62.84 361 ILE A N 1
ATOM 2738 C CA . ILE A 1 361 ? -4.490 -6.157 12.370 1.00 62.84 361 ILE A CA 1
ATOM 2739 C C . ILE A 1 361 ? -4.430 -5.381 13.704 1.00 62.84 361 ILE A C 1
ATOM 2741 O O . ILE A 1 361 ? -5.493 -5.048 14.204 1.00 62.84 361 ILE A O 1
ATOM 2745 N N . TYR A 1 362 ? -3.305 -4.926 14.259 1.00 78.38 362 TYR A N 1
ATOM 2746 C CA . TYR A 1 362 ? -3.370 -4.140 15.517 1.00 78.38 362 TYR A CA 1
ATOM 2747 C C . TYR A 1 362 ? -2.286 -3.057 15.621 1.00 78.38 362 TYR A C 1
ATOM 2749 O O . TYR A 1 362 ? -1.244 -3.264 16.229 1.00 78.38 362 TYR A O 1
ATOM 2757 N N . GLY A 1 363 ? -2.520 -1.880 15.032 1.00 80.25 363 GLY A N 1
ATOM 2758 C CA . GLY A 1 363 ? -1.646 -0.708 15.219 1.00 80.25 363 GLY A CA 1
ATOM 2759 C C . GLY A 1 363 ? -1.867 -0.034 16.575 1.00 80.25 363 GLY A C 1
ATOM 2760 O O . GLY A 1 363 ? -2.983 -0.093 17.094 1.00 80.25 363 GLY A O 1
ATOM 2761 N N . THR A 1 364 ? -0.842 0.620 17.132 1.00 88.75 364 THR A N 1
ATOM 2762 C CA . THR A 1 364 ? -0.981 1.389 18.379 1.00 88.75 364 THR A CA 1
ATOM 2763 C C . THR A 1 364 ? -0.963 2.890 18.144 1.00 88.75 364 THR A C 1
ATOM 2765 O O . THR A 1 364 ? -0.233 3.379 17.285 1.00 88.75 364 THR A O 1
ATOM 2768 N N . TYR A 1 365 ? -1.765 3.627 18.910 1.00 91.69 365 TYR A N 1
ATOM 2769 C CA . TYR A 1 365 ? -1.921 5.075 18.772 1.00 91.69 365 TYR A CA 1
ATOM 2770 C C . TYR A 1 365 ? -1.622 5.813 20.069 1.00 91.69 365 TYR A C 1
ATOM 2772 O O . TYR A 1 365 ? -1.797 5.272 21.164 1.00 91.69 365 TYR A O 1
ATOM 2780 N N . LEU A 1 366 ? -1.207 7.068 19.923 1.00 92.94 366 LEU A N 1
ATOM 2781 C CA . LEU A 1 366 ? -1.014 8.023 21.002 1.00 92.94 366 LEU A CA 1
ATOM 2782 C C . LEU A 1 366 ? -1.581 9.383 20.582 1.00 92.94 366 LEU A C 1
ATOM 2784 O O . LEU A 1 366 ? -1.165 9.950 19.574 1.00 92.94 366 LEU A O 1
ATOM 2788 N N . CYS A 1 367 ? -2.525 9.898 21.368 1.00 94.62 367 CYS A N 1
ATOM 2789 C CA . CYS A 1 367 ? -3.124 11.222 21.188 1.00 94.62 367 CYS A CA 1
ATOM 2790 C C . CYS A 1 367 ? -2.961 12.098 22.435 1.00 94.62 367 CYS A C 1
ATOM 2792 O O . CYS A 1 367 ? -2.909 13.324 22.350 1.00 94.62 367 CYS A O 1
ATOM 2794 N N . LYS A 1 368 ? -2.896 11.489 23.616 1.00 92.12 368 LYS A N 1
ATOM 2795 C CA . LYS A 1 368 ? -2.801 12.160 24.903 1.00 92.12 368 LYS A CA 1
ATOM 2796 C C . LYS A 1 368 ? -1.486 12.921 24.999 1.00 92.12 368 LYS A C 1
ATOM 2798 O O . LYS A 1 368 ? -0.410 12.334 25.058 1.00 92.12 368 LYS A O 1
ATOM 2803 N N . GLY A 1 369 ? -1.598 14.246 25.048 1.00 91.25 369 GLY A N 1
ATOM 2804 C CA . GLY A 1 369 ? -0.457 15.159 25.129 1.00 91.25 369 GLY A CA 1
ATOM 2805 C C . GLY A 1 369 ? 0.247 15.427 23.796 1.00 91.25 369 GLY A C 1
ATOM 2806 O O . GLY A 1 369 ? 1.147 16.261 23.771 1.00 91.25 369 GLY A O 1
ATOM 2807 N N . THR A 1 370 ? -0.161 14.772 22.706 1.00 92.56 370 THR A N 1
ATOM 2808 C CA . THR A 1 370 ? 0.423 14.947 21.366 1.00 92.56 370 THR A CA 1
ATOM 2809 C C . THR A 1 370 ? -0.565 15.574 20.387 1.00 92.56 370 THR A C 1
ATOM 2811 O O . THR A 1 370 ? -0.190 16.471 19.636 1.00 92.56 370 THR A O 1
ATOM 2814 N N . PHE A 1 371 ? -1.834 15.159 20.418 1.00 95.06 371 PHE A N 1
ATOM 2815 C CA . PHE A 1 371 ? -2.850 15.613 19.474 1.00 95.06 371 PHE A CA 1
ATOM 2816 C C . PHE A 1 371 ? -3.310 17.047 19.756 1.00 95.06 371 PHE A C 1
ATOM 2818 O O . PHE A 1 371 ? -3.665 17.395 20.884 1.00 95.06 371 PHE A O 1
ATOM 2825 N N . SER A 1 372 ? -3.375 17.863 18.702 1.00 93.81 372 SER A N 1
ATOM 2826 C CA . SER A 1 372 ? -3.927 19.217 18.740 1.00 93.81 372 SER A CA 1
ATOM 2827 C C . SER A 1 372 ? -5.162 19.328 17.851 1.00 93.81 372 SER A C 1
ATOM 2829 O O . SER A 1 372 ? -5.100 19.160 16.632 1.00 93.81 372 SER A O 1
ATOM 2831 N N . SER A 1 373 ? -6.293 19.691 18.462 1.00 89.19 373 SER A N 1
ATOM 2832 C CA . SER A 1 373 ? -7.557 19.950 17.762 1.00 89.19 373 SER A CA 1
ATOM 2833 C C . SER A 1 373 ? -7.512 21.201 16.877 1.00 89.19 373 SER A C 1
ATOM 2835 O O . SER A 1 373 ? -8.355 21.366 15.996 1.00 89.19 373 SER A O 1
ATOM 2837 N N . GLU A 1 374 ? -6.527 22.082 17.073 1.00 90.06 374 GLU A N 1
ATOM 2838 C CA . GLU A 1 374 ? -6.326 23.251 16.219 1.00 90.06 374 GLU A CA 1
ATOM 2839 C C . GLU A 1 374 ? -5.629 22.866 14.915 1.00 90.06 374 GLU A C 1
ATOM 2841 O O . GLU A 1 374 ? -6.053 23.279 13.833 1.00 90.06 374 GLU A O 1
ATOM 2846 N N . THR A 1 375 ? -4.571 22.056 14.986 1.00 91.06 375 THR A N 1
ATOM 2847 C CA . THR A 1 375 ? -3.766 21.698 13.809 1.00 91.06 375 THR A CA 1
ATOM 2848 C C . THR A 1 375 ? -4.244 20.428 13.117 1.00 91.06 375 THR A C 1
ATOM 2850 O O . THR A 1 375 ? -3.982 20.291 11.923 1.00 91.06 375 THR A O 1
ATOM 2853 N N . TYR A 1 376 ? -5.001 19.566 13.810 1.00 89.62 376 TYR A N 1
ATOM 2854 C CA . TYR A 1 376 ? -5.390 18.223 13.356 1.00 89.62 376 TYR A CA 1
ATOM 2855 C C . TYR A 1 376 ? -4.174 17.310 13.128 1.00 89.62 376 TYR A C 1
ATOM 2857 O O . TYR A 1 376 ? -4.173 16.459 12.243 1.00 89.62 376 TYR A O 1
ATOM 2865 N N . LEU A 1 377 ? -3.129 17.519 13.931 1.00 90.75 377 LEU A N 1
ATOM 2866 C CA . LEU A 1 377 ? -1.881 16.756 13.935 1.00 90.75 377 LEU A CA 1
ATOM 2867 C C . LEU A 1 377 ? -1.621 16.204 15.339 1.00 90.75 377 LEU A C 1
ATOM 2869 O O . LEU A 1 377 ? -2.219 16.677 16.309 1.00 90.75 377 LEU A O 1
ATOM 2873 N N . GLY A 1 378 ? -0.721 15.229 15.453 1.00 89.25 378 GLY A N 1
ATOM 2874 C CA . GLY A 1 378 ? -0.305 14.656 16.729 1.00 89.25 378 GLY A CA 1
ATOM 2875 C C . GLY A 1 378 ? -1.062 13.395 17.146 1.00 89.25 378 GLY A C 1
ATOM 2876 O O . GLY A 1 378 ? -0.909 12.935 18.277 1.00 89.25 378 GLY A O 1
ATOM 2877 N N . MET A 1 379 ? -1.875 12.815 16.255 1.00 93.06 379 MET A N 1
ATOM 2878 C CA . MET A 1 379 ? -2.310 11.424 16.397 1.00 93.06 379 MET A CA 1
ATOM 2879 C C . MET A 1 379 ? -1.159 10.550 15.906 1.00 93.06 379 MET A C 1
ATOM 2881 O O . MET A 1 379 ? -1.066 10.232 14.721 1.00 93.06 379 MET A O 1
ATOM 2885 N N . HIS A 1 380 ? -0.249 10.220 16.817 1.00 91.75 380 HIS A N 1
ATOM 2886 C CA . HIS A 1 380 ? 0.923 9.430 16.482 1.00 91.75 380 HIS A CA 1
ATOM 2887 C C . HIS A 1 380 ? 0.550 7.963 16.434 1.00 91.75 380 HIS A C 1
ATOM 2889 O O . HIS A 1 380 ? -0.206 7.454 17.265 1.00 91.75 380 HIS A O 1
ATOM 2895 N N . TRP A 1 381 ? 1.142 7.268 15.485 1.00 86.88 381 TRP A N 1
ATOM 2896 C CA . TRP A 1 381 ? 1.032 5.833 15.375 1.00 86.88 381 TRP A CA 1
ATOM 2897 C C . TRP A 1 381 ? 2.384 5.181 15.594 1.00 86.88 381 TRP A C 1
ATOM 2899 O O . TRP A 1 381 ? 3.417 5.694 15.170 1.00 86.88 381 TRP A O 1
ATOM 2909 N N . LYS A 1 382 ? 2.344 4.035 16.262 1.00 84.44 382 LYS A N 1
ATOM 2910 C CA . LYS A 1 382 ? 3.494 3.184 16.492 1.00 84.44 382 LYS A CA 1
ATOM 2911 C C . LYS A 1 382 ? 3.265 1.837 15.835 1.00 84.44 382 LYS A C 1
ATOM 2913 O O . LYS A 1 382 ? 2.180 1.244 15.876 1.00 84.44 382 LYS A O 1
ATOM 2918 N N . GLY A 1 383 ? 4.346 1.346 15.260 1.00 77.94 383 GLY A N 1
ATOM 2919 C CA . GLY A 1 383 ? 4.352 0.121 14.516 1.00 77.94 383 GLY A CA 1
ATOM 2920 C C . GLY A 1 383 ? 5.744 -0.424 14.315 1.00 77.94 383 GLY A C 1
ATOM 2921 O O . GLY A 1 383 ? 6.636 0.287 13.869 1.00 77.94 383 GLY A O 1
ATOM 2922 N N . LEU A 1 384 ? 5.917 -1.698 14.648 1.00 70.19 384 LEU A N 1
ATOM 2923 C CA . LEU A 1 384 ? 7.171 -2.409 14.460 1.00 70.19 384 LEU A CA 1
ATOM 2924 C C . LEU A 1 384 ? 6.859 -3.723 13.768 1.00 70.19 384 LEU A C 1
ATOM 2926 O O . LEU A 1 384 ? 6.316 -4.629 14.398 1.00 70.19 384 LEU A O 1
ATOM 2930 N N . GLY A 1 385 ? 7.222 -3.838 12.495 1.00 65.56 385 GLY A N 1
ATOM 2931 C CA . GLY A 1 385 ? 6.990 -5.065 11.751 1.00 65.56 385 GLY A CA 1
ATOM 2932 C C . GLY A 1 385 ? 7.666 -5.107 10.399 1.00 65.56 385 GLY A C 1
ATOM 2933 O O . GLY A 1 385 ? 8.291 -4.155 9.944 1.00 65.56 385 GLY A O 1
ATOM 2934 N N . LYS A 1 386 ? 7.562 -6.265 9.754 1.00 64.38 386 LYS A N 1
ATOM 2935 C CA . LYS A 1 386 ? 8.107 -6.469 8.412 1.00 64.38 386 LYS A CA 1
ATOM 2936 C C . LYS A 1 386 ? 7.139 -5.877 7.394 1.00 64.38 386 LYS A C 1
ATOM 2938 O O . LYS A 1 386 ? 5.967 -6.233 7.410 1.00 64.38 386 LYS A O 1
ATOM 2943 N N . ALA A 1 387 ? 7.640 -5.043 6.492 1.00 63.94 387 ALA A N 1
ATOM 2944 C CA . ALA A 1 387 ? 6.879 -4.613 5.328 1.00 63.94 387 ALA A CA 1
ATOM 2945 C C . ALA A 1 387 ? 7.268 -5.476 4.132 1.00 63.94 387 ALA A C 1
ATOM 2947 O O . ALA A 1 387 ? 8.450 -5.660 3.824 1.00 63.94 387 ALA A O 1
ATOM 2948 N N . VAL A 1 388 ? 6.275 -6.037 3.455 1.00 67.31 388 VAL A N 1
ATOM 2949 C CA . VAL A 1 388 ? 6.485 -6.890 2.290 1.00 67.31 388 VAL A CA 1
ATOM 2950 C C . VAL A 1 388 ? 5.814 -6.233 1.108 1.00 67.31 388 VAL A C 1
ATOM 2952 O O . VAL A 1 388 ? 4.613 -6.030 1.138 1.00 67.31 388 VAL A O 1
ATOM 2955 N N . ILE A 1 389 ? 6.538 -5.961 0.031 1.00 70.56 389 ILE A N 1
ATOM 2956 C CA . ILE A 1 389 ? 5.894 -5.518 -1.206 1.00 70.56 389 ILE A CA 1
ATOM 2957 C C . ILE A 1 389 ? 5.708 -6.682 -2.162 1.00 70.56 389 ILE A C 1
ATOM 2959 O O . ILE A 1 389 ? 6.564 -7.550 -2.312 1.00 70.56 389 ILE A O 1
ATOM 2963 N N . LEU A 1 390 ? 4.577 -6.680 -2.843 1.00 73.75 390 LEU A N 1
ATOM 2964 C CA . LEU A 1 390 ? 4.320 -7.463 -4.029 1.00 73.75 390 LEU A CA 1
ATOM 2965 C C . LEU A 1 390 ? 4.266 -6.490 -5.204 1.00 73.75 390 LEU A C 1
ATOM 2967 O O . LEU A 1 390 ? 3.308 -5.734 -5.370 1.00 73.75 390 LEU A O 1
ATOM 2971 N N . TRP A 1 391 ? 5.303 -6.522 -6.034 1.00 76.06 391 TRP A N 1
ATOM 2972 C CA . TRP A 1 391 ? 5.284 -5.816 -7.306 1.00 76.06 391 TRP A CA 1
ATOM 2973 C C . TRP A 1 391 ? 4.631 -6.700 -8.365 1.00 76.06 391 TRP A C 1
ATOM 2975 O O . TRP A 1 391 ? 5.171 -7.747 -8.740 1.00 76.06 391 TRP A O 1
ATOM 2985 N N . LYS A 1 392 ? 3.456 -6.287 -8.843 1.00 70.12 392 LYS A N 1
ATOM 2986 C CA . LYS A 1 392 ? 2.761 -6.984 -9.926 1.00 70.12 392 LYS A CA 1
ATOM 2987 C C . LYS A 1 392 ? 3.344 -6.519 -11.252 1.00 70.12 392 LYS A C 1
ATOM 2989 O O . LYS A 1 392 ? 3.041 -5.427 -11.729 1.00 70.12 392 LYS A O 1
ATOM 2994 N N . SER A 1 393 ? 4.186 -7.354 -11.852 1.00 70.19 393 SER A N 1
ATOM 2995 C CA . SER A 1 393 ? 4.762 -7.064 -13.165 1.00 70.19 393 SER A CA 1
ATOM 2996 C C . SER A 1 393 ? 4.118 -7.907 -14.253 1.00 70.19 393 SER A C 1
ATOM 2998 O O . SER A 1 393 ? 3.745 -9.064 -14.039 1.00 70.19 393 SER A O 1
ATOM 3000 N N . SER A 1 394 ? 4.025 -7.320 -15.443 1.00 66.06 394 SER A N 1
ATOM 3001 C CA . SER A 1 394 ? 3.575 -8.012 -16.644 1.00 66.06 394 SER A CA 1
ATOM 3002 C C . SER A 1 394 ? 4.761 -8.700 -17.319 1.00 66.06 394 SER A C 1
ATOM 3004 O O . SER A 1 394 ? 5.750 -8.049 -17.663 1.00 66.06 394 SER A O 1
ATOM 3006 N N . ALA A 1 395 ? 4.632 -10.004 -17.583 1.00 60.50 395 ALA A N 1
ATOM 3007 C CA . ALA A 1 395 ? 5.640 -10.814 -18.282 1.00 60.50 395 ALA A CA 1
ATOM 3008 C C . ALA A 1 395 ? 5.996 -10.278 -19.686 1.00 60.50 395 ALA A C 1
ATOM 3010 O O . ALA A 1 395 ? 7.038 -10.619 -20.247 1.00 60.50 395 ALA A O 1
ATOM 3011 N N . LEU A 1 396 ? 5.153 -9.397 -20.238 1.00 68.94 396 LEU A N 1
ATOM 3012 C CA . LEU A 1 396 ? 5.329 -8.782 -21.549 1.00 68.94 396 LEU A CA 1
ATOM 3013 C C . LEU A 1 396 ? 6.649 -7.999 -21.671 1.00 68.94 396 LEU A C 1
ATOM 3015 O O . LEU A 1 396 ? 7.199 -7.873 -22.764 1.00 68.94 396 LEU A O 1
ATOM 3019 N N . MET A 1 397 ? 7.182 -7.475 -20.562 1.00 74.75 397 MET A N 1
ATOM 3020 C CA . MET A 1 397 ? 8.404 -6.672 -20.598 1.00 74.75 397 MET A CA 1
ATOM 3021 C C . MET A 1 397 ? 9.652 -7.512 -20.903 1.00 74.75 397 MET A C 1
ATOM 3023 O O . MET A 1 397 ? 10.460 -7.122 -21.749 1.00 74.75 397 MET A O 1
ATOM 3027 N N . LEU A 1 398 ? 9.794 -8.679 -20.263 1.00 84.31 398 LEU A N 1
ATOM 3028 C CA . LEU A 1 398 ? 10.945 -9.562 -20.461 1.00 84.31 398 LEU A CA 1
ATOM 3029 C C . LEU A 1 398 ? 10.955 -10.158 -21.872 1.00 84.31 398 LEU A C 1
ATOM 3031 O O . LEU A 1 398 ? 11.989 -10.155 -22.541 1.00 84.31 398 LEU A O 1
ATOM 3035 N N . THR A 1 399 ? 9.801 -10.628 -22.353 1.00 83.88 399 THR A N 1
ATOM 3036 C CA . THR A 1 399 ? 9.691 -11.223 -23.692 1.00 83.88 399 THR A CA 1
ATOM 3037 C C . THR A 1 399 ? 10.049 -10.215 -24.781 1.00 83.88 399 THR A C 1
ATOM 3039 O O . THR A 1 399 ? 10.806 -10.540 -25.694 1.00 83.88 399 THR A O 1
ATOM 3042 N N . ASN A 1 400 ? 9.580 -8.969 -24.663 1.00 82.69 400 ASN A N 1
ATOM 3043 C CA . ASN A 1 400 ? 9.882 -7.919 -25.637 1.00 82.69 400 ASN A CA 1
ATOM 3044 C C . ASN A 1 400 ? 11.364 -7.522 -25.623 1.00 82.69 400 ASN A C 1
ATOM 3046 O O . ASN A 1 400 ? 11.962 -7.347 -26.687 1.00 82.69 400 ASN A O 1
ATOM 3050 N N . ALA A 1 401 ? 11.974 -7.421 -24.438 1.00 86.25 401 ALA A N 1
ATOM 3051 C CA . ALA A 1 401 ? 13.401 -7.143 -24.306 1.00 86.25 401 ALA A CA 1
ATOM 3052 C C . ALA A 1 401 ? 14.260 -8.265 -24.912 1.00 86.25 401 ALA A C 1
ATOM 3054 O O . ALA A 1 401 ? 15.212 -7.983 -25.642 1.00 86.25 401 ALA A O 1
ATOM 3055 N N . ALA A 1 402 ? 13.889 -9.529 -24.681 1.00 88.19 402 ALA A N 1
ATOM 3056 C CA . ALA A 1 402 ? 14.566 -10.684 -25.263 1.00 88.19 402 ALA A CA 1
ATOM 3057 C C . ALA A 1 402 ? 14.462 -10.700 -26.798 1.00 88.19 402 ALA A C 1
ATOM 3059 O O . ALA A 1 402 ? 15.469 -10.890 -27.479 1.00 88.19 402 ALA A O 1
ATOM 3060 N N . VAL A 1 403 ? 13.276 -10.434 -27.359 1.00 86.81 403 VAL A N 1
ATOM 3061 C CA . VAL A 1 403 ? 13.084 -10.351 -28.818 1.00 86.81 403 VAL A CA 1
ATOM 3062 C C . VAL A 1 403 ? 13.920 -9.220 -29.421 1.00 86.81 403 VAL A C 1
ATOM 3064 O O . VAL A 1 403 ? 14.621 -9.440 -30.411 1.00 86.81 403 VAL A O 1
ATOM 3067 N N . LEU A 1 404 ? 13.906 -8.024 -28.819 1.00 86.06 404 LEU A N 1
ATOM 3068 C CA . LEU A 1 404 ? 14.728 -6.904 -29.288 1.00 86.06 404 LEU A CA 1
ATOM 3069 C C . LEU A 1 404 ? 16.224 -7.247 -29.234 1.00 86.06 404 LEU A C 1
ATOM 3071 O O . LEU A 1 404 ? 16.965 -6.916 -30.164 1.00 86.06 404 LEU A O 1
ATOM 3075 N N . TRP A 1 405 ? 16.663 -7.934 -28.177 1.00 92.62 405 TRP A N 1
ATOM 3076 C CA . TRP A 1 405 ? 18.041 -8.390 -28.035 1.00 92.62 405 TRP A CA 1
ATOM 3077 C C . TRP A 1 405 ? 18.438 -9.371 -29.139 1.00 92.62 405 TRP A C 1
ATOM 3079 O O . TRP A 1 405 ? 19.434 -9.128 -29.821 1.00 92.62 405 TRP A O 1
ATOM 3089 N N . VAL A 1 406 ? 17.635 -10.413 -29.386 1.00 92.00 406 VAL A N 1
ATOM 3090 C CA . VAL A 1 406 ? 17.895 -11.407 -30.445 1.00 92.00 406 VAL A CA 1
ATOM 3091 C C . VAL A 1 406 ? 17.978 -10.736 -31.816 1.00 92.00 406 VAL A C 1
ATOM 3093 O O . VAL A 1 406 ? 18.920 -10.988 -32.567 1.00 92.00 406 VAL A O 1
ATOM 3096 N N . MET A 1 407 ? 17.044 -9.834 -32.130 1.00 88.56 407 MET A N 1
ATOM 3097 C CA . MET A 1 407 ? 17.048 -9.097 -33.399 1.00 88.56 407 MET A CA 1
ATOM 3098 C C . MET A 1 407 ? 18.294 -8.214 -33.542 1.00 88.56 407 MET A C 1
ATOM 3100 O O . MET A 1 407 ? 18.945 -8.214 -34.588 1.00 88.56 407 MET A O 1
ATOM 3104 N N . THR A 1 408 ? 18.665 -7.486 -32.487 1.00 89.56 408 THR A N 1
ATOM 3105 C CA . THR A 1 408 ? 19.846 -6.608 -32.493 1.00 89.56 408 THR A CA 1
ATOM 3106 C C . THR A 1 408 ? 21.140 -7.410 -32.629 1.00 89.56 408 THR A C 1
ATOM 3108 O O . THR A 1 408 ? 22.009 -7.042 -33.419 1.00 89.56 408 THR A O 1
ATOM 3111 N N . ALA A 1 409 ? 21.252 -8.534 -31.915 1.00 92.62 409 ALA A N 1
ATOM 3112 C CA . ALA A 1 409 ? 22.390 -9.442 -31.988 1.00 92.62 409 ALA A CA 1
ATOM 3113 C C . ALA A 1 409 ? 22.522 -10.079 -33.378 1.00 92.62 409 ALA A C 1
ATOM 3115 O O . ALA A 1 409 ? 23.619 -10.107 -33.935 1.00 92.62 409 ALA A O 1
ATOM 3116 N N . TYR A 1 410 ? 21.408 -10.515 -33.974 1.00 91.88 410 TYR A N 1
ATOM 3117 C CA . TYR A 1 410 ? 21.383 -11.030 -35.342 1.00 91.88 410 TYR A CA 1
ATOM 3118 C C . TYR A 1 410 ? 21.890 -9.984 -36.342 1.00 91.88 410 TYR A C 1
ATOM 3120 O O . TYR A 1 410 ? 22.805 -10.263 -37.119 1.00 91.88 410 TYR A O 1
ATOM 3128 N N . PHE A 1 411 ? 21.374 -8.752 -36.289 1.00 88.44 411 PHE A N 1
ATOM 3129 C CA . PHE A 1 411 ? 21.823 -7.700 -37.202 1.00 88.44 411 PHE A CA 1
ATOM 3130 C C . PHE A 1 411 ? 23.285 -7.308 -36.978 1.00 88.44 411 PHE A C 1
ATOM 3132 O O . PHE A 1 411 ? 24.013 -7.113 -37.951 1.00 88.44 411 PHE A O 1
ATOM 3139 N N . ALA A 1 412 ? 23.754 -7.262 -35.732 1.00 89.88 412 ALA A N 1
ATOM 3140 C CA . ALA A 1 412 ? 25.164 -7.033 -35.446 1.00 89.88 412 ALA A CA 1
ATOM 3141 C C . ALA A 1 412 ? 26.053 -8.168 -35.975 1.00 89.88 412 ALA A C 1
ATOM 3143 O O . ALA A 1 412 ? 27.086 -7.895 -36.581 1.00 89.88 412 ALA A O 1
ATOM 3144 N N . ALA A 1 413 ? 25.636 -9.431 -35.843 1.00 90.25 413 ALA A N 1
ATOM 3145 C CA . ALA A 1 413 ? 26.347 -10.560 -36.436 1.00 90.25 413 ALA A CA 1
ATOM 3146 C C . ALA A 1 413 ? 26.403 -10.440 -37.967 1.00 90.25 413 ALA A C 1
ATOM 3148 O O . ALA A 1 413 ? 27.471 -10.600 -38.558 1.00 90.25 413 ALA A O 1
ATOM 3149 N N . THR A 1 414 ? 25.294 -10.066 -38.621 1.00 86.31 414 THR A N 1
ATOM 3150 C CA . THR A 1 414 ? 25.304 -9.824 -40.074 1.00 86.31 414 THR A CA 1
ATOM 3151 C C . THR A 1 414 ? 26.214 -8.659 -40.468 1.00 86.31 414 THR A C 1
ATOM 3153 O O . THR A 1 414 ? 26.917 -8.764 -41.473 1.00 86.31 414 THR A O 1
ATOM 3156 N N . GLN A 1 415 ? 26.268 -7.586 -39.667 1.00 87.75 415 GLN A N 1
ATOM 3157 C CA . GLN A 1 415 ? 27.191 -6.471 -39.879 1.00 87.75 415 GLN A CA 1
ATOM 3158 C C . GLN A 1 415 ? 28.643 -6.949 -39.809 1.00 87.75 415 GLN A C 1
ATOM 3160 O O . GLN A 1 415 ? 29.433 -6.640 -40.694 1.00 87.75 415 GLN A O 1
ATOM 3165 N N . LEU A 1 416 ? 28.994 -7.716 -38.778 1.00 85.94 416 LEU A N 1
ATOM 3166 C CA . LEU A 1 416 ? 30.362 -8.178 -38.558 1.00 85.94 416 LEU A CA 1
ATOM 3167 C C . LEU A 1 416 ? 30.820 -9.175 -39.629 1.00 85.94 416 LEU A C 1
ATOM 3169 O O . LEU A 1 416 ? 31.961 -9.103 -40.077 1.00 85.94 416 LEU A O 1
ATOM 3173 N N . ILE A 1 417 ? 29.938 -10.082 -40.060 1.00 86.12 417 ILE A N 1
ATOM 3174 C CA . ILE A 1 417 ? 30.271 -11.131 -41.034 1.00 86.12 417 ILE A CA 1
ATOM 3175 C C . ILE A 1 417 ? 30.305 -10.571 -42.459 1.00 86.12 417 ILE A C 1
ATOM 3177 O O . ILE A 1 417 ? 31.260 -10.807 -43.197 1.00 86.12 417 ILE A O 1
ATOM 3181 N N . TYR A 1 418 ? 29.266 -9.837 -42.865 1.00 81.62 418 TYR A N 1
ATOM 3182 C CA . TYR A 1 418 ? 29.073 -9.456 -44.267 1.00 81.62 418 TYR A CA 1
ATOM 3183 C C . TYR A 1 418 ? 29.474 -8.011 -44.573 1.00 81.62 418 TYR A C 1
ATOM 3185 O O . TYR A 1 418 ? 29.778 -7.699 -45.725 1.00 81.62 418 TYR A O 1
ATOM 3193 N N . LEU A 1 419 ? 29.485 -7.123 -43.572 1.00 81.81 419 LEU A N 1
ATOM 3194 C CA . LEU A 1 419 ? 29.701 -5.679 -43.737 1.00 81.81 419 LEU A CA 1
ATOM 3195 C C . LEU A 1 419 ? 30.766 -5.094 -42.780 1.00 81.81 419 LEU A C 1
ATOM 3197 O O . LEU A 1 419 ? 30.586 -3.970 -42.300 1.00 81.81 419 LEU A O 1
ATOM 3201 N N . PRO A 1 420 ? 31.901 -5.778 -42.512 1.00 75.81 420 PRO A N 1
ATOM 3202 C CA . PRO A 1 420 ? 32.839 -5.367 -41.461 1.00 75.81 420 PRO A CA 1
ATOM 3203 C C . PRO A 1 420 ? 33.463 -3.983 -41.691 1.00 75.81 420 PRO A C 1
ATOM 3205 O O . PRO A 1 420 ? 33.872 -3.330 -40.734 1.00 75.81 420 PRO A O 1
ATOM 3208 N N . ARG A 1 421 ? 33.526 -3.540 -42.956 1.00 77.12 421 ARG A N 1
ATOM 3209 C CA . ARG A 1 421 ? 34.102 -2.255 -43.390 1.00 77.12 421 ARG A CA 1
ATOM 3210 C C . ARG A 1 421 ? 33.064 -1.182 -43.727 1.00 77.12 421 ARG A C 1
ATOM 3212 O O . ARG A 1 421 ? 33.445 -0.132 -44.237 1.00 77.12 421 ARG A O 1
ATOM 3219 N N . SER A 1 422 ? 31.773 -1.460 -43.535 1.00 76.69 422 SER A N 1
ATOM 3220 C CA . SER A 1 422 ? 30.723 -0.501 -43.883 1.00 76.69 422 SER A CA 1
ATOM 3221 C C . SER A 1 422 ? 30.639 0.612 -42.839 1.00 76.69 422 SER A C 1
ATOM 3223 O O . SER A 1 422 ? 30.571 0.355 -41.634 1.00 76.69 422 SER A O 1
ATOM 3225 N N . CYS A 1 423 ? 30.548 1.858 -43.310 1.00 77.81 423 CYS A N 1
ATOM 3226 C CA . CYS A 1 423 ? 30.273 3.011 -42.455 1.00 77.81 423 CYS A CA 1
ATOM 3227 C C . CYS A 1 423 ? 28.802 3.094 -42.001 1.00 77.81 423 CYS A C 1
ATOM 3229 O O . CYS A 1 423 ? 28.422 4.036 -41.299 1.00 77.81 423 CYS A O 1
ATOM 3231 N N . VAL A 1 424 ? 27.952 2.143 -42.411 1.00 80.31 424 VAL A N 1
ATOM 3232 C CA . VAL A 1 424 ? 26.514 2.085 -42.116 1.00 80.31 424 VAL A CA 1
ATOM 3233 C C . VAL A 1 424 ? 26.211 0.919 -41.175 1.00 80.31 424 VAL A C 1
ATOM 3235 O O . VAL A 1 424 ? 26.627 -0.207 -41.419 1.00 80.31 424 VAL A O 1
ATOM 3238 N N . CYS A 1 425 ? 25.458 1.195 -40.114 1.00 84.44 425 CYS A N 1
ATOM 3239 C CA . CYS A 1 425 ? 25.041 0.237 -39.107 1.00 84.44 425 CYS A CA 1
ATOM 3240 C C . CYS A 1 425 ? 23.728 -0.415 -39.541 1.00 84.44 425 CYS A C 1
ATOM 3242 O O . CYS A 1 425 ? 22.717 0.269 -39.725 1.00 84.44 425 CYS A O 1
ATOM 3244 N N . ALA A 1 426 ? 23.728 -1.739 -39.684 1.00 84.62 426 ALA A N 1
ATOM 3245 C CA . ALA A 1 426 ? 22.550 -2.491 -40.101 1.00 84.62 426 ALA A CA 1
ATOM 3246 C C . ALA A 1 426 ? 21.370 -2.367 -39.119 1.00 84.62 426 ALA A C 1
ATOM 3248 O O . ALA A 1 426 ? 20.223 -2.319 -39.562 1.00 84.62 426 ALA A O 1
ATOM 3249 N N . VAL A 1 427 ? 21.634 -2.268 -37.810 1.00 85.94 427 VAL A N 1
ATOM 3250 C CA . VAL A 1 427 ? 20.611 -2.279 -36.745 1.00 85.94 427 VAL A CA 1
ATOM 3251 C C . VAL A 1 427 ? 19.536 -1.186 -36.923 1.00 85.94 427 VAL A C 1
ATOM 3253 O O . VAL A 1 427 ? 18.376 -1.541 -37.134 1.00 85.94 427 VAL A O 1
ATOM 3256 N N . PRO A 1 428 ? 19.854 0.128 -36.898 1.00 82.69 428 PRO A N 1
ATOM 3257 C CA . PRO A 1 428 ? 18.844 1.182 -37.037 1.00 82.69 428 PRO A CA 1
ATOM 3258 C C . PRO A 1 428 ? 18.214 1.211 -38.434 1.00 82.69 428 PRO A C 1
ATOM 3260 O O . PRO A 1 428 ? 17.050 1.580 -38.584 1.00 82.69 428 PRO A O 1
ATOM 3263 N N . VAL A 1 429 ? 18.952 0.793 -39.471 1.00 82.50 429 VAL A N 1
ATOM 3264 C CA . VAL A 1 429 ? 18.438 0.760 -40.847 1.00 82.50 429 VAL A CA 1
ATOM 3265 C C . VAL A 1 429 ? 17.358 -0.301 -41.002 1.00 82.50 429 VAL A C 1
ATOM 3267 O O . VAL A 1 429 ? 16.303 -0.013 -41.569 1.00 82.50 429 VAL A O 1
ATOM 3270 N N . TRP A 1 430 ? 17.582 -1.503 -40.480 1.00 80.25 430 TRP A N 1
ATOM 3271 C CA . TRP A 1 430 ? 16.559 -2.543 -40.473 1.00 80.25 430 TRP A CA 1
ATOM 3272 C C . TRP A 1 430 ? 15.419 -2.210 -39.518 1.00 80.25 430 TRP A C 1
ATOM 3274 O O . TRP A 1 430 ? 14.263 -2.293 -39.929 1.00 80.25 430 TRP A O 1
ATOM 3284 N N . GLY A 1 431 ? 15.731 -1.721 -38.314 1.00 76.56 431 GLY A N 1
ATOM 3285 C CA . GLY A 1 431 ? 14.732 -1.250 -37.354 1.00 76.56 431 GLY A CA 1
ATOM 3286 C C . GLY A 1 431 ? 13.768 -0.228 -37.963 1.00 76.56 431 GLY A C 1
ATOM 3287 O O . GLY A 1 431 ? 12.562 -0.347 -37.776 1.00 76.56 431 GLY A O 1
ATOM 3288 N N . SER A 1 432 ? 14.272 0.704 -38.788 1.00 77.56 432 SER A N 1
ATOM 3289 C CA . SER A 1 432 ? 13.461 1.756 -39.431 1.00 77.56 432 SER A CA 1
ATOM 3290 C C . SER A 1 432 ? 12.457 1.237 -40.462 1.00 77.56 432 SER A C 1
ATOM 3292 O O . SER A 1 432 ? 11.515 1.937 -40.821 1.00 77.56 432 SER A O 1
ATOM 3294 N N . LYS A 1 433 ? 12.665 0.016 -40.964 1.00 75.56 433 LYS A N 1
ATOM 3295 C CA . LYS A 1 433 ? 11.814 -0.617 -41.979 1.00 75.56 433 LYS A CA 1
ATOM 3296 C C . LYS A 1 433 ? 10.799 -1.577 -41.379 1.00 75.56 433 LYS A C 1
ATOM 3298 O O . LYS A 1 433 ? 9.884 -2.007 -42.074 1.00 75.56 433 LYS A O 1
ATOM 3303 N N . THR A 1 434 ? 10.975 -1.936 -40.114 1.00 73.69 434 THR A N 1
ATOM 3304 C CA . THR A 1 434 ? 10.097 -2.867 -39.414 1.00 73.69 434 THR A CA 1
ATOM 3305 C C . THR A 1 434 ? 9.179 -2.107 -38.468 1.00 73.69 434 THR A C 1
ATOM 3307 O O . THR A 1 434 ? 9.641 -1.287 -37.680 1.00 73.69 434 THR A O 1
ATOM 3310 N N . LEU A 1 435 ? 7.887 -2.447 -38.466 1.00 71.56 435 LEU A N 1
ATOM 3311 C CA . LEU A 1 435 ? 6.948 -1.997 -37.427 1.00 71.56 435 LEU A CA 1
ATOM 3312 C C . LEU A 1 435 ? 7.382 -2.445 -36.021 1.00 71.56 435 LEU A C 1
ATOM 3314 O O . LEU A 1 435 ? 6.999 -1.817 -35.040 1.00 71.56 435 LEU A O 1
ATOM 3318 N N . ALA A 1 436 ? 8.224 -3.481 -35.927 1.00 66.94 436 ALA A N 1
ATOM 3319 C CA . ALA A 1 436 ? 8.743 -4.020 -34.676 1.00 66.94 436 ALA A CA 1
ATOM 3320 C C . ALA A 1 436 ? 9.387 -2.951 -33.777 1.00 66.94 436 ALA A C 1
ATOM 3322 O O . ALA A 1 436 ? 9.115 -2.941 -32.583 1.00 66.94 436 ALA A O 1
ATOM 3323 N N . GLY A 1 437 ? 10.174 -2.014 -34.325 1.00 64.69 437 GLY A N 1
ATOM 3324 C CA . GLY A 1 437 ? 10.796 -0.954 -33.519 1.00 64.69 437 GLY A CA 1
ATOM 3325 C C . GLY A 1 437 ? 9.767 -0.026 -32.863 1.00 64.69 437 GLY A C 1
ATOM 3326 O O . GLY A 1 437 ? 9.845 0.260 -31.671 1.00 64.69 437 GLY A O 1
ATOM 3327 N N . LEU A 1 438 ? 8.748 0.382 -33.623 1.00 69.88 438 LEU A N 1
ATOM 3328 C CA . LEU A 1 438 ? 7.684 1.266 -33.141 1.00 69.88 438 LEU A CA 1
ATOM 3329 C C . LEU A 1 438 ? 6.764 0.540 -32.145 1.00 69.88 438 LEU A C 1
ATOM 3331 O O . LEU A 1 438 ? 6.415 1.103 -31.112 1.00 69.88 438 LEU A O 1
ATOM 3335 N N . VAL A 1 439 ? 6.442 -0.731 -32.403 1.00 75.69 439 VAL A N 1
ATOM 3336 C CA . VAL A 1 439 ? 5.677 -1.581 -31.476 1.00 75.69 439 VAL A CA 1
ATOM 3337 C C . VAL A 1 439 ? 6.430 -1.774 -30.159 1.00 75.69 439 VAL A C 1
ATOM 3339 O O . VAL A 1 439 ? 5.836 -1.603 -29.099 1.00 75.69 439 VAL A O 1
ATOM 3342 N N . VAL A 1 440 ? 7.735 -2.063 -30.201 1.00 68.62 440 VAL A N 1
ATOM 3343 C CA . VAL A 1 440 ? 8.558 -2.195 -28.989 1.00 68.62 440 VAL A CA 1
ATOM 3344 C C . VAL A 1 440 ? 8.614 -0.880 -28.213 1.00 68.62 440 VAL A C 1
ATOM 3346 O O . VAL A 1 440 ? 8.511 -0.916 -26.993 1.00 68.62 440 VAL A O 1
ATOM 3349 N N . LEU A 1 441 ? 8.706 0.273 -28.886 1.00 68.44 441 LEU A N 1
ATOM 3350 C CA . LEU A 1 441 ? 8.648 1.583 -28.229 1.00 68.44 441 LEU A CA 1
ATOM 3351 C C . LEU A 1 441 ? 7.301 1.815 -27.529 1.00 68.44 441 LEU A C 1
ATOM 3353 O O . LEU A 1 441 ? 7.282 2.224 -26.374 1.00 68.44 441 LEU A O 1
ATOM 3357 N N . VAL A 1 442 ? 6.180 1.528 -28.197 1.00 72.56 442 VAL A N 1
ATOM 3358 C CA . VAL A 1 442 ? 4.838 1.693 -27.612 1.00 72.56 442 VAL A CA 1
ATOM 3359 C C . VAL A 1 442 ? 4.646 0.760 -26.417 1.00 72.56 442 VAL A C 1
ATOM 3361 O O . VAL A 1 442 ? 4.220 1.206 -25.355 1.00 72.56 442 VAL A O 1
ATOM 3364 N N . LEU A 1 443 ? 5.009 -0.518 -26.555 1.00 70.06 443 LEU A N 1
ATOM 3365 C CA . LEU A 1 443 ? 4.916 -1.492 -25.466 1.00 70.06 443 LEU A CA 1
ATOM 3366 C C . LEU A 1 443 ? 5.848 -1.143 -24.303 1.00 70.06 443 LEU A C 1
ATOM 3368 O O . LEU A 1 443 ? 5.469 -1.330 -23.150 1.00 70.06 443 LEU A O 1
ATOM 3372 N N . ALA A 1 444 ? 7.032 -0.601 -24.592 1.00 66.56 444 ALA A N 1
ATOM 3373 C CA . ALA A 1 444 ? 7.939 -0.087 -23.580 1.00 66.56 444 ALA A CA 1
ATOM 3374 C C . ALA A 1 444 ? 7.329 1.105 -22.841 1.00 66.56 444 ALA A C 1
ATOM 3376 O O . ALA A 1 444 ? 7.280 1.073 -21.622 1.00 66.56 444 ALA A O 1
ATOM 3377 N N . CYS A 1 445 ? 6.797 2.110 -23.542 1.00 68.19 445 CYS A N 1
ATOM 3378 C CA . CYS A 1 445 ? 6.154 3.263 -22.908 1.00 68.19 445 CYS A CA 1
ATOM 3379 C C . CYS A 1 445 ? 4.948 2.864 -22.042 1.00 68.19 445 CYS A C 1
ATOM 3381 O O . CYS A 1 445 ? 4.781 3.417 -20.960 1.00 68.19 445 CYS A O 1
ATOM 3383 N N . ILE A 1 446 ? 4.141 1.893 -22.485 1.00 70.88 446 ILE A N 1
ATOM 3384 C CA . ILE A 1 446 ? 2.994 1.384 -21.714 1.00 70.88 446 ILE A CA 1
ATOM 3385 C C . ILE A 1 446 ? 3.464 0.582 -20.491 1.00 70.88 446 ILE A C 1
ATOM 3387 O O . ILE A 1 446 ? 2.962 0.785 -19.389 1.00 70.88 446 ILE A O 1
ATOM 3391 N N . GLY A 1 447 ? 4.435 -0.320 -20.661 1.00 67.50 447 GLY A N 1
ATOM 3392 C CA . GLY A 1 447 ? 4.957 -1.156 -19.574 1.00 67.50 447 GLY A CA 1
ATOM 3393 C C . GLY A 1 447 ? 5.850 -0.408 -18.578 1.00 67.50 447 GLY A C 1
ATOM 3394 O O . GLY A 1 447 ? 6.028 -0.868 -17.450 1.00 67.50 447 GLY A O 1
ATOM 3395 N N . ASN A 1 448 ? 6.387 0.747 -18.974 1.00 72.44 448 ASN A N 1
ATOM 3396 C CA . ASN A 1 448 ? 7.328 1.534 -18.185 1.00 72.44 448 ASN A CA 1
ATOM 3397 C C . ASN A 1 448 ? 6.718 2.081 -16.895 1.00 72.44 448 ASN A C 1
ATOM 3399 O O . ASN A 1 448 ? 7.406 2.133 -15.881 1.00 72.44 448 ASN A O 1
ATOM 3403 N N . TYR A 1 449 ? 5.430 2.428 -16.905 1.00 74.69 449 TYR A N 1
ATOM 3404 C CA . TYR A 1 449 ? 4.757 2.940 -15.713 1.00 74.69 449 TYR A CA 1
ATOM 3405 C C . TYR A 1 449 ? 4.951 2.004 -14.510 1.00 74.69 449 TYR A C 1
ATOM 3407 O O . TYR A 1 449 ? 5.356 2.444 -13.438 1.00 74.69 449 TYR A O 1
ATOM 3415 N N . ASN A 1 450 ? 4.803 0.689 -14.709 1.00 75.38 450 ASN A N 1
ATOM 3416 C CA . ASN A 1 450 ? 4.946 -0.277 -13.619 1.00 75.38 450 ASN A CA 1
ATOM 3417 C C . ASN A 1 450 ? 6.369 -0.348 -13.056 1.00 75.38 450 ASN A C 1
ATOM 3419 O O . ASN A 1 450 ? 6.555 -0.571 -11.859 1.00 75.38 450 ASN A O 1
ATOM 3423 N N . VAL A 1 451 ? 7.370 -0.184 -13.920 1.00 77.56 451 VAL A N 1
ATOM 3424 C CA . VAL A 1 451 ? 8.781 -0.200 -13.530 1.00 77.56 451 VAL A CA 1
ATOM 3425 C C . VAL A 1 451 ? 9.161 1.098 -12.833 1.00 77.56 451 VAL A C 1
ATOM 3427 O O . VAL A 1 451 ? 9.825 1.045 -11.802 1.00 77.56 451 VAL A O 1
ATOM 3430 N N . GLN A 1 452 ? 8.701 2.240 -13.348 1.00 75.25 452 GLN A N 1
ATOM 3431 C CA . GLN A 1 452 ? 8.915 3.550 -12.739 1.00 75.25 452 GLN A CA 1
ATOM 3432 C C . GLN A 1 452 ? 8.375 3.588 -11.314 1.00 75.25 452 GLN A C 1
ATOM 3434 O O . GLN A 1 452 ? 9.111 3.967 -10.408 1.00 75.25 452 GLN A O 1
ATOM 3439 N N . VAL A 1 453 ? 7.142 3.116 -11.095 1.00 75.50 453 VAL A N 1
ATOM 3440 C CA . VAL A 1 453 ? 6.543 3.037 -9.753 1.00 75.50 453 VAL A CA 1
ATOM 3441 C C . VAL A 1 453 ? 7.444 2.255 -8.797 1.00 75.50 453 VAL A C 1
ATOM 3443 O O . VAL A 1 453 ? 7.742 2.744 -7.707 1.00 75.50 453 VAL A O 1
ATOM 3446 N N . LEU A 1 454 ? 7.937 1.082 -9.213 1.00 78.94 454 LEU A N 1
ATOM 3447 C CA . LEU A 1 454 ? 8.854 0.287 -8.396 1.00 78.94 454 LEU A CA 1
ATOM 3448 C C . LEU A 1 454 ? 10.168 1.034 -8.126 1.00 78.94 454 LEU A C 1
ATOM 3450 O O . LEU A 1 454 ? 10.606 1.100 -6.980 1.00 78.94 454 LEU A O 1
ATOM 3454 N N . THR A 1 455 ? 10.815 1.601 -9.145 1.00 77.38 455 THR A N 1
ATOM 3455 C CA . THR A 1 455 ? 12.113 2.265 -8.963 1.00 77.38 455 THR A CA 1
ATOM 3456 C C . THR A 1 455 ? 12.023 3.540 -8.137 1.00 77.38 455 THR A C 1
ATOM 3458 O O . THR A 1 455 ? 12.894 3.776 -7.301 1.00 77.38 455 THR A O 1
ATOM 3461 N N . THR A 1 456 ? 10.956 4.325 -8.301 1.00 74.25 456 THR A N 1
ATOM 3462 C CA . THR A 1 456 ? 10.685 5.508 -7.476 1.00 74.25 456 THR A CA 1
ATOM 3463 C C . THR A 1 456 ? 10.441 5.101 -6.030 1.00 74.25 456 THR A C 1
ATOM 3465 O O . THR A 1 456 ? 11.036 5.681 -5.124 1.00 74.25 456 THR A O 1
ATOM 3468 N N . PHE A 1 457 ? 9.640 4.055 -5.807 1.00 75.88 457 PHE A N 1
ATOM 3469 C CA . PHE A 1 457 ? 9.425 3.514 -4.472 1.00 75.88 457 PHE A CA 1
ATOM 3470 C C . PHE A 1 457 ? 10.749 3.076 -3.826 1.00 75.88 457 PHE A C 1
ATOM 3472 O O . PHE A 1 457 ? 11.050 3.490 -2.708 1.00 75.88 457 PHE A O 1
ATOM 3479 N N . LEU A 1 458 ? 11.581 2.303 -4.533 1.00 77.38 458 LEU A N 1
ATOM 3480 C CA . LEU A 1 458 ? 12.877 1.848 -4.018 1.00 77.38 458 LEU A CA 1
ATOM 3481 C C . LEU A 1 458 ? 13.865 2.999 -3.789 1.00 77.38 458 LEU A C 1
ATOM 3483 O O . LEU A 1 458 ? 14.747 2.865 -2.944 1.00 77.38 458 LEU A O 1
ATOM 3487 N N . SER A 1 459 ? 13.766 4.096 -4.543 1.00 75.06 459 SER A N 1
ATOM 3488 C CA . SER A 1 459 ? 14.613 5.283 -4.371 1.00 75.06 459 SER A CA 1
ATOM 3489 C C . SER A 1 459 ? 14.220 6.097 -3.140 1.00 75.06 459 SER A C 1
ATOM 3491 O O . SER A 1 459 ? 15.095 6.610 -2.448 1.00 75.06 459 SER A O 1
ATOM 3493 N N . ASN A 1 460 ? 12.919 6.199 -2.864 1.00 70.88 460 ASN A N 1
ATOM 3494 C CA . ASN A 1 460 ? 12.401 6.964 -1.731 1.00 70.88 460 ASN A CA 1
ATOM 3495 C C . ASN A 1 460 ? 12.474 6.187 -0.411 1.00 70.88 460 ASN A C 1
ATOM 3497 O O . ASN A 1 460 ? 12.546 6.802 0.647 1.00 70.88 460 ASN A O 1
ATOM 3501 N N . ASN A 1 461 ? 12.473 4.852 -0.467 1.00 68.94 461 ASN A N 1
ATOM 3502 C CA . ASN A 1 461 ? 12.480 3.996 0.715 1.00 68.94 461 ASN A CA 1
ATOM 3503 C C . ASN A 1 461 ? 13.841 3.304 0.907 1.00 68.94 461 ASN A C 1
ATOM 3505 O O . ASN A 1 461 ? 14.423 2.717 -0.017 1.00 68.94 461 ASN A O 1
ATOM 3509 N N . SER A 1 462 ? 14.359 3.338 2.134 1.00 66.94 462 SER A N 1
ATOM 3510 C CA . SER A 1 462 ? 15.560 2.607 2.543 1.00 66.94 462 SER A CA 1
ATOM 3511 C C . SER A 1 462 ? 15.246 1.119 2.718 1.00 66.94 462 SER A C 1
ATOM 3513 O O . SER A 1 462 ? 14.933 0.636 3.799 1.00 66.94 462 SER A O 1
ATOM 3515 N N . VAL A 1 463 ? 15.348 0.367 1.626 1.00 70.50 463 VAL A N 1
ATOM 3516 C CA . VAL A 1 463 ? 15.206 -1.092 1.650 1.00 70.50 463 VAL A CA 1
ATOM 3517 C C . VAL A 1 463 ? 16.500 -1.721 2.158 1.00 70.50 463 VAL A C 1
ATOM 3519 O O . VAL A 1 463 ? 17.540 -1.598 1.513 1.00 70.50 463 VAL A O 1
ATOM 3522 N N . THR A 1 464 ? 16.441 -2.382 3.313 1.00 69.62 464 THR A N 1
ATOM 3523 C CA . THR A 1 464 ? 17.609 -2.991 3.978 1.00 69.62 464 THR A CA 1
ATOM 3524 C C . THR A 1 464 ? 17.651 -4.510 3.845 1.00 69.62 464 THR A C 1
ATOM 3526 O O . THR A 1 464 ? 18.701 -5.117 4.041 1.00 69.62 464 THR A O 1
ATOM 3529 N N . ALA A 1 465 ? 16.533 -5.141 3.478 1.00 70.62 465 ALA A N 1
ATOM 3530 C CA . ALA A 1 465 ? 16.442 -6.597 3.368 1.00 70.62 465 ALA A CA 1
ATOM 3531 C C . ALA A 1 465 ? 17.257 -7.199 2.210 1.00 70.62 465 ALA A C 1
ATOM 3533 O O . ALA A 1 465 ? 17.601 -8.379 2.251 1.00 70.62 465 ALA A O 1
ATOM 3534 N N . PHE A 1 466 ? 17.557 -6.417 1.172 1.00 79.50 466 PHE A N 1
ATOM 3535 C CA . PHE A 1 466 ? 18.413 -6.820 0.058 1.00 79.50 466 PHE A CA 1
ATOM 3536 C C . PHE A 1 466 ? 19.113 -5.601 -0.546 1.00 79.50 466 PHE A C 1
ATOM 3538 O O . PHE A 1 466 ? 18.711 -4.464 -0.305 1.00 79.50 466 PHE A O 1
ATOM 3545 N N . ASP A 1 467 ? 20.143 -5.837 -1.363 1.00 82.50 467 ASP A N 1
ATOM 3546 C CA . ASP A 1 467 ? 20.803 -4.766 -2.112 1.00 82.50 467 ASP A CA 1
ATOM 3547 C C . ASP A 1 467 ? 19.855 -4.194 -3.180 1.00 82.50 467 ASP A C 1
ATOM 3549 O O . ASP A 1 467 ? 19.740 -4.705 -4.297 1.00 82.50 467 ASP A O 1
ATOM 3553 N N . ALA A 1 468 ? 19.128 -3.141 -2.805 1.00 80.06 468 ALA A N 1
ATOM 3554 C CA . ALA A 1 468 ? 18.188 -2.445 -3.673 1.00 80.06 468 ALA A CA 1
ATOM 3555 C C . ALA A 1 468 ? 18.880 -1.529 -4.697 1.00 80.06 468 ALA A C 1
ATOM 3557 O O . ALA A 1 468 ? 18.223 -1.067 -5.632 1.00 80.06 468 ALA A O 1
ATOM 3558 N N . GLY A 1 469 ? 20.189 -1.276 -4.561 1.00 81.19 469 GLY A N 1
ATOM 3559 C CA . GLY A 1 469 ? 20.950 -0.361 -5.416 1.00 81.19 469 GLY A CA 1
ATOM 3560 C C . GLY A 1 469 ? 20.789 -0.643 -6.916 1.00 81.19 469 GLY A C 1
ATOM 3561 O O . GLY A 1 469 ? 20.347 0.244 -7.651 1.00 81.19 469 GLY A O 1
ATOM 3562 N N . PRO A 1 470 ? 21.060 -1.874 -7.389 1.00 84.56 470 PRO A N 1
ATOM 3563 C CA . PRO A 1 470 ? 20.907 -2.231 -8.799 1.00 84.56 470 PRO A CA 1
ATOM 3564 C C . PRO A 1 470 ? 19.471 -2.079 -9.319 1.00 84.56 470 PRO A C 1
ATOM 3566 O O . PRO A 1 470 ? 19.261 -1.666 -10.459 1.00 84.56 470 PRO A O 1
ATOM 3569 N N . TYR A 1 471 ? 18.472 -2.379 -8.486 1.00 84.44 471 TYR A N 1
ATOM 3570 C CA . TYR A 1 471 ? 17.060 -2.331 -8.872 1.00 84.44 471 TYR A CA 1
ATOM 3571 C C . TYR A 1 471 ? 16.529 -0.902 -8.976 1.00 84.44 471 TYR A C 1
ATOM 3573 O O . TYR A 1 471 ? 15.741 -0.625 -9.876 1.00 84.44 471 TYR A O 1
ATOM 3581 N N . ARG A 1 472 ? 17.016 0.019 -8.131 1.00 82.88 472 ARG A N 1
ATOM 3582 C CA . ARG A 1 472 ? 16.711 1.461 -8.219 1.00 82.88 472 ARG A CA 1
ATOM 3583 C C . ARG A 1 472 ? 17.063 2.038 -9.590 1.00 82.88 472 ARG A C 1
ATOM 3585 O O . ARG A 1 472 ? 16.321 2.851 -10.125 1.00 82.88 472 ARG A O 1
ATOM 3592 N N . LEU A 1 473 ? 18.177 1.590 -10.172 1.00 85.31 473 LEU A N 1
ATOM 3593 C CA . LEU A 1 473 ? 18.666 2.075 -11.465 1.00 85.31 473 LEU A CA 1
ATOM 3594 C C . LEU A 1 473 ? 18.132 1.280 -12.659 1.00 85.31 473 LEU A C 1
ATOM 3596 O O . LEU A 1 473 ? 18.218 1.759 -13.789 1.00 85.31 473 LEU A O 1
ATOM 3600 N N . ALA A 1 474 ? 17.580 0.084 -12.437 1.00 85.50 474 ALA A N 1
ATOM 3601 C CA . ALA A 1 474 ? 17.130 -0.791 -13.513 1.00 85.50 474 ALA A CA 1
ATOM 3602 C C . ALA A 1 474 ? 16.028 -0.140 -14.363 1.00 85.50 474 ALA A C 1
ATOM 3604 O O . ALA A 1 474 ? 16.110 -0.193 -15.584 1.00 85.50 474 ALA A O 1
ATOM 3605 N N . GLY A 1 475 ? 15.053 0.534 -13.751 1.00 82.94 475 GLY A N 1
ATOM 3606 C CA . GLY A 1 475 ? 14.003 1.269 -14.469 1.00 82.94 475 GLY A CA 1
ATOM 3607 C C . GLY A 1 475 ? 14.545 2.373 -15.377 1.00 82.94 475 GLY A C 1
ATOM 3608 O O . GLY A 1 475 ? 14.417 2.251 -16.600 1.00 82.94 475 GLY A O 1
ATOM 3609 N N . PRO A 1 476 ? 15.244 3.384 -14.828 1.00 84.06 476 PRO A N 1
ATOM 3610 C CA . PRO A 1 476 ? 15.897 4.418 -15.629 1.00 84.06 476 PRO A CA 1
ATOM 3611 C C . PRO A 1 476 ? 16.806 3.853 -16.728 1.00 84.06 476 PRO A C 1
ATOM 3613 O O . PRO A 1 476 ? 16.792 4.339 -17.859 1.00 84.06 476 PRO A O 1
ATOM 3616 N N . LEU A 1 477 ? 17.555 2.783 -16.434 1.00 87.88 477 LEU A N 1
ATOM 3617 C CA . LEU A 1 477 ? 18.429 2.126 -17.405 1.00 87.88 477 LEU A CA 1
ATOM 3618 C C . LEU A 1 477 ? 17.641 1.468 -18.546 1.00 87.88 477 LEU A C 1
ATOM 3620 O O . LEU A 1 477 ? 18.009 1.642 -19.708 1.00 87.88 477 LEU A O 1
ATOM 3624 N N . THR A 1 478 ? 16.543 0.761 -18.251 1.00 87.50 478 THR A N 1
ATOM 3625 C CA . THR A 1 478 ? 15.691 0.155 -19.290 1.00 87.50 478 THR A CA 1
ATOM 3626 C C . THR A 1 478 ? 15.132 1.212 -20.241 1.00 87.50 478 THR A C 1
ATOM 3628 O O . THR A 1 478 ? 15.254 1.063 -21.460 1.00 87.50 478 THR A O 1
ATOM 3631 N N . MET A 1 479 ? 14.619 2.325 -19.708 1.00 83.81 479 MET A N 1
ATOM 3632 C CA . MET A 1 479 ? 14.093 3.418 -20.524 1.00 83.81 479 MET A CA 1
ATOM 3633 C C . MET A 1 479 ? 15.168 4.114 -21.343 1.00 83.81 479 MET A C 1
ATOM 3635 O O . MET A 1 479 ? 14.983 4.323 -22.543 1.00 83.81 479 MET A O 1
ATOM 3639 N N . ALA A 1 480 ? 16.316 4.410 -20.739 1.00 87.62 480 ALA A N 1
ATOM 3640 C CA . ALA A 1 480 ? 17.445 4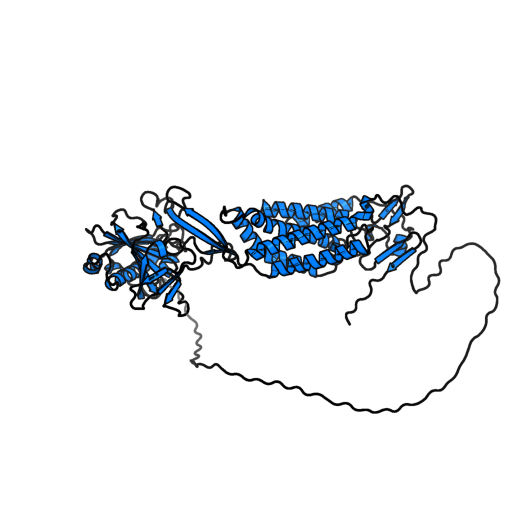.999 -21.442 1.00 87.62 480 ALA A CA 1
ATOM 3641 C C . ALA A 1 480 ? 17.903 4.122 -22.618 1.00 87.62 480 ALA A C 1
ATOM 3643 O O . ALA A 1 480 ? 18.109 4.631 -23.723 1.00 87.62 480 ALA A O 1
ATOM 3644 N N . CYS A 1 481 ? 18.022 2.802 -22.415 1.00 90.12 481 CYS A N 1
ATOM 3645 C CA . CYS A 1 481 ? 18.390 1.851 -23.468 1.00 90.12 481 CYS A CA 1
ATOM 3646 C C . CYS A 1 481 ? 17.385 1.864 -24.626 1.00 90.12 481 CYS A C 1
ATOM 3648 O O . CYS A 1 481 ? 17.792 1.944 -25.788 1.00 90.12 481 CYS A O 1
ATOM 3650 N N . ILE A 1 482 ? 16.085 1.827 -24.320 1.00 86.00 482 ILE A N 1
ATOM 3651 C CA . ILE A 1 482 ? 15.017 1.866 -25.329 1.00 86.00 482 ILE A CA 1
ATOM 3652 C C . ILE A 1 482 ? 15.072 3.182 -26.104 1.00 86.00 482 ILE A C 1
ATOM 3654 O O . ILE A 1 482 ? 15.108 3.163 -27.333 1.00 86.00 482 ILE A O 1
ATOM 3658 N N . VAL A 1 483 ? 15.151 4.320 -25.411 1.00 85.31 483 VAL A N 1
ATOM 3659 C CA . VAL A 1 483 ? 15.243 5.647 -26.033 1.00 85.31 483 VAL A CA 1
ATOM 3660 C C . VAL A 1 483 ? 16.492 5.757 -26.914 1.00 85.31 483 VAL A C 1
ATOM 3662 O O . VAL A 1 483 ? 16.395 6.221 -28.046 1.00 85.31 483 VAL A O 1
ATOM 3665 N N . GLY A 1 484 ? 17.654 5.270 -26.472 1.00 87.81 484 GLY A N 1
ATOM 3666 C CA . GLY A 1 484 ? 18.882 5.290 -27.275 1.00 87.81 484 GLY A CA 1
ATOM 3667 C C . GLY A 1 484 ? 18.780 4.479 -28.577 1.00 87.81 484 GLY A C 1
ATOM 3668 O O . GLY A 1 484 ? 19.164 4.960 -29.652 1.00 87.81 484 GLY A O 1
ATOM 3669 N N . ILE A 1 485 ? 18.213 3.268 -28.506 1.00 86.94 485 ILE A N 1
ATOM 3670 C CA . ILE A 1 485 ? 17.986 2.397 -29.675 1.00 86.94 485 ILE A CA 1
ATOM 3671 C C . ILE A 1 485 ? 16.924 3.005 -30.608 1.00 86.94 485 ILE A C 1
ATOM 3673 O O . ILE A 1 485 ? 17.084 3.019 -31.835 1.00 86.94 485 ILE A O 1
ATOM 3677 N N . MET A 1 486 ? 15.843 3.545 -30.046 1.00 83.56 486 MET A N 1
ATOM 3678 C CA . MET A 1 486 ? 14.703 4.025 -30.824 1.00 83.56 486 MET A CA 1
ATOM 3679 C C . MET A 1 486 ? 14.934 5.400 -31.431 1.00 83.56 486 MET A C 1
ATOM 3681 O O . MET A 1 486 ? 14.584 5.582 -32.593 1.00 83.56 486 MET A O 1
ATOM 3685 N N . THR A 1 487 ? 15.605 6.335 -30.752 1.00 84.94 487 THR A N 1
ATOM 3686 C CA . THR A 1 487 ? 15.997 7.615 -31.367 1.00 84.94 487 THR A CA 1
ATOM 3687 C C . THR A 1 487 ? 16.832 7.375 -32.618 1.00 84.94 487 THR A C 1
ATOM 3689 O O . THR A 1 487 ? 16.604 7.997 -33.653 1.00 84.94 487 THR A O 1
ATOM 3692 N N . SER A 1 488 ? 17.738 6.400 -32.562 1.00 82.50 488 SER A N 1
ATOM 3693 C CA . SER A 1 488 ? 18.550 5.995 -33.709 1.00 82.50 488 SER A CA 1
ATOM 3694 C C . SER A 1 488 ? 17.696 5.491 -34.880 1.00 82.50 488 SER A C 1
ATOM 3696 O O . SER A 1 488 ? 17.941 5.832 -36.038 1.00 82.50 488 SER A O 1
ATOM 3698 N N . THR A 1 489 ? 16.646 4.731 -34.571 1.00 81.69 489 THR A N 1
ATOM 3699 C CA . THR A 1 489 ? 15.678 4.216 -35.547 1.00 81.69 489 THR A CA 1
ATOM 3700 C C . THR A 1 489 ? 14.791 5.326 -36.122 1.00 81.69 489 THR A C 1
ATOM 3702 O O . THR A 1 489 ? 14.595 5.388 -37.332 1.00 81.69 489 THR A O 1
ATOM 3705 N N . VAL A 1 490 ? 14.299 6.245 -35.287 1.00 81.00 490 VAL A N 1
ATOM 3706 C CA . VAL A 1 490 ? 13.444 7.378 -35.683 1.00 81.00 490 VAL A CA 1
ATOM 3707 C C . VAL A 1 490 ? 14.204 8.369 -36.555 1.00 81.00 490 VAL A C 1
ATOM 3709 O O . VAL A 1 490 ? 13.687 8.782 -37.589 1.00 81.00 490 VAL A O 1
ATOM 3712 N N . ILE A 1 491 ? 15.447 8.704 -36.196 1.00 79.88 491 ILE A N 1
ATOM 3713 C CA . ILE A 1 491 ? 16.346 9.499 -37.045 1.00 79.88 491 ILE A CA 1
ATOM 3714 C C . ILE A 1 491 ? 16.462 8.828 -38.414 1.00 79.88 491 ILE A C 1
ATOM 3716 O O . ILE A 1 491 ? 16.310 9.478 -39.447 1.00 79.88 491 ILE A O 1
ATOM 3720 N N . GLN A 1 492 ? 16.649 7.509 -38.432 1.00 78.38 492 GLN A N 1
ATOM 3721 C CA . GLN A 1 492 ? 16.755 6.766 -39.677 1.00 78.38 492 GLN A CA 1
ATOM 3722 C C . GLN A 1 492 ? 15.445 6.733 -40.482 1.00 78.38 492 GLN A C 1
ATOM 3724 O O . GLN A 1 492 ? 15.543 6.724 -41.704 1.00 78.38 492 GLN A O 1
ATOM 3729 N N . ILE A 1 493 ? 14.259 6.758 -39.853 1.00 77.69 493 ILE A N 1
ATOM 3730 C CA . ILE A 1 493 ? 12.948 6.917 -40.520 1.00 77.69 493 ILE A CA 1
ATOM 3731 C C . ILE A 1 493 ? 12.805 8.327 -41.100 1.00 77.69 493 ILE A C 1
ATOM 3733 O O . ILE A 1 493 ? 12.460 8.475 -42.268 1.00 77.69 493 ILE A O 1
ATOM 3737 N N . TYR A 1 494 ? 13.102 9.357 -40.305 1.00 75.06 494 TYR A N 1
ATOM 3738 C CA . TYR A 1 494 ? 12.946 10.760 -40.689 1.00 75.06 494 TYR A CA 1
ATOM 3739 C C . TYR A 1 494 ? 13.817 11.129 -41.897 1.00 75.06 494 TYR A C 1
ATOM 3741 O O . TYR A 1 494 ? 13.372 11.832 -42.802 1.00 75.06 494 TYR A O 1
ATOM 3749 N N . PHE A 1 495 ? 15.045 10.605 -41.950 1.00 69.81 495 PHE A N 1
ATOM 3750 C CA . PHE A 1 495 ? 15.945 10.796 -43.089 1.00 69.81 495 PHE A CA 1
ATOM 3751 C C . PHE A 1 495 ? 15.747 9.762 -44.215 1.00 69.81 495 PHE A C 1
ATOM 3753 O O . PHE A 1 495 ? 16.425 9.849 -45.241 1.00 69.81 495 PHE A O 1
ATOM 3760 N N . ASN A 1 496 ? 14.810 8.812 -44.076 1.00 59.72 496 ASN A N 1
ATOM 3761 C CA . ASN A 1 496 ? 14.483 7.835 -45.116 1.00 59.72 496 ASN A CA 1
ATOM 3762 C C . ASN A 1 496 ? 13.456 8.413 -46.095 1.00 59.72 496 ASN A C 1
ATOM 3764 O O . ASN A 1 496 ? 12.246 8.335 -45.881 1.00 59.72 496 ASN A O 1
ATOM 3768 N N . PRO A 1 497 ? 13.920 8.862 -47.264 1.00 51.78 497 PRO A N 1
ATOM 3769 C CA . PRO A 1 497 ? 13.328 8.228 -48.437 1.00 51.78 497 PRO A CA 1
ATOM 3770 C C . PRO A 1 497 ? 14.349 7.447 -49.275 1.00 51.78 497 PRO A C 1
ATOM 3772 O O . PRO A 1 497 ? 13.945 6.511 -49.970 1.00 51.78 497 PRO A O 1
ATOM 3775 N N . HIS A 1 498 ? 15.659 7.759 -49.205 1.00 53.62 498 HIS A N 1
ATOM 3776 C CA . HIS A 1 498 ? 16.630 7.239 -50.186 1.00 53.62 498 HIS A CA 1
ATOM 3777 C C . HIS A 1 498 ? 17.994 6.709 -49.663 1.00 53.62 498 HIS A C 1
ATOM 3779 O O . HIS A 1 498 ? 18.480 5.752 -50.278 1.00 53.62 498 HIS A O 1
ATOM 3785 N N . LEU A 1 499 ? 18.590 7.167 -48.540 1.00 54.91 499 LEU A N 1
ATOM 3786 C CA . LEU A 1 499 ? 19.829 6.556 -47.983 1.00 54.91 499 LEU A CA 1
ATOM 3787 C C . LEU A 1 499 ? 19.875 6.355 -46.468 1.00 54.91 499 LEU A C 1
ATOM 3789 O O . LEU A 1 499 ? 19.178 6.997 -45.687 1.00 54.91 499 LEU A O 1
ATOM 3793 N N . ALA A 1 500 ? 20.778 5.452 -46.074 1.00 63.09 500 ALA A N 1
ATOM 3794 C CA . ALA A 1 500 ? 21.250 5.308 -44.710 1.00 63.09 500 ALA A CA 1
ATOM 3795 C C . ALA A 1 500 ? 21.991 6.566 -44.221 1.00 63.09 500 ALA A C 1
ATOM 3797 O O . ALA A 1 500 ? 22.817 7.137 -44.933 1.00 63.09 500 ALA A O 1
ATOM 3798 N N . THR A 1 501 ? 21.703 6.980 -42.990 1.00 69.56 501 THR A N 1
ATOM 3799 C CA . THR A 1 501 ? 22.421 8.056 -42.294 1.00 69.56 501 THR A CA 1
ATOM 3800 C C . THR A 1 501 ? 23.794 7.532 -41.842 1.00 69.56 501 THR A C 1
ATOM 3802 O O . THR A 1 501 ? 23.886 6.358 -41.474 1.00 69.56 501 THR A O 1
ATOM 3805 N N . PRO A 1 502 ? 24.872 8.348 -41.838 1.00 74.69 502 PRO A N 1
ATOM 3806 C CA . PRO A 1 502 ? 26.170 7.913 -41.320 1.00 74.69 502 PRO A CA 1
ATOM 3807 C C . PRO A 1 502 ? 26.058 7.370 -39.889 1.00 74.69 502 PRO A C 1
ATOM 3809 O O . PRO A 1 502 ? 25.470 8.026 -39.023 1.00 74.69 502 PRO A O 1
ATOM 3812 N N . SER A 1 503 ? 26.645 6.197 -39.618 1.00 78.69 503 SER A N 1
ATOM 3813 C CA . SER A 1 503 ? 26.468 5.514 -38.323 1.00 78.69 503 SER A CA 1
ATOM 3814 C C . SER A 1 503 ? 26.966 6.328 -37.145 1.00 78.69 503 SER A C 1
ATOM 3816 O O . SER A 1 503 ? 26.372 6.269 -36.074 1.00 78.69 503 SER A O 1
ATOM 3818 N N . SER A 1 504 ? 28.022 7.118 -37.339 1.00 78.06 504 SER A N 1
ATOM 3819 C CA . SER A 1 504 ? 28.575 7.999 -36.311 1.00 78.06 504 SER A CA 1
ATOM 3820 C C . SER A 1 504 ? 27.546 9.016 -35.812 1.00 78.06 504 SER A C 1
ATOM 3822 O O . SER A 1 504 ? 27.393 9.174 -34.607 1.00 78.06 504 SER A O 1
ATOM 3824 N N . ILE A 1 505 ? 26.780 9.641 -36.712 1.00 79.62 505 ILE A N 1
ATOM 3825 C CA . ILE A 1 505 ? 25.746 10.627 -36.355 1.00 79.62 505 ILE A CA 1
ATOM 3826 C C . ILE A 1 505 ? 24.604 9.947 -35.599 1.00 79.62 505 ILE A C 1
ATOM 3828 O O . ILE A 1 505 ? 24.200 10.417 -34.537 1.00 79.62 505 ILE A O 1
ATOM 3832 N N . VAL A 1 506 ? 24.120 8.817 -36.122 1.00 82.94 506 VAL A N 1
ATOM 3833 C CA . VAL A 1 506 ? 23.034 8.044 -35.500 1.00 82.94 506 VAL A CA 1
ATOM 3834 C C . VAL A 1 506 ? 23.441 7.564 -34.106 1.00 82.94 506 VAL A C 1
ATOM 3836 O O . VAL A 1 506 ? 22.676 7.687 -33.158 1.00 82.94 506 VAL A O 1
ATOM 3839 N N . THR A 1 507 ? 24.674 7.083 -33.965 1.00 83.12 507 THR A N 1
ATOM 3840 C CA . THR A 1 507 ? 25.203 6.565 -32.696 1.00 83.12 507 THR A CA 1
ATOM 3841 C C . THR A 1 507 ? 25.400 7.669 -31.677 1.00 83.12 507 THR A C 1
ATOM 3843 O O . THR A 1 507 ? 24.996 7.503 -30.534 1.00 83.12 507 THR A O 1
ATOM 3846 N N . VAL A 1 508 ? 25.971 8.810 -32.072 1.00 85.44 508 VAL A N 1
ATOM 3847 C CA . VAL A 1 508 ? 26.129 9.960 -31.172 1.00 85.44 508 VAL A CA 1
ATOM 3848 C C . VAL A 1 508 ? 24.763 10.453 -30.700 1.00 85.44 508 VAL A C 1
ATOM 3850 O O . VAL A 1 508 ? 24.576 10.652 -29.504 1.00 85.44 508 VAL A O 1
ATOM 3853 N N . ALA A 1 509 ? 23.784 10.578 -31.598 1.00 82.69 509 ALA A N 1
ATOM 3854 C CA . ALA A 1 509 ? 22.428 10.965 -31.219 1.00 82.69 509 ALA A CA 1
ATOM 3855 C C . ALA A 1 509 ? 21.760 9.931 -30.294 1.00 82.69 509 ALA A C 1
ATOM 3857 O O . ALA A 1 509 ? 21.107 10.313 -29.322 1.00 82.69 509 ALA A O 1
ATOM 3858 N N . GLY A 1 510 ? 21.960 8.635 -30.552 1.00 86.06 510 GLY A N 1
ATOM 3859 C CA . GLY A 1 510 ? 21.502 7.544 -29.691 1.00 86.06 510 GLY A CA 1
ATOM 3860 C C . GLY A 1 510 ? 22.132 7.581 -28.297 1.00 86.06 510 GLY A C 1
ATOM 3861 O O . GLY A 1 510 ? 21.409 7.503 -27.311 1.00 86.06 510 GLY A O 1
ATOM 3862 N N . ILE A 1 511 ? 23.451 7.780 -28.196 1.00 88.31 511 ILE A N 1
ATOM 3863 C CA . ILE A 1 511 ? 24.172 7.903 -26.918 1.00 88.31 511 ILE A CA 1
ATOM 3864 C C . ILE A 1 511 ? 23.716 9.145 -26.153 1.00 88.31 511 ILE A C 1
ATOM 3866 O O . ILE A 1 511 ? 23.439 9.054 -24.963 1.00 88.31 511 ILE A O 1
ATOM 3870 N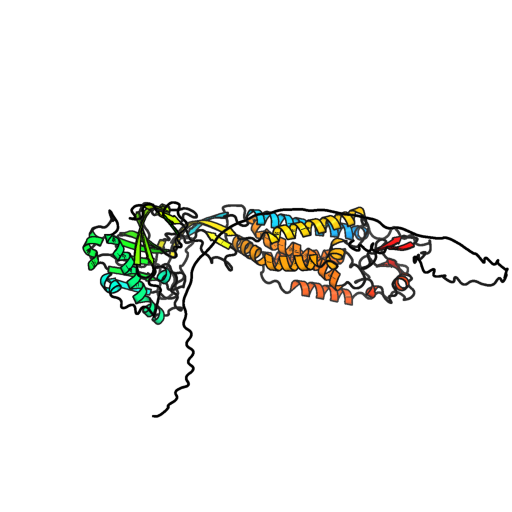 N . ILE A 1 512 ? 23.597 10.299 -26.817 1.00 86.44 512 ILE A N 1
ATOM 3871 C CA . ILE A 1 512 ? 23.094 11.523 -26.178 1.00 86.44 512 ILE A CA 1
ATOM 3872 C C . ILE A 1 512 ? 21.676 11.290 -25.649 1.00 86.44 512 ILE A C 1
ATOM 3874 O O . ILE A 1 512 ? 21.382 11.644 -24.512 1.00 86.44 512 ILE A O 1
ATOM 3878 N N . SER A 1 513 ? 20.814 10.648 -26.441 1.00 85.69 513 SER A N 1
ATOM 3879 C CA . SER A 1 513 ? 19.441 10.339 -26.027 1.00 85.69 513 SER A CA 1
ATOM 3880 C C . SER A 1 513 ? 19.395 9.341 -24.871 1.00 85.69 513 SER A C 1
ATOM 3882 O O . SER A 1 513 ? 18.573 9.501 -23.976 1.00 85.69 513 SER A O 1
ATOM 3884 N N . PHE A 1 514 ? 20.296 8.355 -24.858 1.00 89.44 514 PHE A N 1
ATOM 3885 C CA . PHE A 1 514 ? 20.481 7.433 -23.739 1.00 89.44 514 PHE A CA 1
ATOM 3886 C C . PHE A 1 514 ? 20.886 8.187 -22.468 1.00 89.44 514 PHE A C 1
ATOM 3888 O O . PHE A 1 514 ? 20.223 8.046 -21.448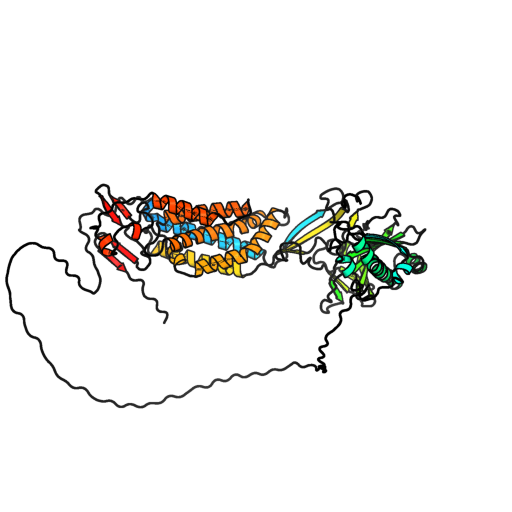 1.00 89.44 514 PHE A O 1
ATOM 3895 N N . VAL A 1 515 ? 21.929 9.024 -22.524 1.00 87.19 515 VAL A N 1
ATOM 3896 C CA . VAL A 1 515 ? 22.420 9.776 -21.356 1.00 87.19 515 VAL A CA 1
ATOM 3897 C C . VAL A 1 515 ? 21.348 10.730 -20.836 1.00 87.19 515 VAL A C 1
ATOM 3899 O O . VAL A 1 515 ? 21.099 10.763 -19.636 1.00 87.19 515 VAL A O 1
ATOM 3902 N N . LEU A 1 516 ? 20.679 11.472 -21.723 1.00 82.62 516 LEU A N 1
ATOM 3903 C CA . LEU A 1 516 ? 19.589 12.371 -21.340 1.00 82.62 516 LEU A CA 1
ATOM 3904 C C . LEU A 1 516 ? 18.415 11.605 -20.731 1.00 82.62 516 LEU A C 1
ATOM 3906 O O . LEU A 1 516 ? 17.924 12.004 -19.682 1.00 82.62 516 LEU A O 1
ATOM 3910 N N . GLY A 1 517 ? 17.990 10.505 -21.358 1.00 80.31 517 GLY A N 1
ATOM 3911 C CA . GLY A 1 517 ? 16.922 9.654 -20.837 1.00 80.31 517 GLY A CA 1
ATOM 3912 C C . GLY A 1 517 ? 17.268 9.094 -19.460 1.00 80.31 517 GLY A C 1
ATOM 3913 O O . GLY A 1 517 ? 16.455 9.182 -18.551 1.00 80.31 517 GLY A O 1
ATOM 3914 N N . PHE A 1 518 ? 18.497 8.609 -19.278 1.00 84.19 518 PHE A N 1
ATOM 3915 C CA . PHE A 1 518 ? 18.963 8.092 -17.995 1.00 84.19 518 PHE A CA 1
ATOM 3916 C C . PHE A 1 518 ? 18.982 9.173 -16.915 1.00 84.19 518 PHE A C 1
ATOM 3918 O O . PHE A 1 518 ? 18.456 8.953 -15.834 1.00 84.19 518 PHE A O 1
ATOM 3925 N N . VAL A 1 519 ? 19.560 10.346 -17.198 1.00 80.56 519 VAL A N 1
ATOM 3926 C CA . VAL A 1 519 ? 19.654 11.438 -16.218 1.00 80.56 519 VAL A CA 1
ATOM 3927 C C . VAL A 1 519 ? 18.270 11.974 -15.850 1.00 80.56 519 VAL A C 1
ATOM 3929 O O . VAL A 1 519 ? 18.012 12.215 -14.675 1.00 80.56 519 VAL A O 1
ATOM 3932 N N . LEU A 1 520 ? 17.369 12.134 -16.820 1.00 74.19 520 LEU A N 1
ATOM 3933 C CA . LEU A 1 520 ? 16.004 12.589 -16.550 1.00 74.19 520 LEU A CA 1
ATOM 3934 C C . LEU A 1 520 ? 15.229 11.551 -15.731 1.00 74.19 520 LEU A C 1
ATOM 3936 O O . LEU A 1 520 ? 14.695 11.881 -14.684 1.00 74.19 520 LEU A O 1
ATOM 3940 N N . GLU A 1 521 ? 15.231 10.282 -16.130 1.00 72.88 521 GLU A N 1
ATOM 3941 C CA . GLU A 1 521 ? 14.501 9.240 -15.394 1.00 72.88 521 GLU A CA 1
ATOM 3942 C C . GLU A 1 521 ? 15.093 8.963 -14.004 1.00 72.88 521 GLU A C 1
ATOM 3944 O O . GLU A 1 521 ? 14.354 8.704 -13.059 1.00 72.88 521 GLU A O 1
ATOM 3949 N N . ALA A 1 522 ? 16.417 9.037 -13.851 1.00 71.31 522 ALA A N 1
ATOM 3950 C CA . ALA A 1 522 ? 17.074 8.781 -12.571 1.00 71.31 522 ALA A CA 1
ATOM 3951 C C . ALA A 1 522 ? 17.035 9.980 -11.607 1.00 71.31 522 ALA A C 1
ATOM 3953 O O . ALA A 1 522 ? 17.107 9.763 -10.400 1.00 71.31 522 ALA A O 1
ATOM 3954 N N . PHE A 1 523 ? 16.947 11.225 -12.101 1.00 68.00 523 PHE A N 1
ATOM 3955 C CA . PHE A 1 523 ? 17.107 12.419 -11.255 1.00 68.00 523 PHE A CA 1
ATOM 3956 C C . PHE A 1 523 ? 16.012 13.489 -11.395 1.00 68.00 523 PHE A C 1
ATOM 3958 O O . PHE A 1 523 ? 15.855 14.291 -10.477 1.00 68.00 523 PHE A O 1
ATOM 3965 N N . VAL A 1 524 ? 15.266 13.558 -12.503 1.00 57.91 524 VAL A N 1
ATOM 3966 C CA . VAL A 1 524 ? 14.325 14.659 -12.788 1.00 57.91 524 VAL A CA 1
ATOM 3967 C C . VAL A 1 524 ? 13.148 14.159 -13.638 1.00 57.91 524 VAL A C 1
ATOM 3969 O O . VAL A 1 524 ? 13.181 14.221 -14.869 1.00 57.91 524 VAL A O 1
ATOM 3972 N N . ILE A 1 525 ? 12.061 13.709 -13.007 1.00 49.69 525 ILE A N 1
ATOM 3973 C CA . ILE A 1 525 ? 10.816 13.437 -13.742 1.00 49.69 525 ILE A CA 1
ATOM 3974 C C . ILE A 1 525 ? 10.335 14.738 -14.411 1.00 49.69 525 ILE A C 1
ATOM 3976 O O . ILE A 1 525 ? 9.926 15.659 -13.715 1.00 49.69 525 ILE A O 1
ATOM 3980 N N . VAL A 1 526 ? 10.431 14.812 -15.747 1.00 41.75 526 VAL A N 1
ATOM 3981 C CA . VAL A 1 526 ? 9.368 15.057 -16.755 1.00 41.75 526 VAL A CA 1
ATOM 3982 C C . VAL A 1 526 ? 10.005 14.864 -18.145 1.00 41.75 526 VAL A C 1
ATOM 3984 O O . VAL A 1 526 ? 10.863 15.640 -18.569 1.00 41.75 526 VAL A O 1
ATOM 3987 N N . ALA A 1 527 ? 9.556 13.853 -18.895 1.00 45.84 527 ALA A N 1
ATOM 3988 C CA . ALA A 1 527 ? 10.053 13.536 -20.234 1.00 45.84 527 ALA A CA 1
ATOM 3989 C C . ALA A 1 527 ? 9.007 13.836 -21.321 1.00 45.84 527 ALA A C 1
ATOM 3991 O O . ALA A 1 527 ? 8.178 12.985 -21.620 1.00 45.84 527 ALA A O 1
ATOM 3992 N N . GLN A 1 528 ? 9.084 15.014 -21.958 1.00 42.91 528 GLN A N 1
ATOM 3993 C CA . GLN A 1 528 ? 8.504 15.242 -23.302 1.00 42.91 528 GLN A CA 1
ATOM 3994 C C . GLN A 1 528 ? 9.362 16.106 -24.257 1.00 42.91 528 GLN A C 1
ATOM 3996 O O . GLN A 1 528 ? 9.003 16.270 -25.420 1.00 42.91 528 GLN A O 1
ATOM 4001 N N . CYS A 1 529 ? 10.541 16.595 -23.852 1.00 51.91 529 CYS A N 1
ATOM 4002 C CA . CYS A 1 529 ? 11.299 17.566 -24.666 1.00 51.91 529 CYS A CA 1
ATOM 4003 C C . CYS A 1 529 ? 12.510 16.995 -25.437 1.00 51.91 529 CYS A C 1
ATOM 4005 O O . CYS A 1 529 ? 13.064 17.679 -26.297 1.00 51.91 529 CYS A O 1
ATOM 4007 N N . VAL A 1 530 ? 12.931 15.749 -25.186 1.00 56.97 530 VAL A N 1
ATOM 4008 C CA . VAL A 1 530 ? 14.226 15.231 -25.687 1.00 56.97 530 VAL A CA 1
ATOM 4009 C C . VAL A 1 530 ? 14.221 14.948 -27.195 1.00 56.97 530 VAL A C 1
ATOM 4011 O O . VAL A 1 530 ? 15.163 15.319 -27.896 1.00 56.97 530 VAL A O 1
ATOM 4014 N N . ALA A 1 531 ? 13.147 14.352 -27.723 1.00 54.66 531 ALA A N 1
ATOM 4015 C CA . ALA A 1 531 ? 13.052 14.029 -29.150 1.00 54.66 531 ALA A CA 1
ATOM 4016 C C . ALA A 1 531 ? 13.045 15.293 -30.031 1.00 54.66 531 ALA A C 1
ATOM 4018 O O . ALA A 1 531 ? 13.681 15.328 -31.083 1.00 54.66 531 ALA A O 1
ATOM 4019 N N . ILE A 1 532 ? 12.388 16.359 -29.565 1.00 59.19 532 ILE A N 1
ATOM 4020 C CA . ILE A 1 532 ? 12.297 17.638 -30.279 1.00 59.19 532 ILE A CA 1
ATOM 4021 C C . ILE A 1 532 ? 13.670 18.317 -30.333 1.00 59.19 532 ILE A C 1
ATOM 4023 O O . ILE A 1 532 ? 14.084 18.773 -31.397 1.00 59.19 532 ILE A O 1
ATOM 4027 N N . VAL A 1 533 ? 14.419 18.329 -29.224 1.00 60.00 533 VAL A N 1
ATOM 4028 C CA . VAL A 1 533 ? 15.765 18.927 -29.177 1.00 60.00 533 VAL A CA 1
ATOM 4029 C C . VAL A 1 533 ? 16.727 18.205 -30.124 1.00 60.00 533 VAL A C 1
ATOM 4031 O O . VAL A 1 533 ? 17.453 18.864 -30.868 1.00 60.00 533 VAL A O 1
ATOM 4034 N N . ALA A 1 534 ? 16.694 16.870 -30.174 1.00 60.09 534 ALA A N 1
ATOM 4035 C CA . ALA A 1 534 ? 17.521 16.101 -31.105 1.00 60.09 534 ALA A CA 1
ATOM 4036 C C . ALA A 1 534 ? 17.202 16.433 -32.578 1.00 60.09 534 ALA A C 1
ATOM 4038 O O . ALA A 1 534 ? 18.117 16.632 -33.381 1.00 60.09 534 ALA A O 1
ATOM 4039 N N . ILE A 1 535 ? 15.915 16.565 -32.924 1.00 64.06 535 ILE A N 1
ATOM 4040 C CA . ILE A 1 535 ? 15.467 16.950 -34.273 1.00 64.06 535 ILE A CA 1
ATOM 4041 C C . ILE A 1 535 ? 15.928 18.375 -34.620 1.00 64.06 535 ILE A C 1
ATOM 4043 O O . ILE A 1 535 ? 16.441 18.605 -35.716 1.00 64.06 535 ILE A O 1
ATOM 4047 N N . VAL A 1 536 ? 15.816 19.324 -33.685 1.00 67.94 536 VAL A N 1
ATOM 4048 C CA . VAL A 1 536 ? 16.244 20.720 -33.887 1.00 67.94 536 VAL A CA 1
ATOM 4049 C C . VAL A 1 536 ? 17.757 20.817 -34.094 1.00 67.94 536 VAL A C 1
ATOM 4051 O O . VAL A 1 536 ? 18.203 21.493 -35.022 1.00 67.94 536 VAL A O 1
ATOM 4054 N N . VAL A 1 537 ? 18.560 20.113 -33.289 1.00 69.06 537 VAL A N 1
ATOM 4055 C CA . VAL A 1 537 ? 20.027 20.095 -33.435 1.00 69.06 537 VAL A CA 1
ATOM 4056 C C . VAL A 1 537 ? 20.436 19.524 -34.798 1.00 69.06 537 VAL A C 1
ATOM 4058 O O . VAL A 1 537 ? 21.305 20.089 -35.466 1.00 69.06 537 VAL A O 1
ATOM 4061 N N . LEU A 1 538 ? 19.775 18.459 -35.261 1.00 62.06 538 LEU A N 1
ATOM 4062 C CA . LEU A 1 538 ? 20.040 17.867 -36.575 1.00 62.06 538 LEU A CA 1
ATOM 4063 C C . LEU A 1 538 ? 19.634 18.792 -37.733 1.00 62.06 538 LEU A C 1
ATOM 4065 O O . LEU A 1 538 ? 20.381 18.904 -38.707 1.00 62.06 538 LEU A O 1
ATOM 4069 N N . GLU A 1 539 ? 18.518 19.516 -37.621 1.00 68.25 539 GLU A N 1
ATOM 4070 C CA . GLU A 1 539 ? 18.101 20.487 -38.642 1.00 68.25 539 GLU A CA 1
ATOM 4071 C C . GLU A 1 539 ? 19.061 21.689 -38.719 1.00 68.25 539 GLU A C 1
ATOM 4073 O O . GLU A 1 539 ? 19.360 22.188 -39.808 1.00 68.25 539 GLU A O 1
ATOM 4078 N N . VAL A 1 540 ? 19.623 22.121 -37.585 1.00 69.62 540 VAL A N 1
ATOM 4079 C CA . VAL A 1 540 ? 20.659 23.167 -37.543 1.00 69.62 540 VAL A CA 1
ATOM 4080 C C . VAL A 1 540 ? 21.952 22.704 -38.221 1.00 69.62 540 VAL A C 1
ATOM 4082 O O . VAL A 1 540 ? 22.554 23.474 -38.974 1.00 69.62 540 VAL A O 1
ATOM 4085 N N . ILE A 1 541 ? 22.366 21.449 -38.008 1.00 64.50 541 ILE A N 1
ATOM 4086 C CA . ILE A 1 541 ? 23.535 20.863 -38.685 1.00 64.50 541 ILE A CA 1
ATOM 4087 C C . ILE A 1 541 ? 23.282 20.765 -40.197 1.00 64.50 541 ILE A C 1
ATOM 4089 O O . ILE A 1 541 ? 24.139 21.172 -40.982 1.00 64.50 541 ILE A O 1
ATOM 4093 N N . ARG A 1 542 ? 22.084 20.327 -40.613 1.00 61.19 542 ARG A N 1
ATOM 4094 C CA . ARG A 1 542 ? 21.689 20.216 -42.028 1.00 61.19 542 ARG A CA 1
ATOM 4095 C C . ARG A 1 542 ? 21.776 21.551 -42.763 1.00 61.19 542 ARG A C 1
ATOM 4097 O O . ARG A 1 542 ? 22.326 21.622 -43.858 1.00 61.19 542 ARG A O 1
ATOM 4104 N N . ARG A 1 543 ? 21.286 22.635 -42.151 1.00 65.38 543 ARG A N 1
ATOM 4105 C CA . ARG A 1 543 ? 21.312 23.981 -42.754 1.00 65.38 543 ARG A CA 1
ATOM 4106 C C . ARG A 1 543 ? 22.724 24.528 -42.987 1.00 65.38 543 ARG A C 1
ATOM 4108 O O . ARG A 1 543 ? 22.884 25.452 -43.784 1.00 65.38 543 ARG A O 1
ATOM 4115 N N . ARG A 1 544 ? 23.743 23.989 -42.309 1.00 63.34 544 ARG A N 1
ATOM 4116 C CA . ARG A 1 544 ? 25.141 24.428 -42.448 1.00 63.34 544 ARG A CA 1
ATOM 4117 C C . ARG A 1 544 ? 25.932 23.679 -43.523 1.00 63.34 544 ARG A C 1
ATOM 4119 O O . ARG A 1 544 ? 27.040 24.114 -43.832 1.00 63.34 544 ARG A O 1
ATOM 4126 N N . ASP A 1 545 ? 25.398 22.608 -44.111 1.00 56.81 545 ASP A N 1
ATOM 4127 C CA . ASP A 1 545 ? 26.138 21.778 -45.068 1.00 56.81 545 ASP A CA 1
ATOM 4128 C C . ASP A 1 545 ? 25.835 22.200 -46.520 1.00 56.81 545 ASP A C 1
ATOM 4130 O O . ASP A 1 545 ? 24.831 21.814 -47.115 1.00 56.81 545 ASP A O 1
ATOM 4134 N N . LYS A 1 546 ? 26.699 23.049 -47.093 1.00 55.78 546 LYS A N 1
ATOM 4135 C CA . LYS A 1 546 ? 26.642 23.470 -48.504 1.00 55.78 546 LYS A CA 1
ATOM 4136 C C . LYS A 1 546 ? 27.768 22.790 -49.280 1.00 55.78 546 LYS A C 1
ATOM 4138 O O . LYS A 1 546 ? 28.886 23.298 -49.299 1.00 55.78 546 LYS A O 1
ATOM 4143 N N . SER A 1 547 ? 27.491 21.658 -49.921 1.00 58.06 547 SER A N 1
ATOM 4144 C CA . SER A 1 547 ? 28.419 21.062 -50.888 1.00 58.06 547 SER A CA 1
ATOM 4145 C C . SER A 1 547 ? 27.958 21.360 -52.315 1.00 58.06 547 SER A C 1
ATOM 4147 O O . SER A 1 547 ? 26.851 21.014 -52.726 1.00 58.06 547 SER A O 1
ATOM 4149 N N . ASN A 1 548 ? 28.818 22.032 -53.081 1.00 61.81 548 ASN A N 1
ATOM 4150 C CA . ASN A 1 548 ? 28.608 22.285 -54.504 1.00 61.81 548 ASN A CA 1
ATOM 4151 C C . ASN A 1 548 ? 29.256 21.148 -55.293 1.00 61.81 548 ASN A C 1
ATOM 4153 O O . ASN A 1 548 ? 30.431 21.225 -55.643 1.00 61.81 548 ASN A O 1
ATOM 4157 N N . VAL A 1 549 ? 28.501 20.079 -55.541 1.00 67.81 549 VAL A N 1
ATOM 4158 C CA . VAL A 1 549 ? 28.949 18.987 -56.413 1.00 67.81 549 VAL A CA 1
ATOM 4159 C C . VAL A 1 549 ? 28.382 19.196 -57.823 1.00 67.81 549 VAL A C 1
ATOM 4161 O O . VAL A 1 549 ? 27.173 19.401 -57.949 1.00 67.81 549 VAL A O 1
ATOM 4164 N N . PRO A 1 550 ? 29.206 19.148 -58.889 1.00 72.12 550 PRO A N 1
ATOM 4165 C CA . PRO A 1 550 ? 28.735 19.315 -60.262 1.00 72.12 550 PRO A CA 1
ATOM 4166 C C . PRO A 1 550 ? 27.696 18.257 -60.662 1.00 72.12 550 PRO A C 1
ATOM 4168 O O . PRO A 1 550 ? 27.868 17.067 -60.397 1.00 72.12 550 PRO A O 1
ATOM 4171 N N . ALA A 1 551 ? 26.651 18.673 -61.384 1.00 69.00 551 ALA A N 1
ATOM 4172 C CA . ALA A 1 551 ? 25.575 17.791 -61.860 1.00 69.00 551 ALA A CA 1
ATOM 4173 C C . ALA A 1 551 ? 26.041 16.707 -62.859 1.00 69.00 551 ALA A C 1
ATOM 4175 O O . ALA A 1 551 ? 25.294 15.782 -63.171 1.00 69.00 551 ALA A O 1
ATOM 4176 N N . THR A 1 552 ? 27.273 16.806 -63.365 1.00 73.75 552 THR A N 1
ATOM 4177 C CA . THR A 1 552 ? 27.907 15.820 -64.252 1.00 73.75 552 THR A CA 1
ATOM 4178 C C . THR A 1 552 ? 28.474 14.607 -63.514 1.00 73.75 552 THR A C 1
ATOM 4180 O O . THR A 1 552 ? 28.916 13.665 -64.171 1.00 73.75 552 THR A O 1
ATOM 4183 N N . ASN A 1 553 ? 28.452 14.593 -62.175 1.00 75.94 553 ASN A N 1
ATOM 4184 C CA . ASN A 1 553 ? 28.979 13.487 -61.381 1.00 75.94 553 ASN A CA 1
ATOM 4185 C C . ASN A 1 553 ? 28.284 12.152 -61.738 1.00 75.94 553 ASN A C 1
ATOM 4187 O O . ASN A 1 553 ? 27.055 12.047 -61.741 1.00 75.94 553 ASN A O 1
ATOM 4191 N N . SER A 1 554 ? 29.082 11.124 -62.038 1.00 68.00 554 SER A N 1
ATOM 4192 C CA . SER A 1 554 ? 28.613 9.810 -62.503 1.00 68.00 554 SER A CA 1
ATOM 4193 C C . SER A 1 554 ? 27.695 9.110 -61.499 1.00 68.00 554 SER A C 1
ATOM 4195 O O . SER A 1 554 ? 26.756 8.429 -61.905 1.00 68.00 554 SER A O 1
ATOM 4197 N N . VAL A 1 555 ? 27.897 9.332 -60.200 1.00 67.94 555 VAL A N 1
ATOM 4198 C CA . VAL A 1 555 ? 27.065 8.764 -59.136 1.00 67.94 555 VAL A CA 1
ATOM 4199 C C . VAL A 1 555 ? 25.696 9.450 -59.067 1.00 67.94 555 VAL A C 1
ATOM 4201 O O . VAL A 1 555 ? 24.677 8.777 -58.923 1.00 67.94 555 VAL A O 1
ATOM 4204 N N . LEU A 1 556 ? 25.646 10.777 -59.231 1.00 70.88 556 LEU A N 1
ATOM 4205 C CA . LEU A 1 556 ? 24.385 11.527 -59.314 1.00 70.88 556 LEU A CA 1
ATOM 4206 C C . LEU A 1 556 ? 23.555 11.093 -60.529 1.00 70.88 556 LEU A C 1
ATOM 4208 O O . LEU A 1 556 ? 22.340 10.924 -60.423 1.00 70.88 556 LEU A O 1
ATOM 4212 N N . ARG A 1 557 ? 24.215 10.817 -61.663 1.00 72.69 557 ARG A N 1
ATOM 4213 C CA . ARG A 1 557 ? 23.566 10.252 -62.858 1.00 72.69 557 ARG A CA 1
ATOM 4214 C C . ARG A 1 557 ? 23.092 8.816 -62.636 1.00 72.69 557 ARG A C 1
ATOM 4216 O O . ARG A 1 557 ? 21.976 8.502 -63.033 1.00 72.69 557 ARG A O 1
ATOM 4223 N N . LEU A 1 558 ? 23.887 7.977 -61.964 1.00 70.56 558 LEU A N 1
ATOM 4224 C CA . LEU A 1 558 ? 23.519 6.595 -61.632 1.00 70.56 558 LEU A CA 1
ATOM 4225 C C . LEU A 1 558 ? 22.256 6.527 -60.759 1.00 70.56 558 LEU A C 1
ATOM 4227 O O . LEU A 1 558 ? 21.419 5.648 -60.953 1.00 70.56 558 LEU A O 1
ATOM 4231 N N . PHE A 1 559 ? 22.102 7.461 -59.817 1.00 65.81 559 PHE A N 1
ATOM 4232 C CA . PHE A 1 559 ? 20.922 7.535 -58.950 1.00 65.81 559 PHE A CA 1
ATOM 4233 C C . PHE A 1 559 ? 19.803 8.440 -59.471 1.00 65.81 559 PHE A C 1
ATOM 4235 O O . PHE 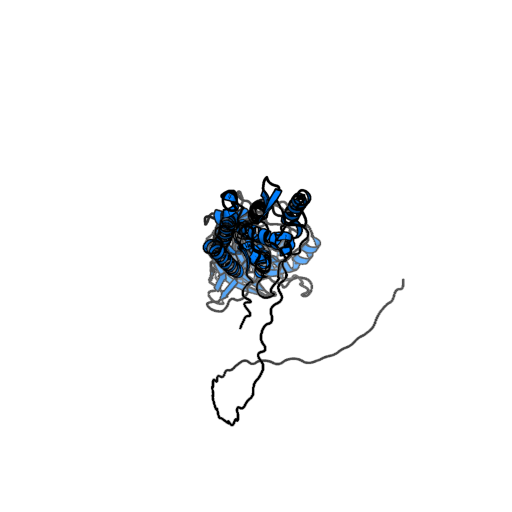A 1 559 ? 18.735 8.483 -58.862 1.00 65.81 559 PHE A O 1
ATOM 4242 N N . GLY A 1 560 ? 20.016 9.143 -60.586 1.00 74.25 560 GLY A N 1
ATOM 4243 C CA . GLY A 1 560 ? 19.041 10.075 -61.152 1.00 74.25 560 GLY A CA 1
ATOM 4244 C C . GLY A 1 560 ? 18.721 11.268 -60.242 1.00 74.25 560 GLY A C 1
ATOM 4245 O O . GLY A 1 560 ? 17.611 11.793 -60.297 1.00 74.25 560 GLY A O 1
ATOM 4246 N N . THR A 1 561 ? 19.655 11.699 -59.388 1.00 72.75 561 THR A N 1
ATOM 4247 C CA . THR A 1 561 ? 19.458 12.813 -58.445 1.00 72.75 561 THR A CA 1
ATOM 4248 C C . THR A 1 561 ? 20.329 14.016 -58.804 1.00 72.75 561 THR A C 1
ATOM 4250 O O . THR A 1 561 ? 21.403 13.884 -59.379 1.00 72.75 561 THR A O 1
ATOM 4253 N N . LYS A 1 562 ? 19.869 15.233 -58.480 1.00 70.69 562 LYS A N 1
ATOM 4254 C CA . LYS A 1 562 ? 20.601 16.482 -58.784 1.00 70.69 562 LYS A CA 1
ATOM 4255 C C . LYS A 1 562 ? 21.614 16.877 -57.706 1.00 70.69 562 LYS A C 1
ATOM 4257 O O . LYS A 1 562 ? 22.412 17.781 -57.925 1.00 70.69 562 LYS A O 1
ATOM 4262 N N . SER A 1 563 ? 21.556 16.249 -56.534 1.00 70.75 563 SER A N 1
ATOM 4263 C CA . SER A 1 563 ? 22.415 16.570 -55.399 1.00 70.75 563 SER A CA 1
ATOM 4264 C C . SER A 1 563 ? 22.641 15.345 -54.523 1.00 70.75 563 SER A C 1
ATOM 4266 O O . SER A 1 563 ? 21.742 14.522 -54.334 1.00 70.75 563 SER A O 1
ATOM 4268 N N . PHE A 1 564 ? 23.829 15.270 -53.922 1.00 67.69 564 PHE A N 1
ATOM 4269 C CA . PHE A 1 564 ? 24.114 14.286 -52.888 1.00 67.69 564 PHE A CA 1
ATOM 4270 C C . PHE A 1 564 ? 23.320 14.551 -51.609 1.00 67.69 564 PHE A C 1
ATOM 4272 O O . PHE A 1 564 ? 23.106 13.613 -50.867 1.00 67.69 564 PHE A O 1
ATOM 4279 N N . LEU A 1 565 ? 22.793 15.758 -51.380 1.00 63.88 565 LEU A N 1
ATOM 4280 C CA . LEU A 1 565 ? 21.867 16.030 -50.268 1.00 63.88 565 LEU A CA 1
ATOM 4281 C C . LEU A 1 565 ? 20.480 15.402 -50.482 1.00 63.88 565 LEU A C 1
ATOM 4283 O O . LEU A 1 565 ? 19.720 15.224 -49.537 1.00 63.88 565 LEU A O 1
ATOM 4287 N N . THR A 1 566 ? 20.137 15.063 -51.730 1.00 61.66 566 THR A N 1
ATOM 4288 C CA . THR A 1 566 ? 18.965 14.227 -52.049 1.00 61.66 566 THR A CA 1
ATOM 4289 C C . THR A 1 566 ? 19.235 12.755 -51.735 1.00 61.66 566 THR A C 1
ATOM 4291 O O . THR A 1 566 ? 18.311 11.951 -51.634 1.00 61.66 566 THR A O 1
ATOM 4294 N N . LEU A 1 567 ? 20.519 12.415 -51.618 1.00 56.47 567 LEU A N 1
ATOM 4295 C CA . LEU A 1 567 ? 21.019 11.089 -51.353 1.00 56.47 567 LEU A CA 1
ATOM 4296 C C . LEU A 1 567 ? 21.309 10.936 -49.846 1.00 56.47 567 LEU A C 1
ATOM 4298 O O . LEU A 1 567 ? 20.549 10.250 -49.184 1.00 56.47 567 LEU A O 1
ATOM 4302 N N . SER A 1 568 ? 22.320 11.584 -49.269 1.00 57.28 568 SER A N 1
ATOM 4303 C CA . SER A 1 568 ? 22.684 11.520 -47.846 1.00 57.28 568 SER A CA 1
ATOM 4304 C C . SER A 1 568 ? 22.248 12.753 -47.037 1.00 57.28 568 SER A C 1
ATOM 4306 O O . SER A 1 568 ? 22.140 13.863 -47.553 1.00 57.28 568 SER A O 1
ATOM 4308 N N . SER A 1 569 ? 22.052 12.571 -45.725 1.00 48.84 569 SER A N 1
ATOM 4309 C CA . SER A 1 569 ? 21.685 13.642 -44.776 1.00 48.84 569 SER A CA 1
ATOM 4310 C C . SER A 1 569 ? 22.799 14.666 -44.525 1.00 48.84 569 SER A C 1
ATOM 4312 O O . SER A 1 569 ? 22.530 15.786 -44.094 1.00 48.84 569 SER A O 1
ATOM 4314 N N . SER A 1 570 ? 24.045 14.293 -44.810 1.00 58.50 570 SER A N 1
ATOM 4315 C CA . SER A 1 570 ? 25.195 15.189 -44.829 1.00 58.50 570 SER A CA 1
ATOM 4316 C C . SER A 1 570 ? 26.229 14.684 -45.833 1.00 58.50 570 SER A C 1
ATOM 4318 O O . SER A 1 570 ? 26.357 13.480 -46.076 1.00 58.50 570 SER A O 1
ATOM 4320 N N . THR A 1 571 ? 26.973 15.621 -46.414 1.00 58.22 571 THR A N 1
ATOM 4321 C CA . THR A 1 571 ? 28.192 15.336 -47.188 1.00 58.22 571 THR A CA 1
ATOM 4322 C C . THR A 1 571 ? 29.442 15.275 -46.309 1.00 58.22 571 THR A C 1
ATOM 4324 O O . THR A 1 571 ? 30.514 14.894 -46.767 1.00 58.22 571 THR A O 1
ATOM 4327 N N . ARG A 1 572 ? 29.304 15.597 -45.018 1.00 54.97 572 ARG A N 1
ATOM 4328 C CA . ARG A 1 572 ? 30.318 15.440 -43.977 1.00 54.97 572 ARG A CA 1
ATOM 4329 C C . ARG A 1 572 ? 29.941 14.237 -43.115 1.00 54.97 572 ARG A C 1
ATOM 4331 O O . ARG A 1 572 ? 28.980 14.280 -42.361 1.00 54.97 572 ARG A O 1
ATOM 4338 N N . GLY A 1 573 ? 30.683 13.137 -43.223 1.00 52.31 573 GLY A N 1
ATOM 4339 C CA . GLY A 1 573 ? 30.403 11.968 -42.373 1.00 52.31 573 GLY A CA 1
ATOM 4340 C C . GLY A 1 573 ? 30.798 10.604 -42.921 1.00 52.31 573 GLY A C 1
ATOM 4341 O O . GLY A 1 573 ? 30.673 9.626 -42.196 1.00 52.31 573 GLY A O 1
ATOM 4342 N N . GLY A 1 574 ? 31.328 10.519 -44.143 1.00 55.78 574 GLY A N 1
ATOM 4343 C CA . GLY A 1 574 ? 32.003 9.310 -44.638 1.00 55.78 574 GLY A CA 1
ATOM 4344 C C . GLY A 1 574 ? 31.265 8.516 -45.707 1.00 55.78 574 GLY A C 1
ATOM 4345 O O . GLY A 1 574 ? 31.907 7.727 -46.379 1.00 55.78 574 GLY A O 1
ATOM 4346 N N . ILE A 1 575 ? 29.970 8.764 -45.938 1.00 58.94 575 ILE A N 1
ATOM 4347 C CA . ILE A 1 575 ? 29.245 8.151 -47.073 1.00 58.94 575 ILE A CA 1
ATOM 4348 C C . ILE A 1 575 ? 29.728 8.746 -48.398 1.00 58.94 575 ILE A C 1
ATOM 4350 O O . ILE A 1 575 ? 29.850 8.039 -49.394 1.00 58.94 575 ILE A O 1
ATOM 4354 N N . VAL A 1 576 ? 30.009 10.050 -48.388 1.00 61.78 576 VAL A N 1
ATOM 4355 C CA . VAL A 1 576 ? 30.509 10.825 -49.518 1.00 61.78 576 VAL A CA 1
ATOM 4356 C C . VAL A 1 576 ? 31.671 11.677 -49.005 1.00 61.78 576 VAL A C 1
ATOM 4358 O O . VAL A 1 576 ? 31.532 12.326 -47.968 1.00 61.78 576 VAL A O 1
ATOM 4361 N N . LYS A 1 577 ? 32.822 11.663 -49.681 1.00 64.25 577 LYS A N 1
ATOM 4362 C CA . LYS A 1 577 ? 33.977 12.518 -49.363 1.00 64.25 577 LYS A CA 1
ATOM 4363 C C . LYS A 1 577 ? 34.402 13.244 -50.630 1.00 64.25 577 LYS A C 1
ATOM 4365 O O . LYS A 1 577 ? 34.603 12.615 -51.663 1.00 64.25 577 LYS A O 1
ATOM 4370 N N . THR A 1 578 ? 34.560 14.559 -50.546 1.00 63.44 578 THR A N 1
ATOM 4371 C CA . THR A 1 578 ? 35.225 15.321 -51.604 1.00 63.44 578 THR A CA 1
ATOM 4372 C C . THR A 1 578 ? 36.730 15.227 -51.368 1.00 63.44 578 THR A C 1
ATOM 4374 O O . THR A 1 578 ? 37.225 15.640 -50.318 1.00 63.44 578 THR A O 1
ATOM 4377 N N . LEU A 1 579 ? 37.447 14.616 -52.304 1.00 64.62 579 LEU A N 1
ATOM 4378 C CA . LEU A 1 579 ? 38.902 14.573 -52.336 1.00 64.62 579 LEU A CA 1
ATOM 4379 C C . LEU A 1 579 ? 39.463 15.980 -52.591 1.00 64.62 579 LEU A C 1
ATOM 4381 O O . LEU A 1 579 ? 38.771 16.876 -53.074 1.00 64.62 579 LEU A O 1
ATOM 4385 N N . SER A 1 580 ? 40.739 16.185 -52.267 1.00 65.88 580 SER A N 1
ATOM 4386 C CA . SER A 1 580 ? 41.427 17.474 -52.437 1.00 65.88 580 SER A CA 1
ATOM 4387 C C . SER A 1 580 ? 41.479 17.961 -53.890 1.00 65.88 580 SER A C 1
ATOM 4389 O O . SER A 1 580 ? 41.626 19.156 -54.125 1.00 65.88 580 SER A O 1
ATOM 4391 N N . ASN A 1 581 ? 41.321 17.057 -54.857 1.00 66.75 581 ASN A N 1
ATOM 4392 C CA . ASN A 1 581 ? 41.240 17.354 -56.287 1.00 66.75 581 ASN A CA 1
ATOM 4393 C C . ASN A 1 581 ? 39.819 17.735 -56.763 1.00 66.75 581 ASN A C 1
ATOM 4395 O O . ASN A 1 581 ? 39.627 17.978 -57.950 1.00 66.75 581 ASN A O 1
ATOM 4399 N N . GLY A 1 582 ? 38.831 17.789 -55.861 1.00 63.91 582 GLY A N 1
ATOM 4400 C CA . GLY A 1 582 ? 37.435 18.103 -56.177 1.00 63.91 582 GLY A CA 1
ATOM 4401 C C . GLY A 1 582 ? 36.577 16.894 -56.561 1.00 63.91 582 GLY A C 1
ATOM 4402 O O . GLY A 1 582 ? 35.360 17.045 -56.699 1.00 63.91 582 GLY A O 1
ATOM 4403 N N . ASP A 1 583 ? 37.163 15.699 -56.677 1.00 65.69 583 ASP A N 1
ATOM 4404 C CA . ASP A 1 583 ? 36.412 14.479 -56.965 1.00 65.69 583 ASP A CA 1
ATOM 4405 C C . ASP A 1 583 ? 35.589 14.048 -55.759 1.00 65.69 583 ASP A C 1
ATOM 4407 O O . ASP A 1 583 ? 36.019 14.133 -54.610 1.00 65.69 583 ASP A O 1
ATOM 4411 N N . VAL A 1 584 ? 34.389 13.544 -56.019 1.00 62.31 584 VAL A N 1
ATOM 4412 C CA . VAL A 1 584 ? 33.484 13.075 -54.975 1.00 62.31 584 VAL A CA 1
ATOM 4413 C C . VAL A 1 584 ? 33.475 11.555 -54.980 1.00 62.31 584 VAL A C 1
ATOM 4415 O O . VAL A 1 584 ? 32.981 10.943 -55.926 1.00 62.31 584 VAL A O 1
ATOM 4418 N N . VAL A 1 585 ? 34.023 10.957 -53.924 1.00 65.69 585 VAL A N 1
ATOM 4419 C CA . VAL A 1 585 ? 34.068 9.505 -53.723 1.00 65.69 585 VAL A CA 1
ATOM 4420 C C . VAL A 1 585 ? 32.978 9.050 -52.762 1.00 65.69 585 VAL A C 1
ATOM 4422 O O . VAL A 1 585 ? 32.588 9.783 -51.851 1.00 65.69 585 VAL A O 1
ATOM 4425 N N . VAL A 1 586 ? 32.484 7.835 -52.985 1.00 62.97 586 VAL A N 1
ATOM 4426 C CA . VAL A 1 586 ? 31.411 7.196 -52.216 1.00 62.97 586 VAL A CA 1
ATOM 4427 C C . VAL A 1 586 ? 31.953 5.925 -51.575 1.00 62.97 586 VAL A C 1
ATOM 4429 O O . VAL A 1 586 ? 32.739 5.221 -52.204 1.00 62.97 586 VAL A O 1
ATOM 4432 N N . ASP A 1 587 ? 31.559 5.650 -50.332 1.00 61.41 587 ASP A N 1
ATOM 4433 C CA . ASP A 1 587 ? 32.038 4.487 -49.573 1.00 61.41 587 ASP A CA 1
ATOM 4434 C C . ASP A 1 587 ? 31.765 3.149 -50.304 1.00 61.41 587 ASP A C 1
ATOM 4436 O O . ASP A 1 587 ? 30.751 2.976 -50.985 1.00 61.41 587 ASP A O 1
ATOM 4440 N N . GLY A 1 588 ? 32.661 2.170 -50.146 1.00 51.47 588 GLY A N 1
ATOM 4441 C CA . GLY A 1 588 ? 32.626 0.882 -50.857 1.00 51.47 588 GLY A CA 1
ATOM 4442 C C . GLY A 1 588 ? 31.446 -0.030 -50.481 1.00 51.47 588 GLY A C 1
ATOM 4443 O O . GLY A 1 588 ? 31.201 -1.060 -51.115 1.00 51.47 588 GLY A O 1
ATOM 4444 N N . GLY A 1 589 ? 30.686 0.346 -49.450 1.00 52.34 589 GLY A N 1
ATOM 4445 C CA . GLY A 1 589 ? 29.550 -0.404 -48.921 1.00 52.34 589 GLY A CA 1
ATOM 4446 C C . GLY A 1 589 ? 28.368 0.485 -48.556 1.00 52.34 589 GLY A C 1
ATOM 4447 O O . GLY A 1 589 ? 27.848 0.373 -47.442 1.00 52.34 589 GLY A O 1
ATOM 4448 N N . VAL A 1 590 ? 27.948 1.371 -49.469 1.00 53.47 590 VAL A N 1
ATOM 4449 C CA . VAL A 1 590 ? 26.770 2.218 -49.250 1.00 53.47 590 VAL A CA 1
ATOM 4450 C C . VAL A 1 590 ? 25.482 1.408 -49.372 1.00 53.47 590 VAL A C 1
ATOM 4452 O O . VAL A 1 590 ? 25.081 0.918 -50.431 1.00 53.47 590 VAL A O 1
ATOM 4455 N N . LEU A 1 591 ? 24.790 1.316 -48.243 1.00 49.12 591 LEU A N 1
ATOM 4456 C CA . LEU A 1 591 ? 23.489 0.683 -48.131 1.00 49.12 591 LEU A CA 1
ATOM 4457 C C . LEU A 1 591 ? 22.410 1.718 -48.487 1.00 49.12 591 LEU A C 1
ATOM 4459 O O . LEU A 1 591 ? 22.105 2.623 -47.707 1.00 49.12 591 LEU A O 1
ATOM 4463 N N . LEU A 1 592 ? 21.844 1.610 -49.691 1.00 55.03 592 LEU A N 1
ATOM 4464 C CA . LEU A 1 592 ? 20.712 2.441 -50.098 1.00 55.03 592 LEU A CA 1
ATOM 4465 C C . LEU A 1 592 ? 19.423 1.808 -49.594 1.00 55.03 592 LEU A C 1
ATOM 4467 O O . LEU A 1 592 ? 19.268 0.587 -49.580 1.00 55.03 592 LEU A O 1
ATOM 4471 N N . SER A 1 593 ? 18.453 2.648 -49.243 1.00 46.69 593 SER A N 1
ATOM 4472 C CA . SER A 1 593 ? 17.203 2.246 -48.588 1.00 46.69 593 SER A CA 1
ATOM 4473 C C . SER A 1 593 ? 16.484 1.057 -49.255 1.00 46.69 593 SER A C 1
ATOM 4475 O O . SER A 1 593 ? 15.863 0.250 -48.566 1.00 46.69 593 SER A O 1
ATOM 4477 N N . LYS A 1 594 ? 16.624 0.856 -50.574 1.00 44.41 594 LYS A N 1
ATOM 4478 C CA . LYS A 1 594 ? 15.971 -0.246 -51.307 1.00 44.41 594 LYS A CA 1
ATOM 4479 C C . LYS A 1 594 ? 16.916 -1.234 -52.001 1.00 44.41 594 LYS A C 1
ATOM 4481 O O . LYS A 1 594 ? 16.421 -2.184 -52.595 1.00 44.41 594 LYS A O 1
ATOM 4486 N N . ASN A 1 595 ? 18.232 -1.004 -51.995 1.00 50.34 595 ASN A N 1
ATOM 4487 C CA . ASN A 1 595 ? 19.212 -1.845 -52.695 1.00 50.34 595 ASN A CA 1
ATOM 4488 C C . ASN A 1 595 ? 20.573 -1.761 -52.007 1.00 50.34 595 ASN A C 1
ATOM 4490 O O . ASN A 1 595 ? 21.014 -0.674 -51.640 1.00 50.34 595 ASN A O 1
ATOM 4494 N N . PHE A 1 596 ? 21.270 -2.884 -51.904 1.00 51.25 596 PHE A N 1
ATOM 4495 C CA . PHE A 1 596 ? 22.686 -2.856 -51.572 1.00 51.25 596 PHE A CA 1
ATOM 4496 C C . PHE A 1 596 ? 23.448 -2.426 -52.819 1.00 51.25 596 PHE A C 1
ATOM 4498 O O . PHE A 1 596 ? 23.384 -3.112 -53.839 1.00 51.25 596 PHE A O 1
ATOM 4505 N N . VAL A 1 597 ? 24.153 -1.298 -52.762 1.00 55.03 597 VAL A N 1
ATOM 4506 C CA . VAL A 1 597 ? 25.079 -0.931 -53.832 1.00 55.03 597 VAL A CA 1
ATOM 4507 C C . VAL A 1 597 ? 26.474 -1.251 -53.343 1.00 55.03 597 VAL A C 1
ATOM 4509 O O . VAL A 1 597 ? 27.021 -0.573 -52.477 1.00 55.03 597 VAL A O 1
ATOM 4512 N N . ARG A 1 598 ? 27.035 -2.331 -53.883 1.00 54.72 598 ARG A N 1
ATOM 4513 C CA . ARG A 1 598 ? 28.438 -2.652 -53.663 1.00 54.72 598 ARG A CA 1
ATOM 4514 C C . ARG A 1 598 ? 29.239 -1.842 -54.667 1.00 54.72 598 ARG A C 1
ATOM 4516 O O . ARG A 1 598 ? 29.113 -2.066 -55.871 1.00 54.72 598 ARG A O 1
ATOM 4523 N N . VAL A 1 599 ? 30.019 -0.894 -54.163 1.00 55.88 599 VAL A N 1
ATOM 4524 C CA . VAL A 1 599 ? 30.937 -0.097 -54.974 1.00 55.88 599 VAL A CA 1
ATOM 4525 C C . VAL A 1 599 ? 32.323 -0.692 -54.775 1.00 55.88 599 VAL A C 1
ATOM 4527 O O . VAL A 1 599 ? 32.884 -0.654 -53.685 1.00 55.88 599 VAL A O 1
ATOM 4530 N N . CYS A 1 600 ? 32.848 -1.323 -55.815 1.00 55.16 600 CYS A N 1
ATOM 4531 C CA . CYS A 1 600 ? 34.243 -1.730 -55.894 1.00 55.16 600 CYS A CA 1
ATOM 4532 C C . CYS A 1 600 ? 34.986 -0.771 -56.825 1.00 55.16 600 CYS A C 1
ATOM 4534 O O . CYS A 1 600 ? 34.359 -0.097 -57.640 1.00 55.16 600 CYS A O 1
ATOM 4536 N N . ASP A 1 601 ? 36.317 -0.780 -56.759 1.00 52.78 601 ASP A N 1
ATOM 4537 C CA . ASP A 1 601 ? 37.191 0.094 -57.558 1.00 52.78 601 ASP A CA 1
ATOM 4538 C C . ASP A 1 601 ? 36.876 0.073 -59.065 1.00 52.78 601 ASP A C 1
ATOM 4540 O O . ASP A 1 601 ? 37.113 1.053 -59.762 1.00 52.78 601 ASP A O 1
ATOM 4544 N N . ASN A 1 602 ? 36.315 -1.035 -59.565 1.00 48.53 602 ASN A N 1
ATOM 4545 C CA . ASN A 1 602 ? 36.054 -1.252 -60.988 1.00 48.53 602 ASN A CA 1
ATOM 4546 C C . ASN A 1 602 ? 34.562 -1.293 -61.360 1.00 48.53 602 ASN A C 1
ATOM 4548 O O . ASN A 1 602 ? 34.236 -1.242 -62.543 1.00 48.53 602 ASN A O 1
ATOM 4552 N N . TYR A 1 603 ? 33.651 -1.428 -60.391 1.00 53.19 603 TYR A N 1
ATOM 4553 C CA . TYR A 1 603 ? 32.224 -1.610 -60.668 1.00 53.19 603 TYR A CA 1
ATOM 4554 C C . TYR A 1 603 ? 31.349 -1.160 -59.500 1.00 53.19 603 TYR A C 1
ATOM 4556 O O . TYR A 1 603 ? 31.596 -1.503 -58.344 1.00 53.19 603 TYR A O 1
ATOM 4564 N N . ALA A 1 604 ? 30.261 -0.460 -59.812 1.00 52.81 604 ALA A N 1
ATOM 4565 C CA . ALA A 1 604 ? 29.141 -0.280 -58.895 1.00 52.81 604 ALA A CA 1
ATOM 4566 C C . ALA A 1 604 ? 28.026 -1.257 -59.285 1.00 52.81 604 ALA A C 1
ATOM 4568 O O . ALA A 1 604 ? 27.449 -1.140 -60.365 1.00 52.81 604 ALA A O 1
ATOM 4569 N N . VAL A 1 605 ? 27.721 -2.225 -58.418 1.00 56.09 605 VAL A N 1
ATOM 4570 C 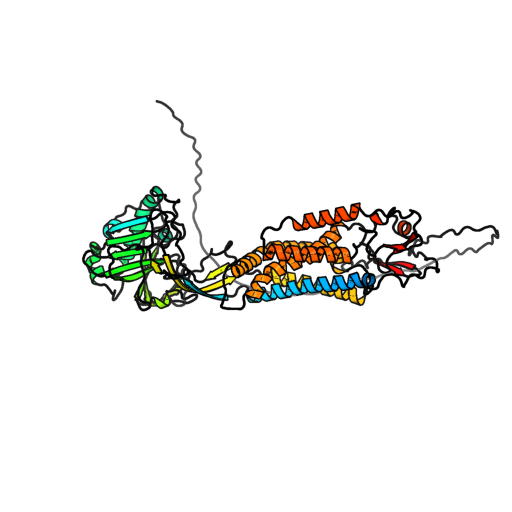CA . VAL A 1 605 ? 26.638 -3.191 -58.648 1.00 56.09 605 VAL A CA 1
ATOM 4571 C C . VAL A 1 605 ? 25.508 -2.924 -57.672 1.00 56.09 605 VAL A C 1
ATOM 4573 O O . VAL A 1 605 ? 25.679 -2.973 -56.453 1.00 56.09 605 VAL A O 1
ATOM 4576 N N . ARG A 1 606 ? 24.320 -2.682 -58.226 1.00 54.22 606 ARG A N 1
ATOM 4577 C CA . ARG A 1 606 ? 23.067 -2.653 -57.478 1.00 54.22 606 ARG A CA 1
ATOM 4578 C C . ARG A 1 606 ? 22.615 -4.092 -57.247 1.00 54.22 606 ARG A C 1
ATOM 4580 O O . ARG A 1 606 ? 21.999 -4.696 -58.116 1.00 54.22 606 ARG A O 1
ATOM 4587 N N . SER A 1 607 ? 22.915 -4.640 -56.077 1.00 51.16 607 SER A N 1
ATOM 4588 C CA . SER A 1 607 ? 22.266 -5.868 -55.629 1.00 51.16 607 SER A CA 1
ATOM 4589 C C . SER A 1 607 ? 20.862 -5.534 -55.130 1.00 51.16 607 SER A C 1
ATOM 4591 O O . SER A 1 607 ? 20.654 -4.784 -54.169 1.00 51.16 607 SER A O 1
ATOM 4593 N N . CYS A 1 608 ? 19.878 -6.047 -55.857 1.00 47.44 608 CYS A N 1
ATOM 4594 C CA . CYS A 1 608 ? 18.497 -6.084 -55.416 1.00 47.44 608 CYS A CA 1
ATOM 4595 C C . CYS A 1 608 ? 18.451 -6.909 -54.125 1.00 47.44 608 CYS A C 1
ATOM 4597 O O . CYS A 1 608 ? 19.053 -7.983 -54.072 1.00 47.44 608 CYS A O 1
ATOM 4599 N N . ASN A 1 609 ? 17.717 -6.462 -53.105 1.00 43.12 609 ASN A N 1
ATOM 4600 C CA . ASN A 1 609 ? 17.318 -7.398 -52.056 1.00 43.12 609 ASN A CA 1
ATOM 4601 C C . ASN A 1 609 ? 16.572 -8.550 -52.744 1.00 43.12 609 ASN A C 1
ATOM 4603 O O . ASN A 1 609 ? 15.683 -8.287 -53.561 1.00 43.12 609 ASN A O 1
ATOM 4607 N N . VAL A 1 610 ? 16.937 -9.801 -52.447 1.00 37.22 610 VAL A N 1
ATOM 4608 C CA . VAL A 1 610 ? 16.115 -10.961 -52.813 1.00 37.22 610 VAL A CA 1
ATOM 4609 C C . VAL A 1 610 ? 14.691 -10.628 -52.379 1.00 37.22 610 VAL A C 1
ATOM 4611 O O . VAL A 1 610 ? 14.464 -10.277 -51.218 1.00 37.22 610 VAL A O 1
ATOM 4614 N N . LYS A 1 611 ? 13.739 -10.650 -53.319 1.00 33.50 611 LYS A N 1
ATOM 4615 C CA . LYS A 1 611 ? 12.321 -10.605 -52.968 1.00 33.50 611 LYS A CA 1
ATOM 4616 C C . LYS A 1 611 ? 12.049 -11.878 -52.173 1.00 33.50 611 LYS A C 1
ATOM 4618 O O . LYS A 1 611 ? 11.787 -12.917 -52.766 1.00 33.50 611 LYS A O 1
ATOM 4623 N N . TYR A 1 612 ? 12.127 -11.807 -50.850 1.00 34.38 612 TYR A N 1
ATOM 4624 C CA . TYR A 1 612 ? 11.467 -12.786 -50.001 1.00 34.38 612 TYR A CA 1
ATOM 4625 C C . TYR A 1 612 ? 9.965 -12.523 -50.146 1.00 34.38 612 TYR A C 1
ATOM 4627 O O . TYR A 1 612 ? 9.378 -11.750 -49.394 1.00 34.38 612 TYR A O 1
ATOM 4635 N N . ALA A 1 613 ? 9.362 -13.076 -51.198 1.00 29.19 613 ALA A N 1
ATOM 4636 C CA . ALA A 1 613 ? 7.955 -13.416 -51.132 1.00 29.19 613 ALA A CA 1
ATOM 4637 C C . ALA A 1 613 ? 7.876 -14.597 -50.161 1.00 29.19 613 ALA A C 1
ATOM 4639 O O . ALA A 1 613 ? 8.595 -15.580 -50.335 1.00 29.19 613 ALA A O 1
ATOM 4640 N N . ILE A 1 614 ? 7.079 -14.458 -49.106 1.00 30.92 614 ILE A N 1
ATOM 4641 C CA . ILE A 1 614 ? 6.653 -15.609 -48.311 1.00 30.92 614 ILE A CA 1
ATOM 4642 C C . ILE A 1 614 ? 5.937 -16.539 -49.302 1.00 30.92 614 ILE A C 1
ATOM 4644 O O . ILE A 1 614 ? 5.008 -16.085 -49.973 1.00 30.92 614 ILE A O 1
ATOM 4648 N N . ILE A 1 615 ? 6.449 -17.762 -49.468 1.00 32.22 615 ILE A N 1
ATOM 4649 C CA . ILE A 1 615 ? 5.730 -18.857 -50.137 1.00 32.22 615 ILE A CA 1
ATOM 4650 C C . ILE A 1 615 ? 4.697 -19.389 -49.157 1.00 32.22 615 ILE A C 1
ATOM 4652 O O . ILE A 1 615 ? 5.086 -19.581 -47.980 1.00 32.22 615 ILE A O 1
#

pLDDT: mean 72.07, std 21.39, range [25.89, 97.94]